Protein AF-A0A660VTA1-F1 (afdb_monomer_lite)

Structure (mmCIF, N/CA/C/O backbone):
data_AF-A0A660VTA1-F1
#
_entry.id   AF-A0A660VTA1-F1
#
loop_
_atom_site.group_PDB
_atom_site.id
_atom_site.type_symbol
_atom_site.label_atom_id
_atom_site.label_alt_id
_atom_site.label_comp_id
_atom_site.label_asym_id
_atom_site.label_entity_id
_atom_site.label_seq_id
_atom_site.pdbx_PDB_ins_code
_atom_site.Cartn_x
_atom_site.Cartn_y
_atom_site.Cartn_z
_atom_site.occupancy
_atom_site.B_iso_or_equiv
_atom_site.auth_seq_id
_atom_site.auth_comp_id
_atom_site.auth_asym_id
_atom_site.auth_atom_id
_atom_site.pdbx_PDB_model_num
ATOM 1 N N . MET A 1 1 ? 19.186 20.414 -50.794 1.00 43.31 1 MET A N 1
ATOM 2 C CA . MET A 1 1 ? 18.402 19.509 -49.924 1.00 43.31 1 MET A CA 1
ATOM 3 C C . MET A 1 1 ? 18.921 19.643 -48.500 1.00 43.31 1 MET A C 1
ATOM 5 O O . MET A 1 1 ? 20.139 19.659 -48.353 1.00 43.31 1 MET A O 1
ATOM 9 N N . PRO A 1 2 ? 18.073 19.805 -47.468 1.00 46.09 2 PRO A N 1
ATOM 10 C CA . PRO A 1 2 ? 18.548 19.813 -46.085 1.00 46.09 2 PRO A CA 1
ATOM 11 C C . PRO A 1 2 ? 19.253 18.483 -45.799 1.00 46.09 2 PRO A C 1
ATOM 13 O O . PRO A 1 2 ? 18.758 17.436 -46.216 1.00 46.09 2 PRO A O 1
ATOM 16 N N . SER A 1 3 ? 20.408 18.503 -45.129 1.00 54.94 3 SER A N 1
ATOM 17 C CA . SER A 1 3 ? 21.054 17.265 -44.684 1.00 54.94 3 SER A CA 1
ATOM 18 C C . SER A 1 3 ? 20.060 16.474 -43.831 1.00 54.94 3 SER A C 1
ATOM 20 O O . SER A 1 3 ? 19.330 17.073 -43.042 1.00 54.94 3 SER A O 1
ATOM 22 N N . ALA A 1 4 ? 20.027 15.145 -43.964 1.00 56.97 4 ALA A N 1
ATOM 23 C CA . ALA A 1 4 ? 19.080 14.279 -43.247 1.00 56.97 4 ALA A CA 1
ATOM 24 C C . ALA A 1 4 ? 19.028 14.545 -41.725 1.00 56.97 4 ALA A C 1
ATOM 26 O O . ALA A 1 4 ? 17.994 14.336 -41.096 1.00 56.97 4 ALA A O 1
ATOM 27 N N . THR A 1 5 ? 20.118 15.079 -41.159 1.00 57.84 5 THR A N 1
ATOM 28 C CA . THR A 1 5 ? 20.238 15.572 -39.781 1.00 57.84 5 THR A CA 1
ATOM 29 C C . THR A 1 5 ? 19.351 16.782 -39.468 1.00 57.84 5 THR A C 1
ATOM 31 O O . THR A 1 5 ? 18.735 16.828 -38.412 1.00 57.84 5 THR A O 1
ATOM 34 N N . ARG A 1 6 ? 19.239 17.773 -40.359 1.00 55.47 6 ARG A N 1
ATOM 35 C CA . ARG A 1 6 ? 18.469 19.006 -40.111 1.00 55.47 6 ARG A CA 1
ATOM 36 C C . ARG A 1 6 ? 16.965 18.729 -40.067 1.00 55.47 6 ARG A C 1
ATOM 38 O O . ARG A 1 6 ? 16.260 19.304 -39.247 1.00 55.47 6 ARG A O 1
ATOM 45 N N . THR A 1 7 ? 16.494 17.804 -40.899 1.00 57.19 7 THR A N 1
ATOM 46 C CA . THR A 1 7 ? 15.090 17.376 -40.940 1.00 57.19 7 THR A CA 1
ATOM 47 C C . THR A 1 7 ? 14.711 16.567 -39.694 1.00 57.19 7 THR A C 1
ATOM 49 O O . THR A 1 7 ? 13.625 16.758 -39.160 1.00 57.19 7 THR A O 1
ATOM 52 N N . THR A 1 8 ? 15.613 15.729 -39.166 1.00 60.28 8 THR A N 1
ATOM 53 C CA . THR A 1 8 ? 15.378 14.956 -37.927 1.00 60.28 8 THR A CA 1
ATOM 54 C C . THR A 1 8 ? 15.251 15.843 -36.686 1.00 60.28 8 THR A C 1
ATOM 56 O O . THR A 1 8 ? 14.413 15.567 -35.830 1.00 60.28 8 THR A O 1
ATOM 59 N N . TRP A 1 9 ? 16.014 16.939 -36.597 1.00 57.47 9 TRP A N 1
ATOM 60 C CA . TRP A 1 9 ? 15.894 17.904 -35.493 1.00 57.47 9 TRP A CA 1
ATOM 61 C C . TRP A 1 9 ? 14.584 18.705 -35.533 1.00 57.47 9 TRP A C 1
ATOM 63 O O . TRP A 1 9 ? 13.979 18.929 -34.487 1.00 57.47 9 TRP A O 1
ATOM 73 N N . ILE A 1 10 ? 14.113 19.089 -36.725 1.00 59.72 10 ILE A N 1
ATOM 74 C CA . ILE A 1 10 ? 12.861 19.849 -36.898 1.00 59.72 10 ILE A CA 1
ATOM 75 C C . ILE A 1 10 ? 11.638 18.995 -36.521 1.00 59.72 10 ILE A C 1
ATOM 77 O O . ILE A 1 10 ? 10.763 19.471 -35.802 1.00 59.72 10 ILE A O 1
ATOM 81 N N . TRP A 1 11 ? 11.604 17.716 -36.916 1.00 58.81 11 TRP A N 1
ATOM 82 C CA . TRP A 1 11 ? 10.543 16.794 -36.488 1.00 58.81 11 TRP A CA 1
ATOM 83 C C . TRP A 1 11 ? 10.634 16.434 -34.998 1.00 58.81 11 TRP A C 1
ATOM 85 O O . TRP A 1 11 ? 9.601 16.290 -34.352 1.00 58.81 11 TRP A O 1
ATOM 95 N N . GLY A 1 12 ? 11.843 16.357 -34.427 1.00 59.16 12 GLY A N 1
ATOM 96 C CA . GLY A 1 12 ? 12.039 16.163 -32.985 1.00 59.16 12 GLY A CA 1
ATOM 97 C C . GLY A 1 12 ? 11.486 17.311 -32.134 1.00 59.16 12 GLY A C 1
ATOM 98 O O . GLY A 1 12 ? 10.832 17.063 -31.128 1.00 59.16 12 GLY A O 1
ATOM 99 N N . LEU A 1 13 ? 11.673 18.562 -32.568 1.00 59.22 13 LEU A N 1
ATOM 100 C CA . LEU A 1 13 ? 11.091 19.739 -31.907 1.00 59.22 13 LEU A CA 1
ATOM 101 C C . LEU A 1 13 ? 9.561 19.801 -32.053 1.00 59.22 13 LEU A C 1
ATOM 103 O O . LEU A 1 13 ? 8.879 20.171 -31.102 1.00 59.22 13 LEU A O 1
ATOM 107 N N . ALA A 1 14 ? 9.011 19.387 -33.199 1.00 58.91 14 ALA A N 1
ATOM 108 C CA . ALA A 1 14 ? 7.561 19.306 -33.402 1.00 58.91 14 ALA A CA 1
ATOM 109 C C . ALA A 1 14 ? 6.899 18.200 -32.548 1.00 58.91 14 ALA A C 1
ATOM 111 O O . ALA A 1 14 ? 5.806 18.399 -32.023 1.00 58.91 14 ALA A O 1
ATOM 112 N N . LEU A 1 15 ? 7.581 17.065 -32.346 1.00 58.88 15 LEU A N 1
ATOM 113 C CA . LEU A 1 15 ? 7.130 15.954 -31.492 1.00 58.88 15 LEU A CA 1
ATOM 114 C C . LEU A 1 15 ? 7.167 16.282 -29.987 1.00 58.88 15 LEU A C 1
ATOM 116 O O . LEU A 1 15 ? 6.412 15.689 -29.223 1.00 58.88 15 LEU A O 1
ATOM 120 N N . LEU A 1 16 ? 7.980 17.256 -29.558 1.00 58.50 16 LEU A N 1
ATOM 121 C CA . LEU A 1 16 ? 7.985 17.783 -28.183 1.00 58.50 16 LEU A CA 1
ATOM 122 C C . LEU A 1 16 ? 6.810 18.739 -27.894 1.00 58.50 16 LEU A C 1
ATOM 124 O O . LEU A 1 16 ? 6.477 18.967 -26.732 1.00 58.50 16 LEU A O 1
ATOM 128 N N . GLY A 1 17 ? 6.145 19.267 -28.928 1.00 60.41 17 GLY A N 1
ATOM 129 C CA . GLY A 1 17 ? 4.987 20.156 -28.771 1.00 60.41 17 GLY A CA 1
ATOM 130 C C . GLY A 1 17 ? 3.735 19.453 -28.235 1.00 60.41 17 GLY A C 1
ATOM 131 O O . GLY A 1 17 ? 2.939 20.068 -27.532 1.00 60.41 17 GLY A O 1
ATOM 132 N N . VAL A 1 18 ? 3.581 18.155 -28.510 1.00 62.12 18 VAL A N 1
ATOM 133 C CA . VAL A 1 18 ? 2.445 17.337 -28.050 1.00 62.12 18 VAL A CA 1
ATOM 134 C C . VAL A 1 18 ? 2.473 17.092 -26.532 1.00 62.12 18 VAL A C 1
ATOM 136 O O . VAL A 1 18 ? 1.461 17.372 -25.889 1.00 62.12 18 VAL A O 1
ATOM 139 N N . PRO A 1 19 ? 3.589 16.647 -25.914 1.00 57.12 19 PRO A N 1
ATOM 140 C CA . PRO A 1 19 ? 3.678 16.557 -24.459 1.00 57.12 19 PRO A CA 1
ATOM 141 C C . PRO A 1 19 ? 3.595 17.930 -23.783 1.00 57.12 19 PRO A C 1
ATOM 143 O O . PRO A 1 19 ? 2.942 18.038 -22.756 1.00 57.12 19 PRO A O 1
ATOM 146 N N . ALA A 1 20 ? 4.146 18.997 -24.374 1.00 60.81 20 ALA A N 1
ATOM 147 C CA . ALA A 1 20 ? 4.001 20.350 -23.826 1.00 60.81 20 ALA A CA 1
ATOM 148 C C . ALA A 1 20 ? 2.538 20.838 -23.819 1.00 60.81 20 ALA A C 1
ATOM 150 O O . ALA A 1 20 ? 2.093 21.435 -22.841 1.00 60.81 20 ALA A O 1
ATOM 151 N N . LEU A 1 21 ? 1.768 20.548 -24.876 1.00 62.28 21 LEU A N 1
ATOM 152 C CA . LEU A 1 21 ? 0.335 20.849 -24.946 1.00 62.28 21 LEU A CA 1
ATOM 153 C C . LEU A 1 21 ? -0.477 19.981 -23.975 1.00 62.28 21 LEU A C 1
ATOM 155 O O . LEU A 1 21 ? -1.407 20.476 -23.349 1.00 62.28 21 LEU A O 1
ATOM 159 N N . ALA A 1 22 ? -0.105 18.712 -23.809 1.00 58.56 22 ALA A N 1
ATOM 160 C CA . ALA A 1 22 ? -0.688 17.819 -22.814 1.00 58.56 22 ALA A CA 1
ATOM 161 C C . ALA A 1 22 ? -0.441 18.309 -21.378 1.00 58.56 22 ALA A C 1
ATOM 163 O O . ALA A 1 22 ? -1.390 18.416 -20.609 1.00 58.56 22 ALA A O 1
ATOM 164 N N . THR A 1 23 ? 0.794 18.687 -21.033 1.00 60.16 23 THR A N 1
ATOM 165 C CA . THR A 1 23 ? 1.134 19.288 -19.735 1.00 60.16 23 THR A CA 1
ATOM 166 C C . THR A 1 23 ? 0.384 20.603 -19.522 1.00 60.16 23 THR A C 1
ATOM 168 O O . THR A 1 23 ? -0.153 20.830 -18.442 1.00 60.16 23 THR A O 1
ATOM 171 N N . LEU A 1 24 ? 0.274 21.447 -20.553 1.00 61.69 24 LEU A N 1
ATOM 172 C CA . LEU A 1 24 ? -0.501 22.688 -20.493 1.00 61.69 24 LEU A CA 1
ATOM 173 C C . LEU A 1 24 ? -1.995 22.417 -20.247 1.00 61.69 24 LEU A C 1
ATOM 175 O O . LEU A 1 24 ? -2.610 23.097 -19.431 1.00 61.69 24 LEU A O 1
ATOM 179 N N . LEU A 1 25 ? -2.576 21.413 -20.909 1.00 56.97 25 LEU A N 1
ATOM 180 C CA . LEU A 1 25 ? -3.967 21.007 -20.699 1.00 56.97 25 LEU A CA 1
ATOM 181 C C . LEU A 1 25 ? -4.182 20.420 -19.298 1.00 56.97 25 LEU A C 1
ATOM 183 O O . LEU A 1 25 ? -5.181 20.761 -18.675 1.00 56.97 25 LEU A O 1
ATOM 187 N N . SER A 1 26 ? -3.242 19.635 -18.761 1.00 55.47 26 SER A N 1
ATOM 188 C CA . SER A 1 26 ? -3.281 19.141 -17.374 1.00 55.47 26 SER A CA 1
ATOM 189 C C . SER A 1 26 ? -3.196 20.273 -16.342 1.00 55.47 26 SER A C 1
ATOM 191 O O . SER A 1 26 ? -3.934 20.261 -15.361 1.00 55.47 26 SER A O 1
ATOM 193 N N . VAL A 1 27 ? -2.369 21.295 -16.588 1.00 57.22 27 VAL A N 1
ATOM 194 C CA . VAL A 1 27 ? -2.272 22.494 -15.733 1.00 57.22 27 VAL A CA 1
ATOM 195 C C . VAL A 1 27 ? -3.556 23.330 -15.788 1.00 57.22 27 VAL A C 1
ATOM 197 O O . VAL A 1 27 ? -4.031 23.805 -14.760 1.00 57.22 27 VAL A O 1
ATOM 200 N N . VAL A 1 28 ? -4.166 23.488 -16.967 1.00 57.06 28 VAL A N 1
ATOM 201 C CA . VAL A 1 28 ? -5.457 24.188 -17.120 1.00 57.06 28 VAL A CA 1
ATOM 202 C C . VAL A 1 28 ? -6.611 23.392 -16.494 1.00 57.06 28 VAL A C 1
ATOM 204 O O . VAL A 1 28 ? -7.579 23.982 -16.009 1.00 57.06 28 VAL A O 1
ATOM 207 N N . ALA A 1 29 ? -6.506 22.065 -16.480 1.00 51.41 29 ALA A N 1
ATOM 208 C CA . ALA A 1 29 ? -7.494 21.167 -15.904 1.00 51.41 29 ALA A CA 1
ATOM 209 C C . ALA A 1 29 ? -7.440 21.122 -14.362 1.00 51.41 29 ALA A C 1
ATOM 211 O O . ALA A 1 29 ? -8.474 20.873 -13.743 1.00 51.41 29 ALA A O 1
ATOM 212 N N . GLY A 1 30 ? -6.292 21.439 -13.748 1.00 53.66 30 GLY A N 1
ATOM 213 C CA . GLY A 1 30 ? -6.075 21.510 -12.294 1.00 53.66 30 GLY A CA 1
ATOM 214 C C . GLY A 1 30 ? -6.580 22.785 -11.603 1.00 53.66 30 GLY A C 1
ATOM 215 O O . GLY A 1 30 ? -6.136 23.093 -10.500 1.00 53.66 30 GLY A O 1
ATOM 216 N N . ARG A 1 31 ? -7.479 23.560 -12.228 1.00 63.56 31 ARG A N 1
ATOM 217 C CA . ARG A 1 31 ? -8.116 24.703 -11.552 1.00 63.56 31 ARG A CA 1
ATOM 218 C C . ARG A 1 31 ? -8.872 24.217 -10.317 1.00 63.56 31 ARG A C 1
ATOM 220 O O . ARG A 1 31 ? -9.673 23.285 -10.421 1.00 63.56 31 ARG A O 1
ATOM 227 N N . SER A 1 32 ? -8.636 24.879 -9.187 1.00 71.25 32 SER A N 1
ATOM 228 C CA . SER A 1 32 ? -9.357 24.600 -7.955 1.00 71.25 32 SER A CA 1
ATOM 229 C C . SER A 1 32 ? -10.856 24.826 -8.155 1.00 71.25 32 SER A C 1
ATOM 231 O O . SER A 1 32 ? -11.301 25.777 -8.804 1.00 71.25 32 SER A O 1
ATOM 233 N N . GLN A 1 33 ? -11.637 23.873 -7.668 1.00 83.50 33 GLN A N 1
ATOM 234 C CA . GLN A 1 33 ? -13.085 23.941 -7.587 1.00 83.50 33 GLN A CA 1
ATOM 235 C C . GLN A 1 33 ? -13.469 24.319 -6.171 1.00 83.50 33 GLN A C 1
ATOM 237 O O . GLN A 1 33 ? -12.791 23.938 -5.220 1.00 83.50 33 GLN A O 1
ATOM 242 N N . GLN A 1 34 ? -14.558 25.069 -6.056 1.00 89.56 34 GLN A N 1
ATOM 243 C CA . GLN A 1 34 ? -15.123 25.446 -4.774 1.00 89.56 34 GLN A CA 1
ATOM 244 C C . GLN A 1 34 ? -16.505 24.822 -4.616 1.00 89.56 34 GLN A C 1
ATOM 246 O O . GLN A 1 34 ? -17.339 24.925 -5.518 1.00 89.56 34 GLN A O 1
ATOM 251 N N . LEU A 1 35 ? -16.739 24.198 -3.467 1.00 91.00 35 LEU A N 1
ATOM 252 C CA . LEU A 1 35 ? -18.028 23.667 -3.050 1.00 91.00 35 LEU A CA 1
ATOM 253 C C . LEU A 1 35 ? -18.452 24.388 -1.765 1.00 91.00 35 LEU A C 1
ATOM 255 O O . LEU A 1 35 ? -17.839 24.157 -0.719 1.00 91.00 35 LEU A O 1
ATOM 259 N N . PRO A 1 36 ? -19.460 25.276 -1.810 1.00 93.31 36 PRO A N 1
ATOM 260 C CA . PRO A 1 36 ? -20.036 25.824 -0.589 1.00 93.31 36 PRO A CA 1
ATOM 261 C C . PRO A 1 36 ? -20.673 24.697 0.232 1.00 93.31 36 PRO A C 1
ATOM 263 O O . PRO A 1 36 ? -21.270 23.778 -0.327 1.00 93.31 36 PRO A O 1
ATOM 266 N N . LEU A 1 37 ? -20.515 24.765 1.552 1.00 94.38 37 LEU A N 1
ATOM 267 C CA . LEU A 1 37 ? -21.130 23.831 2.486 1.00 94.38 37 LEU A CA 1
ATOM 268 C C . LEU A 1 37 ? -22.375 24.472 3.092 1.00 94.38 37 LEU A C 1
ATOM 270 O O . LEU A 1 37 ? -22.298 25.571 3.646 1.00 94.38 37 LEU A O 1
ATOM 274 N N . ASP A 1 38 ? -23.496 23.764 3.011 1.00 88.88 38 ASP A N 1
ATOM 275 C CA . ASP A 1 38 ? -24.773 24.224 3.541 1.00 88.88 38 ASP A CA 1
ATOM 276 C C . ASP A 1 38 ? -25.075 23.570 4.896 1.00 88.88 38 ASP A C 1
ATOM 278 O O . ASP A 1 38 ? -24.826 22.383 5.113 1.00 88.88 38 ASP A O 1
ATOM 282 N N . ALA A 1 39 ? -25.645 24.360 5.806 1.00 83.62 39 ALA A N 1
ATOM 283 C CA . ALA A 1 39 ? -26.192 23.885 7.071 1.00 83.62 39 ALA A CA 1
ATOM 284 C C . ALA A 1 39 ? -27.420 22.963 6.835 1.00 83.62 39 ALA A C 1
ATOM 286 O O . ALA A 1 39 ? -28.127 23.132 5.837 1.00 83.62 39 ALA A O 1
ATOM 287 N N . PRO A 1 40 ? -27.748 22.037 7.762 1.00 90.06 40 PRO A N 1
ATOM 288 C CA . PRO A 1 40 ? -27.180 21.908 9.102 1.00 90.06 40 PRO A CA 1
ATOM 289 C C . PRO A 1 40 ? -25.912 21.047 9.184 1.00 90.06 40 PRO A C 1
ATOM 291 O O . PRO A 1 40 ? -25.840 19.947 8.638 1.00 90.06 40 PRO A O 1
ATOM 294 N N . PHE A 1 41 ? -24.950 21.522 9.971 1.00 93.31 41 PHE A N 1
ATOM 295 C CA . PHE A 1 41 ? -23.773 20.778 10.406 1.00 93.31 41 PHE A CA 1
ATOM 296 C C . PHE A 1 41 ? -24.105 19.979 11.668 1.00 93.31 41 PHE A C 1
ATOM 298 O O . PHE A 1 41 ? -24.615 20.532 12.646 1.00 93.31 41 PHE A O 1
ATOM 305 N N . SER A 1 42 ? -23.807 18.681 11.658 1.00 92.94 42 SER A N 1
ATOM 306 C CA . SER A 1 42 ? -24.132 17.783 12.769 1.00 92.94 42 SER A CA 1
ATOM 307 C C . SER A 1 42 ? -23.038 17.825 13.840 1.00 92.94 42 SER A C 1
ATOM 309 O O . SER A 1 42 ? -21.870 17.631 13.497 1.00 92.94 42 SER A O 1
ATOM 311 N N . PRO A 1 43 ? -23.361 18.048 15.125 1.00 87.19 43 PRO A N 1
ATOM 312 C CA . PRO A 1 43 ? -22.363 18.025 16.189 1.00 87.19 43 PRO A CA 1
ATOM 313 C C . PRO A 1 43 ? -21.762 16.621 16.331 1.00 87.19 43 PRO A C 1
ATOM 315 O O . PRO A 1 43 ? -22.482 15.624 16.342 1.00 87.19 43 PRO A O 1
ATOM 318 N N . ALA A 1 44 ? -20.437 16.553 16.442 1.00 76.38 44 ALA A N 1
ATOM 319 C CA . ALA A 1 44 ? -19.659 15.314 16.517 1.00 76.38 44 ALA A CA 1
ATOM 320 C C . ALA A 1 44 ? -18.655 15.322 17.684 1.00 76.38 44 ALA A C 1
ATOM 322 O O . ALA A 1 44 ? -17.637 14.636 17.657 1.00 76.38 44 ALA A O 1
ATOM 323 N N . GLY A 1 45 ? -18.927 16.130 18.708 1.00 74.50 45 GLY A N 1
ATOM 324 C CA . GLY A 1 45 ? -18.059 16.321 19.861 1.00 74.50 45 GLY A CA 1
ATOM 325 C C . GLY A 1 45 ? -18.344 17.648 20.556 1.00 74.50 45 GLY A C 1
ATOM 326 O O . GLY A 1 45 ? -19.381 18.265 20.315 1.00 74.50 45 GLY A O 1
ATOM 327 N N . SER A 1 46 ? -17.420 18.101 21.405 1.00 84.00 46 SER A N 1
ATOM 328 C CA . SER A 1 46 ? -17.538 19.392 22.097 1.00 84.00 46 SER A CA 1
ATOM 329 C C . SER A 1 46 ? -17.382 20.577 21.148 1.00 84.00 46 SER A C 1
ATOM 331 O O . SER A 1 46 ? -18.191 21.498 21.190 1.00 84.00 46 SER A O 1
ATOM 333 N N . LEU A 1 47 ? -16.353 20.548 20.295 1.00 89.06 47 LEU A N 1
ATOM 334 C CA . LEU A 1 47 ? -16.027 21.625 19.348 1.00 89.06 47 LEU A CA 1
ATOM 335 C C . LEU A 1 47 ? -16.070 21.170 17.881 1.00 89.06 47 LEU A C 1
ATOM 337 O O . LEU A 1 47 ? -15.761 21.951 16.981 1.00 89.06 47 LEU A O 1
ATOM 341 N N . SER A 1 48 ? -16.416 19.903 17.642 1.00 90.75 48 SER A N 1
ATOM 342 C CA . SER A 1 48 ? -16.401 19.292 16.315 1.00 90.75 48 SER A CA 1
ATOM 343 C C . SER A 1 48 ? -17.794 19.223 15.703 1.00 90.75 48 SER A C 1
ATOM 345 O O . SER A 1 48 ? -18.775 18.884 16.369 1.00 90.75 48 SER A O 1
ATOM 347 N N . TYR A 1 49 ? -17.840 19.478 14.402 1.00 94.31 49 TYR A N 1
ATOM 348 C CA . TYR A 1 49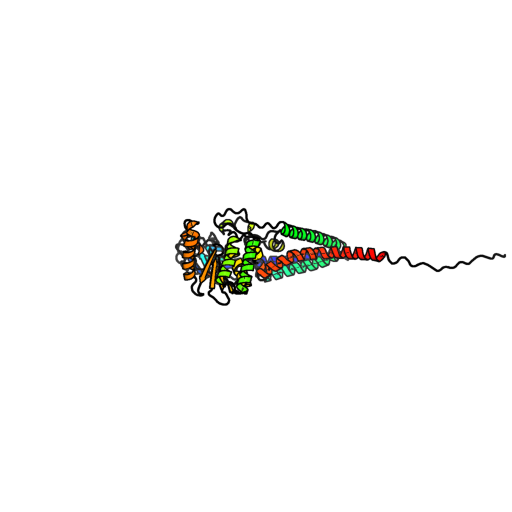 ? -19.008 19.382 13.550 1.00 94.31 49 TYR A CA 1
ATOM 349 C C . TYR A 1 49 ? -18.694 18.522 12.329 1.00 94.31 49 TYR A C 1
ATOM 351 O O . TYR A 1 49 ? -17.548 18.427 11.882 1.00 94.31 49 TYR A O 1
ATOM 359 N N . THR A 1 50 ? -19.736 17.908 11.782 1.00 92.44 50 THR A N 1
ATOM 360 C CA . THR A 1 50 ? -19.657 17.029 10.621 1.00 92.44 50 THR A CA 1
ATOM 361 C C . THR A 1 50 ? -20.636 17.429 9.538 1.00 92.44 50 THR A C 1
ATOM 363 O O . THR A 1 50 ? -21.737 17.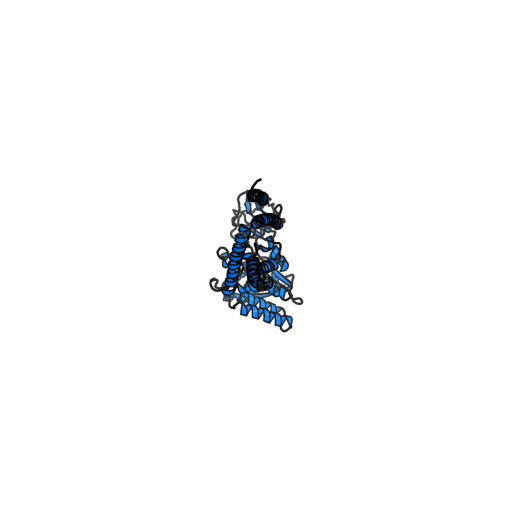919 9.806 1.00 92.44 50 THR A O 1
ATOM 366 N N . VAL A 1 51 ? -20.231 17.177 8.298 1.00 93.25 51 VAL A N 1
ATOM 367 C CA . VAL A 1 51 ? -21.097 17.271 7.126 1.00 93.25 51 VAL A CA 1
ATOM 368 C C . VAL A 1 51 ? -20.758 16.153 6.150 1.00 93.25 51 VAL A C 1
ATOM 370 O O . VAL A 1 51 ? -19.589 15.902 5.850 1.00 93.25 51 VAL A O 1
ATOM 373 N N . ALA A 1 52 ? -21.792 15.458 5.678 1.00 88.38 52 ALA A N 1
ATOM 374 C CA . ALA A 1 52 ? -21.650 14.480 4.612 1.00 88.38 52 ALA A CA 1
ATOM 375 C C . ALA A 1 52 ? -21.371 15.217 3.301 1.00 88.38 52 ALA A C 1
ATOM 377 O O . ALA A 1 52 ? -22.092 16.143 2.926 1.00 88.38 52 ALA A O 1
ATOM 378 N N . LEU A 1 53 ? -20.320 14.805 2.612 1.00 87.38 53 LEU A N 1
ATOM 379 C CA . LEU A 1 53 ? -19.925 15.365 1.337 1.00 87.38 53 LEU A CA 1
ATOM 380 C C . LEU A 1 53 ? -20.542 14.540 0.204 1.00 87.38 53 LEU A C 1
ATOM 382 O O . LEU A 1 53 ? -20.580 13.307 0.281 1.00 87.38 53 LEU A O 1
ATOM 386 N N . PRO A 1 54 ? -21.006 15.185 -0.880 1.00 83.06 54 PRO A N 1
ATOM 387 C CA . PRO A 1 54 ? -21.260 14.458 -2.113 1.00 83.06 54 PRO A CA 1
ATOM 388 C C . PRO A 1 54 ? -19.943 13.846 -2.622 1.00 83.06 54 PRO A C 1
ATOM 390 O O . PRO A 1 54 ? -18.868 14.316 -2.238 1.00 83.06 54 PRO A O 1
ATOM 393 N N . PRO A 1 55 ? -19.992 12.840 -3.515 1.00 77.31 55 PRO A N 1
ATOM 394 C CA . PRO A 1 55 ? -18.802 12.374 -4.215 1.00 77.31 55 PRO A CA 1
ATOM 395 C C . PRO A 1 55 ? -18.042 13.566 -4.804 1.00 77.31 55 PRO A C 1
ATOM 397 O O . PRO A 1 55 ? -18.548 14.279 -5.673 1.00 77.31 55 PRO A O 1
ATOM 400 N N . LEU A 1 56 ? -16.848 13.823 -4.271 1.00 77.00 56 LEU A N 1
ATOM 401 C CA . LEU A 1 56 ? -16.034 14.954 -4.688 1.00 77.00 56 LEU A CA 1
ATOM 402 C C . LEU A 1 56 ? -15.303 14.588 -5.976 1.00 77.00 56 LEU A C 1
ATOM 404 O O . LEU A 1 56 ? -14.180 14.079 -5.974 1.00 77.00 56 LEU A O 1
ATOM 408 N N . GLU A 1 57 ? -15.983 14.845 -7.084 1.00 69.31 57 GLU A N 1
ATOM 409 C CA . GLU A 1 57 ? -15.436 14.737 -8.426 1.00 69.31 57 GLU A CA 1
ATOM 410 C C . GLU A 1 57 ? -14.973 16.120 -8.872 1.00 69.31 57 GLU A C 1
ATOM 412 O O . GLU A 1 57 ? -15.762 17.035 -9.104 1.00 69.31 57 GLU A O 1
ATOM 417 N N . ALA A 1 58 ? -13.666 16.288 -9.024 1.00 62.94 58 ALA A N 1
ATOM 418 C CA . ALA A 1 58 ? -13.180 17.295 -9.938 1.00 62.94 58 ALA A CA 1
ATOM 419 C C . ALA A 1 58 ? -13.408 16.810 -11.375 1.00 62.94 58 ALA A C 1
ATOM 421 O O . ALA A 1 58 ? -13.467 15.609 -11.606 1.00 62.94 58 ALA A O 1
ATOM 422 N N . ARG A 1 59 ? -13.507 17.741 -12.337 1.00 56.94 59 ARG A N 1
ATOM 423 C CA . ARG A 1 59 ? -13.921 17.571 -13.754 1.00 56.94 59 ARG A CA 1
ATOM 424 C C . ARG A 1 59 ? -13.430 16.315 -14.529 1.00 56.94 59 ARG A C 1
ATOM 426 O O . ARG A 1 59 ? -13.862 16.135 -15.663 1.00 56.94 59 ARG A O 1
ATOM 433 N N . TRP A 1 60 ? -12.483 15.544 -14.002 1.00 52.50 60 TRP A N 1
ATOM 434 C CA . TRP A 1 60 ? -11.819 14.365 -14.569 1.00 52.50 60 TRP A CA 1
ATOM 435 C C . TRP A 1 60 ? -11.017 13.623 -13.471 1.00 52.50 60 TRP A C 1
ATOM 437 O O . TRP A 1 60 ? -9.925 13.147 -13.761 1.00 52.50 60 TRP A O 1
ATOM 447 N N . ALA A 1 61 ? -11.442 13.650 -12.197 1.00 57.88 61 ALA A N 1
ATOM 448 C CA . ALA A 1 61 ? -10.615 13.251 -11.050 1.00 57.88 61 ALA A CA 1
ATOM 449 C C . ALA A 1 61 ? -11.398 13.111 -9.727 1.00 57.88 61 ALA A C 1
ATOM 451 O O . ALA A 1 61 ? -12.113 14.034 -9.350 1.00 57.88 61 ALA A O 1
ATOM 452 N N . GLN A 1 62 ? -11.200 12.036 -8.955 1.00 66.69 62 GLN A N 1
ATOM 453 C CA . GLN A 1 62 ? -11.726 11.949 -7.580 1.00 66.69 62 GLN A CA 1
ATOM 454 C C . GLN A 1 62 ? -10.780 12.608 -6.570 1.00 66.69 62 GLN A C 1
ATOM 456 O O . GLN A 1 62 ? -9.559 12.464 -6.666 1.00 66.69 62 GLN A O 1
ATOM 461 N N . VAL A 1 63 ? -11.343 13.292 -5.574 1.00 72.75 63 VAL A N 1
ATOM 462 C CA . VAL A 1 63 ? -10.582 13.800 -4.426 1.00 72.75 63 VAL A CA 1
ATOM 463 C C . VAL A 1 63 ? -10.383 12.677 -3.410 1.00 72.75 63 VAL A C 1
ATOM 465 O O . VAL A 1 63 ? -11.331 12.027 -2.976 1.00 72.75 63 VAL A O 1
ATOM 468 N N . ALA A 1 64 ? -9.130 12.451 -3.030 1.00 73.25 64 ALA A N 1
ATOM 469 C CA . ALA A 1 64 ? -8.757 11.519 -1.980 1.00 73.25 64 ALA A CA 1
ATOM 470 C C . ALA A 1 64 ? -9.319 11.924 -0.614 1.00 73.25 64 ALA A C 1
ATOM 472 O O . ALA A 1 64 ? -9.315 13.106 -0.278 1.00 73.25 64 ALA A O 1
ATOM 473 N N . ALA A 1 65 ? -9.717 10.946 0.195 1.00 75.06 65 ALA A N 1
ATOM 474 C CA . ALA A 1 65 ? -9.953 11.140 1.621 1.00 75.06 65 ALA A CA 1
ATOM 475 C C . ALA A 1 65 ? -8.774 10.600 2.431 1.00 75.06 65 ALA A C 1
ATOM 477 O O . ALA A 1 65 ? -8.097 9.666 1.994 1.00 75.06 65 ALA A O 1
ATOM 478 N N . ASP A 1 66 ? -8.554 11.183 3.604 1.00 71.94 66 ASP A N 1
ATOM 479 C CA . ASP A 1 66 ? -7.628 10.670 4.602 1.00 71.94 66 ASP A CA 1
ATOM 480 C C . ASP A 1 66 ? -8.080 9.280 5.076 1.00 71.94 66 ASP A C 1
ATOM 482 O O . ASP A 1 66 ? -9.262 8.923 5.034 1.00 71.94 66 ASP A O 1
ATOM 486 N N . GLY A 1 67 ? -7.103 8.474 5.484 1.00 67.62 67 GLY A N 1
ATOM 487 C CA . GLY A 1 67 ? -7.300 7.091 5.904 1.00 67.62 67 GLY A CA 1
ATOM 488 C C . GLY A 1 67 ? -6.204 6.636 6.864 1.00 67.62 67 GLY A C 1
ATOM 489 O O . GLY A 1 67 ? -5.155 7.271 6.963 1.00 67.62 67 GLY A O 1
ATOM 490 N N . ALA A 1 68 ? -6.402 5.502 7.538 1.00 58.97 68 ALA A N 1
ATOM 491 C CA . ALA A 1 68 ? -5.469 5.020 8.562 1.00 58.97 68 ALA A CA 1
ATOM 492 C C . ALA A 1 68 ? -4.060 4.748 8.001 1.00 58.97 68 ALA A C 1
ATOM 494 O O . ALA A 1 68 ? -3.062 5.032 8.656 1.00 58.97 68 ALA A O 1
ATOM 495 N N . GLY A 1 69 ? -3.971 4.234 6.768 1.00 55.66 69 GLY A N 1
ATOM 496 C CA . GLY A 1 69 ? -2.699 4.053 6.048 1.00 55.66 69 GLY A CA 1
ATOM 497 C C . GLY A 1 69 ? -2.278 5.224 5.171 1.00 55.66 69 GLY A C 1
ATOM 498 O O . GLY A 1 69 ? -1.208 5.192 4.574 1.00 55.66 69 GLY A O 1
ATOM 499 N N . SER A 1 70 ? -3.119 6.249 5.059 1.00 59.97 70 SER A N 1
ATOM 500 C CA . SER A 1 70 ? -2.894 7.404 4.193 1.00 59.97 70 SER A CA 1
ATOM 501 C C . SER A 1 70 ? -3.442 8.672 4.861 1.00 59.97 70 SER A C 1
ATOM 503 O O . SER A 1 70 ? -4.397 9.276 4.368 1.00 59.97 70 SER A O 1
ATOM 505 N N . PRO A 1 71 ? -2.874 9.078 6.012 1.00 65.31 71 PRO A N 1
ATOM 506 C CA . PRO A 1 71 ? -3.469 10.093 6.885 1.00 65.31 71 PRO A CA 1
ATOM 507 C C . PRO A 1 71 ? -3.390 11.521 6.331 1.00 65.31 71 PRO A C 1
ATOM 509 O O . PRO A 1 71 ? -3.857 12.442 6.982 1.00 65.31 71 PRO A O 1
ATOM 512 N N . GLN A 1 72 ? -2.743 11.725 5.181 1.00 70.12 72 GLN A N 1
ATOM 513 C CA . GLN A 1 72 ? -2.560 13.030 4.529 1.00 70.12 72 GLN A CA 1
ATOM 514 C C . GLN A 1 72 ? -2.912 12.949 3.038 1.00 70.12 72 GLN A C 1
ATOM 516 O O . GLN A 1 72 ? -2.279 13.588 2.198 1.00 70.12 72 GLN A O 1
ATOM 521 N N . ALA A 1 73 ? -3.850 12.070 2.688 1.00 70.31 73 ALA A N 1
ATOM 522 C CA . ALA A 1 73 ? -4.201 11.833 1.296 1.00 70.31 73 ALA A CA 1
ATOM 523 C C . ALA A 1 73 ? -5.050 12.973 0.725 1.00 70.31 73 ALA A C 1
ATOM 525 O O . ALA A 1 73 ? -4.939 13.278 -0.462 1.00 70.31 73 ALA A O 1
ATOM 526 N N . SER A 1 74 ? -5.888 13.603 1.550 1.00 80.62 74 SER A N 1
ATOM 527 C CA . SER A 1 74 ? -6.805 14.644 1.101 1.00 80.62 74 SER A CA 1
ATOM 528 C C . SER A 1 74 ? -6.081 15.893 0.590 1.00 80.62 74 SER A C 1
ATOM 530 O O . SER A 1 74 ? -5.106 16.363 1.164 1.00 80.62 74 SER A O 1
ATOM 532 N N . SER A 1 75 ? -6.578 16.473 -0.502 1.00 81.00 75 SER A N 1
ATOM 533 C CA . SER A 1 75 ? -6.131 17.781 -1.003 1.00 81.00 75 SER A CA 1
ATOM 534 C C . SER A 1 75 ? -7.088 18.917 -0.629 1.00 81.00 75 SER A C 1
ATOM 536 O O . SER A 1 75 ? -6.910 20.040 -1.103 1.00 81.00 75 SER A O 1
ATOM 538 N N . LEU A 1 76 ? -8.121 18.634 0.177 1.00 88.88 76 LEU A N 1
ATOM 539 C CA . LEU A 1 76 ? -9.135 19.623 0.535 1.00 88.88 76 LEU A CA 1
ATOM 540 C C . LEU A 1 76 ? -8.540 20.762 1.364 1.00 88.88 76 LEU A C 1
ATOM 542 O O . LEU A 1 76 ? -7.795 20.541 2.316 1.00 88.88 76 LEU A O 1
ATOM 546 N N . VA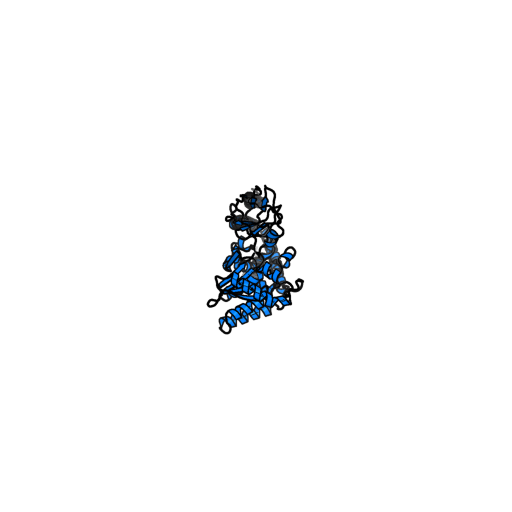L A 1 77 ? -8.978 21.977 1.052 1.00 91.75 77 VAL A N 1
ATOM 547 C CA . VAL A 1 77 ? -8.799 23.167 1.879 1.00 91.75 77 VAL A CA 1
ATOM 548 C C . VAL A 1 77 ? -10.178 23.618 2.342 1.00 91.75 77 VAL A C 1
ATOM 550 O O . VAL A 1 77 ? -11.046 23.911 1.523 1.00 91.75 77 VAL A O 1
ATOM 553 N N . LEU A 1 78 ? -10.394 23.671 3.654 1.00 95.44 78 LEU A N 1
ATOM 554 C CA . LEU A 1 78 ? -11.610 24.244 4.220 1.00 95.44 78 LEU A CA 1
ATOM 555 C C . LEU A 1 78 ? -11.420 25.747 4.424 1.00 95.44 78 LEU A C 1
ATOM 557 O O . LEU A 1 78 ? -10.457 26.174 5.054 1.00 95.44 78 LEU A O 1
ATOM 561 N N . LEU A 1 79 ? -12.351 26.541 3.909 1.00 96.75 79 LEU A N 1
ATOM 562 C CA . LEU A 1 79 ? -12.390 27.989 4.055 1.00 96.75 79 LEU A CA 1
ATOM 563 C C . LEU A 1 79 ? -13.551 28.387 4.971 1.00 96.75 79 LEU A C 1
ATOM 565 O O . LEU A 1 79 ? -14.669 27.904 4.799 1.00 96.75 79 LEU A O 1
ATOM 569 N N . GLU A 1 80 ? -13.294 29.319 5.881 1.00 97.00 80 GLU A N 1
ATOM 570 C CA . GLU A 1 80 ? -14.283 30.043 6.677 1.00 97.00 80 GLU A CA 1
ATOM 571 C C . GLU A 1 80 ? -14.235 31.520 6.266 1.00 97.00 80 GLU A C 1
ATOM 573 O O . GLU A 1 80 ? -13.197 32.171 6.377 1.00 97.00 80 GLU A O 1
ATOM 578 N N . ASP A 1 81 ? -15.329 32.030 5.694 1.00 95.19 81 ASP A N 1
ATOM 579 C CA . ASP A 1 81 ? -15.417 33.375 5.101 1.00 95.19 81 ASP A CA 1
ATOM 580 C C . ASP A 1 81 ? -14.271 33.686 4.116 1.00 95.19 81 ASP A C 1
ATOM 582 O O . ASP A 1 81 ? -13.772 34.807 4.010 1.00 95.19 81 ASP A O 1
ATOM 586 N N . GLY A 1 82 ? -13.837 32.661 3.377 1.00 91.81 82 GLY A N 1
ATOM 587 C CA . GLY A 1 82 ? -12.735 32.745 2.415 1.00 91.81 82 GLY A CA 1
ATOM 588 C C . GLY A 1 82 ? -11.333 32.658 3.029 1.00 91.81 82 GLY A C 1
ATOM 589 O O . GLY A 1 82 ? -10.359 32.647 2.279 1.00 91.81 82 GLY A O 1
ATOM 590 N N . SER A 1 83 ? -11.208 32.562 4.355 1.00 94.62 83 SER A N 1
ATOM 591 C CA . SER A 1 83 ? -9.931 32.334 5.040 1.00 94.62 83 SER A CA 1
ATOM 592 C C . SER A 1 83 ? -9.712 30.842 5.297 1.00 94.62 83 SER A C 1
ATOM 594 O O . SER A 1 83 ? -10.624 30.182 5.791 1.00 94.62 83 SER A O 1
ATOM 596 N N . PRO A 1 84 ? -8.531 30.280 4.991 1.00 94.81 84 PRO A N 1
ATOM 597 C CA . PRO A 1 84 ? -8.270 28.866 5.221 1.00 94.81 84 PRO A CA 1
ATOM 598 C C . PRO A 1 84 ? -8.258 28.530 6.711 1.00 94.81 84 PRO A C 1
ATOM 600 O O . PRO A 1 84 ? -7.574 29.176 7.506 1.00 94.81 84 PRO A O 1
ATOM 603 N N . LEU A 1 85 ? -8.998 27.484 7.059 1.00 94.31 85 LEU A N 1
ATOM 604 C CA . LEU A 1 85 ? -8.969 26.840 8.359 1.00 94.31 85 LEU A CA 1
ATOM 605 C C . LEU A 1 85 ? -7.840 25.803 8.414 1.00 94.31 85 LEU A C 1
ATOM 607 O O . LEU A 1 85 ? -7.419 25.239 7.402 1.00 94.31 85 LEU A O 1
ATOM 611 N N . GLY A 1 86 ? -7.334 25.554 9.616 1.00 90.25 86 GLY A N 1
ATOM 612 C CA . GLY A 1 86 ? -6.358 24.508 9.871 1.00 90.25 86 GLY A CA 1
ATOM 613 C C . GLY A 1 86 ? -6.098 24.321 11.366 1.00 90.25 86 GLY A C 1
ATOM 614 O O . GLY A 1 86 ? -6.565 25.118 12.175 1.00 90.25 86 GLY A O 1
ATOM 615 N N . PRO A 1 87 ? -5.325 23.292 11.748 1.00 89.75 87 PRO A N 1
ATOM 616 C CA . PRO A 1 87 ? -4.577 22.383 10.875 1.00 89.75 87 PRO A CA 1
ATOM 617 C C . PRO A 1 87 ? -5.458 21.378 10.103 1.00 89.75 87 PRO A C 1
ATOM 619 O O . PRO A 1 87 ? -6.435 20.861 10.638 1.00 89.75 87 PRO A O 1
ATOM 622 N N . ALA A 1 88 ? -5.083 21.087 8.853 1.00 86.62 88 ALA A N 1
ATOM 623 C CA . ALA A 1 88 ? -5.657 20.000 8.051 1.00 86.62 88 ALA A CA 1
ATOM 624 C C . ALA A 1 88 ? -5.164 18.623 8.533 1.00 86.62 88 ALA A C 1
ATOM 626 O O . ALA A 1 88 ? -4.123 18.540 9.197 1.00 86.62 88 ALA A O 1
ATOM 627 N N . HIS A 1 89 ? -5.866 17.552 8.146 1.00 82.25 89 HIS A N 1
ATOM 628 C CA . HIS A 1 89 ? -5.546 16.160 8.510 1.00 82.25 89 HIS A CA 1
ATOM 629 C C . HIS A 1 89 ? -5.493 15.929 10.025 1.00 82.25 89 HIS A C 1
ATOM 631 O O . HIS A 1 89 ? -4.676 15.159 10.540 1.00 82.25 89 HIS A O 1
ATOM 637 N N . ALA A 1 90 ? -6.305 16.677 10.769 1.00 81.06 90 ALA A N 1
ATOM 638 C CA . ALA A 1 90 ? -6.323 16.593 12.215 1.00 81.06 90 ALA A CA 1
ATOM 639 C C . ALA A 1 90 ? -7.036 15.312 12.669 1.00 81.06 90 ALA A C 1
ATOM 641 O O . ALA A 1 90 ? -8.082 14.947 12.141 1.00 81.06 90 ALA A O 1
ATOM 642 N N . LEU A 1 91 ? -6.512 14.654 13.705 1.00 78.25 91 LEU A N 1
ATOM 643 C CA . LEU A 1 91 ? -7.245 13.575 14.371 1.00 78.25 91 LEU A CA 1
ATOM 644 C C . LEU A 1 91 ? -8.587 14.120 14.874 1.00 78.25 91 LEU A C 1
ATOM 646 O O . LEU A 1 91 ? -8.617 15.199 15.468 1.00 78.25 91 LEU A O 1
ATOM 650 N N . HIS A 1 92 ? -9.687 13.386 14.693 1.00 80.81 92 HIS A N 1
ATOM 651 C CA . HIS A 1 92 ? -11.015 13.909 15.036 1.00 80.81 92 HIS A CA 1
ATOM 652 C C . HIS A 1 92 ? -11.155 14.217 16.533 1.00 80.81 92 HIS A C 1
ATOM 654 O O . HIS A 1 92 ? -11.783 15.210 16.899 1.00 80.81 92 HIS A O 1
ATOM 660 N N . ALA A 1 93 ? -10.466 13.461 17.397 1.00 71.62 93 ALA A N 1
ATOM 661 C CA . ALA A 1 93 ? -10.332 13.790 18.817 1.00 71.62 93 ALA A CA 1
ATOM 662 C C . ALA A 1 93 ? -9.737 15.195 19.033 1.00 71.62 93 ALA A C 1
ATOM 664 O O . ALA A 1 93 ? -10.291 15.996 19.780 1.00 71.62 93 ALA A O 1
ATOM 665 N N . SER A 1 94 ? -8.668 15.551 18.312 1.00 77.06 94 SER A N 1
ATOM 666 C CA . SER A 1 94 ? -8.069 16.890 18.385 1.00 77.06 94 SER A CA 1
ATOM 667 C C . SER A 1 94 ? -9.000 17.979 17.846 1.00 77.06 94 SER A C 1
ATOM 669 O O . SER A 1 94 ? -9.029 19.073 18.407 1.00 77.06 94 SER A O 1
ATOM 671 N N . ILE A 1 95 ? -9.796 17.683 16.812 1.00 84.50 95 ILE A N 1
ATOM 672 C CA . ILE A 1 95 ? -10.832 18.601 16.308 1.00 84.50 95 ILE A CA 1
ATOM 673 C C . ILE A 1 95 ? -11.884 18.861 17.395 1.00 84.50 95 ILE A C 1
ATOM 675 O O . ILE A 1 95 ? -12.271 20.004 17.619 1.00 84.50 95 ILE A O 1
ATOM 679 N N . SER A 1 96 ? -12.326 17.815 18.096 1.00 82.69 96 SER A N 1
ATOM 680 C CA . SER A 1 96 ? -13.334 17.929 19.153 1.00 82.69 96 SER A CA 1
ATOM 681 C C . SER A 1 96 ? -12.814 18.630 20.410 1.00 82.69 96 SER A C 1
ATOM 683 O O . SER A 1 96 ? -13.543 19.429 20.998 1.00 82.69 96 SER A O 1
ATOM 685 N N . GLU A 1 97 ? -11.589 18.329 20.844 1.00 81.25 97 GLU A N 1
ATOM 686 C CA . GLU A 1 97 ? -11.030 18.810 22.114 1.00 81.25 97 GLU A CA 1
ATOM 687 C C . GLU A 1 97 ? -10.372 20.185 21.999 1.00 81.25 97 GLU A C 1
ATOM 689 O O . GLU A 1 97 ? -10.567 21.041 22.857 1.00 81.25 97 GLU A O 1
ATOM 694 N N . SER A 1 98 ? -9.561 20.389 20.958 1.00 83.88 98 SER A N 1
ATOM 695 C CA . SER A 1 98 ? -8.769 21.613 20.785 1.00 83.88 98 SER A CA 1
ATOM 696 C C . SER A 1 98 ? -9.434 22.611 19.838 1.00 83.88 98 SER A C 1
ATOM 698 O O . SER A 1 98 ? -9.252 23.815 20.006 1.00 83.88 98 SER A O 1
ATOM 700 N N . GLY A 1 99 ? -10.210 22.128 18.862 1.00 89.62 99 GLY A N 1
ATOM 701 C CA . GLY A 1 99 ? -10.901 22.967 17.886 1.00 89.62 99 GLY A CA 1
ATOM 702 C C . GLY A 1 99 ? -9.952 23.871 17.089 1.00 89.62 99 GLY A C 1
ATOM 703 O O . GLY A 1 99 ? -8.910 23.425 16.602 1.00 89.62 99 GLY A O 1
ATOM 704 N N . GLY A 1 100 ? -10.316 25.152 16.967 1.00 90.75 100 GLY A N 1
ATOM 705 C CA . GLY A 1 100 ? -9.438 26.201 16.440 1.00 90.75 100 GLY A CA 1
ATOM 706 C C . GLY A 1 100 ? -9.267 26.198 14.921 1.00 90.75 100 GLY A C 1
ATOM 707 O O . GLY A 1 100 ? -8.247 26.671 14.429 1.00 90.75 100 GLY A O 1
ATOM 708 N N . GLY A 1 101 ? -10.235 25.660 14.175 1.00 92.44 101 GLY A N 1
ATOM 709 C CA . GLY A 1 101 ? -10.155 25.534 12.718 1.00 92.44 101 GLY A CA 1
ATOM 710 C C . GLY A 1 101 ? -9.575 24.203 12.234 1.00 92.44 101 GLY A C 1
ATOM 711 O O . GLY A 1 101 ? -9.405 24.006 11.033 1.00 92.44 101 GLY A O 1
ATOM 712 N N . ALA A 1 102 ? -9.265 23.267 13.132 1.00 92.19 102 ALA A N 1
ATOM 713 C CA . ALA A 1 102 ? -8.797 21.944 12.741 1.00 92.19 102 ALA A CA 1
ATOM 714 C C . ALA A 1 102 ? -9.857 21.200 11.906 1.00 92.19 102 ALA A C 1
ATOM 716 O O . ALA A 1 102 ? -11.048 21.266 12.234 1.00 92.19 102 ALA A O 1
ATOM 717 N N . PHE A 1 103 ? -9.434 20.476 10.863 1.00 92.44 103 PHE A N 1
ATOM 718 C CA . PHE A 1 103 ? -10.336 19.675 10.025 1.00 92.44 103 PHE A CA 1
ATOM 719 C C . PHE A 1 103 ? -9.695 18.387 9.480 1.00 92.44 103 PHE A C 1
ATOM 721 O O . PHE A 1 103 ? -8.471 18.255 9.422 1.00 92.44 103 PHE A O 1
ATOM 728 N N . SER A 1 104 ? -10.544 17.446 9.064 1.00 88.25 104 SER A N 1
ATOM 729 C CA . SER A 1 104 ? -10.194 16.155 8.464 1.00 88.25 104 SER A CA 1
ATOM 730 C C . SER A 1 104 ? -11.241 15.734 7.437 1.00 88.25 104 SER A C 1
ATOM 732 O O . SER A 1 104 ? -12.444 15.906 7.648 1.00 88.25 104 SER A O 1
ATOM 734 N N . HIS A 1 105 ? -10.778 15.178 6.320 1.00 88.25 105 HIS A N 1
ATOM 735 C CA . HIS A 1 105 ? -11.631 14.605 5.286 1.00 88.25 105 HIS A CA 1
ATOM 736 C C . HIS A 1 105 ? -11.547 13.093 5.368 1.00 88.25 105 HIS A C 1
ATOM 738 O O . HIS A 1 105 ? -10.559 12.518 4.927 1.00 88.25 105 HIS A O 1
ATOM 744 N N . TRP A 1 106 ? -12.576 12.448 5.904 1.00 79.62 106 TRP A N 1
ATOM 745 C CA . TRP A 1 106 ? -12.547 11.016 6.162 1.00 79.62 106 TRP A CA 1
ATOM 746 C C . TRP A 1 106 ? -13.693 10.307 5.446 1.00 79.62 106 TRP A C 1
ATOM 748 O O . TRP A 1 106 ? -14.872 10.547 5.718 1.00 79.62 106 TRP A O 1
ATOM 758 N N . GLY A 1 107 ? -13.354 9.418 4.511 1.00 74.50 107 GLY A N 1
ATOM 759 C CA . GLY A 1 107 ? -14.339 8.765 3.650 1.00 74.50 107 GLY A CA 1
ATOM 760 C C . GLY A 1 107 ? -15.153 9.777 2.836 1.00 74.50 107 GLY A C 1
ATOM 761 O O . GLY A 1 107 ? -14.604 10.482 2.001 1.00 74.50 107 GLY A O 1
ATOM 762 N N . GLY A 1 108 ? -16.468 9.818 3.057 1.00 79.25 108 GLY A N 1
ATOM 763 C CA . GLY A 1 108 ? -17.383 10.783 2.432 1.00 79.25 108 GLY A CA 1
ATOM 764 C C . GLY A 1 108 ? -17.815 11.910 3.369 1.00 79.25 108 GLY A C 1
ATOM 765 O O . GLY A 1 108 ? -18.851 12.517 3.129 1.00 79.25 108 GLY A O 1
ATOM 766 N N . THR A 1 109 ? -17.089 12.158 4.460 1.00 86.31 109 THR A N 1
ATOM 767 C CA . THR A 1 109 ? -17.502 13.092 5.515 1.00 86.31 109 THR A CA 1
ATOM 768 C C . THR A 1 109 ? -16.377 14.068 5.836 1.00 86.31 109 THR A C 1
ATOM 770 O O . THR A 1 109 ? -15.209 13.689 5.941 1.00 86.31 109 THR A O 1
ATOM 773 N N . LEU A 1 110 ? -16.733 15.337 6.023 1.00 91.88 110 LEU A N 1
ATOM 774 C CA . LEU A 1 110 ? -15.840 16.344 6.581 1.00 91.88 110 LEU A CA 1
ATOM 775 C C . LEU A 1 110 ? -16.085 16.463 8.081 1.00 91.88 110 LEU A C 1
ATOM 777 O O . LEU A 1 110 ? -17.219 16.691 8.501 1.00 91.88 110 LEU A O 1
ATOM 781 N N . TYR A 1 111 ? -15.013 16.384 8.857 1.00 91.81 111 TYR A N 1
ATOM 782 C CA . TYR A 1 111 ? -14.978 16.699 10.279 1.00 91.81 111 TYR A CA 1
ATOM 783 C C . TYR A 1 111 ? -14.226 18.010 10.435 1.00 91.81 111 TYR A C 1
ATOM 785 O O . TYR A 1 111 ? -13.122 18.147 9.911 1.00 91.81 111 TYR A O 1
ATOM 793 N N . PHE A 1 112 ? -14.794 18.987 11.130 1.00 95.38 112 PHE A N 1
ATOM 794 C CA . PHE A 1 112 ? -14.136 20.278 11.312 1.00 95.38 112 PHE A CA 1
ATOM 795 C C . PHE A 1 112 ? -14.556 20.967 12.605 1.00 95.38 112 PHE A C 1
ATOM 797 O O . PHE A 1 112 ? -15.520 20.578 13.260 1.00 95.38 112 PHE A O 1
ATOM 804 N N . SER A 1 113 ? -13.806 21.995 12.969 1.00 96.31 113 SER A N 1
ATOM 805 C CA . SER A 1 113 ? -14.140 22.950 14.021 1.00 96.31 113 SER A CA 1
ATOM 806 C C . SER A 1 113 ? -14.063 24.358 13.444 1.00 96.31 113 SER A C 1
ATOM 808 O O . SER A 1 113 ? -13.339 24.601 12.477 1.00 96.31 113 SER A O 1
ATOM 810 N N . THR A 1 114 ? -14.814 25.290 14.017 1.00 95.94 114 THR A N 1
ATOM 811 C CA . THR A 1 114 ? -14.744 26.707 13.637 1.00 95.94 114 THR A CA 1
ATOM 812 C C . THR A 1 114 ? -13.497 27.353 14.242 1.00 95.94 114 THR A C 1
ATOM 814 O O . THR A 1 114 ? -12.938 26.850 15.225 1.00 95.94 114 THR A O 1
ATOM 817 N N . SER A 1 115 ? -13.028 28.461 13.659 1.00 95.19 115 SER A N 1
ATOM 818 C CA . SER A 1 115 ? -11.780 29.114 14.099 1.00 95.19 115 SER A CA 1
ATOM 819 C C . SER A 1 115 ? -11.822 29.615 15.549 1.00 95.19 115 SER A C 1
ATOM 821 O O . SER A 1 115 ? -10.789 29.679 16.214 1.00 95.19 115 SER A O 1
ATOM 823 N N . ASP A 1 116 ? -13.015 29.934 16.052 1.00 93.44 116 ASP A N 1
ATOM 824 C CA . ASP A 1 116 ? -13.264 30.518 17.372 1.00 93.44 116 ASP A CA 1
ATOM 825 C C . ASP A 1 116 ? -14.227 29.689 18.237 1.00 93.44 116 ASP A C 1
ATOM 827 O O . ASP A 1 116 ? -14.775 30.205 19.211 1.00 93.44 116 ASP A O 1
ATOM 831 N N . ALA A 1 117 ? -14.430 28.412 17.890 1.00 91.94 117 ALA A N 1
ATOM 832 C CA . ALA A 1 117 ? -15.281 27.469 18.622 1.00 91.94 117 ALA A CA 1
ATOM 833 C C . ALA A 1 117 ? -16.783 27.836 18.687 1.00 91.94 117 ALA A C 1
ATOM 835 O O . ALA A 1 117 ? -17.533 27.250 19.469 1.00 91.94 117 ALA A O 1
ATOM 836 N N . THR A 1 118 ? -17.250 28.770 17.854 1.00 94.50 118 THR A N 1
ATOM 837 C CA . THR A 1 118 ? -18.682 29.077 17.710 1.00 94.50 118 THR A CA 1
ATOM 838 C C . THR A 1 118 ? -19.421 28.014 16.889 1.00 94.50 118 THR A C 1
ATOM 840 O O . THR A 1 118 ? -18.812 27.302 16.091 1.00 94.50 118 THR A O 1
ATOM 843 N N . ASP A 1 119 ? -20.739 27.894 17.071 1.00 94.06 119 ASP A N 1
ATOM 844 C CA . ASP A 1 119 ? -21.568 26.947 16.312 1.00 94.06 119 ASP A CA 1
ATOM 845 C C . ASP A 1 119 ? -21.722 27.398 14.841 1.00 94.06 119 ASP A C 1
ATOM 847 O O . ASP A 1 119 ? -22.288 28.470 14.591 1.00 94.06 119 ASP A O 1
ATOM 851 N N . PRO A 1 120 ? -21.263 26.599 13.854 1.00 95.81 120 PRO A N 1
ATOM 852 C CA . PRO A 1 120 ? -21.314 26.942 12.434 1.00 95.81 120 PRO A CA 1
ATOM 853 C C . PRO A 1 120 ? -22.742 27.047 11.886 1.00 95.81 120 PRO A C 1
ATOM 855 O O . PRO A 1 120 ? -22.945 27.619 10.819 1.00 95.81 120 PRO A O 1
ATOM 858 N N . ASN A 1 121 ? -23.749 26.527 12.598 1.00 95.19 121 ASN A N 1
ATOM 859 C CA . ASN A 1 121 ? -25.154 26.671 12.210 1.00 95.19 121 ASN A CA 1
ATOM 860 C C . ASN A 1 121 ? -25.735 28.046 12.560 1.00 95.19 121 ASN A C 1
ATOM 862 O O . ASN A 1 121 ? -26.764 28.436 12.008 1.00 95.19 121 ASN A O 1
ATOM 866 N N . THR A 1 122 ? -25.116 28.769 13.498 1.00 95.00 122 THR A N 1
ATOM 867 C CA . THR A 1 122 ? -25.668 30.013 14.060 1.00 95.00 122 THR A CA 1
ATOM 868 C C . THR A 1 122 ? -24.716 31.203 13.983 1.00 95.00 122 THR A C 1
ATOM 870 O O . THR A 1 122 ? -25.166 32.341 14.105 1.00 95.00 122 THR A O 1
ATOM 873 N N . ASN A 1 123 ? -23.425 30.982 13.722 1.00 94.25 123 ASN A N 1
ATOM 874 C CA . ASN A 1 123 ? -22.420 32.046 13.674 1.00 94.25 123 ASN A CA 1
ATOM 875 C C . ASN A 1 123 ? -22.470 32.924 12.405 1.00 94.25 123 ASN A C 1
ATOM 877 O O . ASN A 1 123 ? -21.779 33.939 12.340 1.00 94.25 123 ASN A O 1
ATOM 881 N N . GLY A 1 124 ? -23.293 32.564 11.414 1.00 92.94 124 GLY A N 1
ATOM 882 C CA . GLY A 1 124 ? -23.513 33.347 10.194 1.00 92.94 124 GLY A CA 1
ATOM 883 C C . GLY A 1 124 ? -22.350 33.341 9.197 1.00 92.94 124 GLY A C 1
ATOM 884 O O . GLY A 1 124 ? -22.386 34.119 8.241 1.00 92.94 124 GLY A O 1
ATOM 885 N N . ARG A 1 125 ? -21.338 32.490 9.402 1.00 95.19 125 ARG A N 1
ATOM 886 C CA . ARG A 1 125 ? -20.172 32.368 8.519 1.00 95.19 125 ARG A CA 1
ATOM 887 C C . ARG A 1 125 ? -20.453 31.464 7.330 1.00 95.19 125 ARG A C 1
ATOM 889 O O . ARG A 1 125 ? -21.318 30.590 7.370 1.00 95.19 125 ARG A O 1
ATOM 896 N N . ARG A 1 126 ? -19.694 31.661 6.255 1.00 95.44 126 ARG A N 1
ATOM 897 C CA . ARG A 1 126 ? -19.740 30.812 5.065 1.00 95.44 126 ARG A CA 1
ATOM 898 C C . ARG A 1 126 ? -18.590 29.819 5.074 1.00 95.44 126 ARG A C 1
ATOM 900 O O . ARG A 1 126 ? -17.427 30.215 5.041 1.00 95.44 126 ARG A O 1
ATOM 907 N N . TYR A 1 127 ? -18.931 28.538 5.007 1.00 96.69 127 TYR A N 1
ATOM 908 C CA . TYR A 1 127 ? -17.963 27.458 4.866 1.00 96.69 127 TYR A CA 1
ATOM 909 C C . TYR A 1 127 ? -17.879 27.015 3.408 1.00 96.69 127 TYR A C 1
ATOM 911 O O . TYR A 1 127 ? -18.889 26.891 2.714 1.00 96.69 127 TYR A O 1
ATOM 919 N N . THR A 1 128 ? -16.670 26.841 2.889 1.00 95.81 128 THR A N 1
ATOM 920 C CA . THR A 1 128 ? -16.451 26.441 1.493 1.00 95.81 128 THR A CA 1
ATOM 921 C C . THR A 1 128 ? -15.262 25.504 1.413 1.00 95.81 128 THR A C 1
ATOM 923 O O . THR A 1 128 ? -14.212 25.785 1.977 1.00 95.81 128 THR A O 1
ATOM 926 N N . LEU A 1 129 ? -15.423 24.389 0.711 1.00 93.75 129 LEU A N 1
ATOM 927 C CA . LEU A 1 129 ? -14.320 23.507 0.365 1.00 93.75 129 LEU A CA 1
ATOM 928 C C . LEU A 1 129 ? -13.686 23.973 -0.930 1.00 93.75 129 LEU A C 1
ATOM 930 O O . LEU A 1 129 ? -14.386 24.174 -1.917 1.00 93.75 129 LEU A O 1
ATOM 934 N N . GLU A 1 130 ? -12.368 24.081 -0.941 1.00 91.06 130 GLU A N 1
ATOM 935 C CA . GLU A 1 130 ? -11.573 24.229 -2.146 1.00 91.06 130 GLU A CA 1
ATOM 936 C C . GLU A 1 130 ? -10.803 22.933 -2.408 1.00 91.06 130 GLU A C 1
ATOM 938 O O . GLU A 1 130 ? -10.156 22.385 -1.516 1.00 91.06 130 GLU A O 1
ATOM 943 N N . PHE A 1 131 ? -10.896 22.414 -3.632 1.00 85.44 131 PHE A N 1
ATOM 944 C CA . PHE A 1 131 ? -10.202 21.196 -4.032 1.00 85.44 131 PHE A CA 1
ATOM 945 C C . PHE A 1 131 ? -9.772 21.212 -5.484 1.00 85.44 131 PHE A C 1
ATOM 947 O O . PHE A 1 131 ? -10.476 21.678 -6.378 1.00 85.44 131 PHE A O 1
ATOM 954 N N . SER A 1 132 ? -8.623 20.605 -5.731 1.00 74.50 132 SER A N 1
ATOM 955 C CA . SER A 1 132 ? -8.228 20.133 -7.048 1.00 74.50 132 SER A CA 1
ATOM 956 C C . SER A 1 132 ? -8.199 18.615 -7.004 1.00 74.50 132 SER A C 1
ATOM 958 O O . SER A 1 132 ? -7.564 18.026 -6.125 1.00 74.50 132 SER A O 1
ATOM 960 N N . GLY A 1 133 ? -8.892 17.979 -7.941 1.00 62.31 133 GLY A N 1
ATOM 961 C CA . GLY A 1 133 ? -8.713 16.549 -8.135 1.00 62.31 133 GLY A CA 1
ATOM 962 C C . GLY A 1 133 ? -7.408 16.275 -8.862 1.00 62.31 133 GLY A C 1
ATOM 963 O O . GLY A 1 133 ? -6.961 17.068 -9.693 1.00 62.31 133 GLY A O 1
ATOM 964 N N . GLU A 1 134 ? -6.819 15.134 -8.539 1.00 58.50 134 GLU A N 1
ATOM 965 C CA . GLU A 1 134 ? -5.677 14.599 -9.263 1.00 58.50 134 GLU A CA 1
ATOM 966 C C . GLU A 1 134 ? -6.150 13.935 -10.548 1.00 58.50 134 GLU A C 1
ATOM 968 O O . GLU A 1 134 ? -7.091 13.145 -10.473 1.00 58.50 134 GLU A O 1
ATOM 973 N N . PRO A 1 135 ? -5.503 14.184 -11.698 1.00 53.88 135 PRO A N 1
ATOM 974 C CA . PRO A 1 135 ? -5.848 13.543 -12.949 1.00 53.88 135 PRO A CA 1
ATOM 975 C C . PRO A 1 135 ? -6.359 12.119 -12.842 1.00 53.88 135 PRO A C 1
ATOM 977 O O . PRO A 1 135 ? -5.660 11.258 -12.307 1.00 53.88 135 PRO A O 1
ATOM 980 N N . GLU A 1 136 ? -7.522 11.833 -13.436 1.00 52.78 136 GLU A N 1
ATOM 981 C CA . GLU A 1 136 ? -7.903 10.453 -13.694 1.00 52.78 136 GLU A CA 1
ATOM 982 C C . GLU A 1 136 ? -6.726 9.773 -14.382 1.00 52.78 136 GLU A C 1
ATOM 984 O O . GLU A 1 136 ? -6.137 10.300 -15.337 1.00 52.78 136 GLU A O 1
ATOM 989 N N . ALA A 1 137 ? -6.380 8.586 -13.887 1.00 54.44 137 ALA A N 1
ATOM 990 C CA . ALA A 1 137 ? -5.179 7.890 -14.311 1.00 54.44 137 ALA A CA 1
ATOM 991 C C . ALA A 1 137 ? -5.104 7.748 -15.839 1.00 54.44 137 ALA A C 1
ATOM 993 O O . ALA A 1 137 ? -4.012 7.776 -16.396 1.00 54.44 137 ALA A O 1
ATOM 994 N N . TRP A 1 138 ? -6.237 7.669 -16.556 1.00 55.81 138 TRP A N 1
ATOM 995 C CA . TRP A 1 138 ? -6.235 7.596 -18.019 1.00 55.81 138 TRP A CA 1
ATOM 996 C C . TRP A 1 138 ? -5.728 8.864 -18.714 1.00 55.81 138 TRP A C 1
ATOM 998 O O . TRP A 1 138 ? -5.107 8.735 -19.767 1.00 55.81 138 TRP A O 1
ATOM 1008 N N . VAL A 1 139 ? -5.931 10.060 -18.150 1.00 59.34 139 VAL A N 1
ATOM 1009 C CA . VAL A 1 139 ? -5.390 11.315 -18.700 1.00 59.34 139 VAL A CA 1
ATOM 1010 C C . VAL A 1 139 ? -3.871 11.295 -18.570 1.00 59.34 139 VAL A C 1
ATOM 1012 O O . VAL A 1 139 ? -3.155 11.532 -19.546 1.00 59.34 139 VAL A O 1
ATOM 1015 N N . GLY A 1 140 ? -3.367 10.898 -17.399 1.00 58.47 140 GLY A N 1
ATOM 1016 C CA . GLY A 1 140 ? -1.946 10.618 -17.194 1.00 58.47 140 GLY A CA 1
ATOM 1017 C C . GLY A 1 140 ? -1.414 9.557 -18.167 1.00 58.47 140 GLY A C 1
ATOM 1018 O O . GLY A 1 140 ? -0.395 9.774 -18.823 1.00 58.47 140 GLY A O 1
ATOM 1019 N N . ARG A 1 141 ? -2.129 8.437 -18.349 1.00 61.28 141 ARG A N 1
ATOM 1020 C CA . ARG A 1 141 ? -1.750 7.349 -19.272 1.00 61.28 141 ARG A CA 1
ATOM 1021 C C . ARG A 1 141 ? -1.721 7.797 -20.727 1.00 61.28 141 ARG A C 1
ATOM 1023 O O . ARG A 1 141 ? -0.790 7.445 -21.443 1.00 61.28 141 ARG A O 1
ATOM 1030 N N . ALA A 1 142 ? -2.712 8.561 -21.176 1.00 62.91 142 ALA A N 1
ATOM 1031 C CA . ALA A 1 142 ? -2.790 9.040 -22.549 1.00 62.91 142 ALA A CA 1
ATOM 1032 C C . ALA A 1 142 ? -1.642 10.011 -22.837 1.00 62.91 142 ALA A C 1
ATOM 1034 O O . ALA A 1 142 ? -0.900 9.831 -23.798 1.00 62.91 142 ALA A O 1
ATOM 1035 N N . THR A 1 143 ? -1.435 10.995 -21.964 1.00 63.12 143 THR A N 1
ATOM 1036 C CA . THR A 1 143 ? -0.361 11.986 -22.113 1.00 63.12 143 THR A CA 1
ATOM 1037 C C . THR A 1 143 ? 1.029 11.346 -22.049 1.00 63.12 143 THR A C 1
ATOM 1039 O O . THR A 1 143 ? 1.854 11.583 -22.934 1.00 63.12 143 THR A O 1
ATOM 1042 N N . THR A 1 144 ? 1.258 10.445 -21.091 1.00 61.31 144 THR A N 1
ATOM 1043 C CA . THR A 1 144 ? 2.494 9.652 -20.986 1.00 61.31 144 THR A CA 1
ATOM 1044 C C . THR A 1 144 ? 2.680 8.743 -22.196 1.00 61.31 144 THR A C 1
ATOM 1046 O O . THR A 1 144 ? 3.766 8.685 -22.760 1.00 61.31 144 THR A O 1
ATOM 1049 N N . GLY A 1 145 ? 1.624 8.070 -22.657 1.00 67.06 145 GLY A N 1
ATOM 1050 C CA . GLY A 1 145 ? 1.658 7.202 -23.831 1.00 67.06 145 GLY A CA 1
ATOM 1051 C C . GLY A 1 145 ? 2.005 7.959 -25.112 1.00 67.06 145 GLY A C 1
ATOM 1052 O O . GLY A 1 145 ? 2.864 7.511 -25.869 1.00 67.06 145 GLY A O 1
ATOM 1053 N N . LEU A 1 146 ? 1.416 9.140 -25.333 1.00 68.56 146 LEU A N 1
ATOM 1054 C CA . LEU A 1 146 ? 1.773 10.014 -26.455 1.00 68.56 146 LEU A CA 1
ATOM 1055 C C . LEU A 1 146 ? 3.213 10.533 -26.345 1.00 68.56 146 LEU A C 1
ATOM 1057 O O . LEU A 1 146 ? 3.912 10.593 -27.360 1.00 68.56 146 LEU A O 1
ATOM 1061 N N . ALA A 1 147 ? 3.680 10.874 -25.142 1.00 67.44 147 ALA A N 1
ATOM 1062 C CA . ALA A 1 147 ? 5.063 11.285 -24.912 1.00 67.44 147 ALA A CA 1
ATOM 1063 C C . ALA A 1 147 ? 6.045 10.138 -25.201 1.00 67.44 147 ALA A C 1
ATOM 1065 O O . ALA A 1 147 ? 7.027 10.336 -25.914 1.00 67.44 147 ALA A O 1
ATOM 1066 N N . LEU A 1 148 ? 5.750 8.926 -24.722 1.00 70.69 148 LEU A N 1
ATOM 1067 C CA . LEU A 1 148 ? 6.541 7.721 -24.970 1.00 70.69 148 LEU A CA 1
ATOM 1068 C C . LEU A 1 148 ? 6.540 7.334 -26.450 1.00 70.69 148 LEU A C 1
ATOM 1070 O O . LEU A 1 148 ? 7.594 7.001 -26.982 1.00 70.69 148 LEU A O 1
ATOM 1074 N N . LEU A 1 149 ? 5.399 7.422 -27.138 1.00 72.12 149 LEU A N 1
ATOM 1075 C CA . LEU A 1 149 ? 5.306 7.179 -28.579 1.00 72.12 149 LEU A CA 1
ATOM 1076 C C . LEU A 1 149 ? 6.134 8.204 -29.363 1.00 72.12 149 LEU A C 1
ATOM 1078 O O . LEU A 1 149 ? 6.880 7.837 -30.268 1.00 72.12 149 LEU A O 1
ATOM 1082 N N . SER A 1 150 ? 6.053 9.478 -28.982 1.00 67.50 150 SER A N 1
ATOM 1083 C CA . SER A 1 150 ? 6.828 10.558 -29.600 1.00 67.50 150 SER A CA 1
ATOM 1084 C C . SER A 1 150 ? 8.330 10.372 -29.370 1.00 67.50 150 SER A C 1
ATOM 1086 O O . SER A 1 150 ? 9.123 10.477 -30.308 1.00 67.50 150 SER A O 1
ATOM 1088 N N . ALA A 1 151 ? 8.720 10.007 -28.147 1.00 68.00 151 ALA A N 1
ATOM 1089 C CA . ALA A 1 151 ? 10.089 9.659 -27.792 1.00 68.00 151 ALA A CA 1
ATOM 1090 C C . ALA A 1 151 ? 10.573 8.406 -28.535 1.00 68.00 151 ALA A C 1
ATOM 1092 O O . ALA A 1 151 ? 11.716 8.378 -28.980 1.00 68.00 151 ALA A O 1
ATOM 1093 N N . LEU A 1 152 ? 9.718 7.398 -28.729 1.00 72.56 152 LEU A N 1
ATOM 1094 C CA . LEU A 1 152 ? 10.029 6.182 -29.480 1.00 72.56 152 LEU A CA 1
ATOM 1095 C C . LEU A 1 152 ? 10.251 6.484 -30.965 1.00 72.56 152 LEU A C 1
ATOM 1097 O O . LEU A 1 152 ? 11.240 6.027 -31.531 1.00 72.56 152 LEU A O 1
ATOM 1101 N N . VAL A 1 153 ? 9.382 7.279 -31.594 1.00 71.00 153 VAL A N 1
ATOM 1102 C CA . VAL A 1 153 ? 9.544 7.715 -32.992 1.00 71.00 153 VAL A CA 1
ATOM 1103 C C . VAL A 1 153 ? 10.841 8.506 -33.155 1.00 71.00 153 VAL A C 1
ATOM 1105 O O . VAL A 1 153 ? 11.618 8.247 -34.079 1.00 71.00 153 VAL A O 1
ATOM 1108 N N . TRP A 1 154 ? 11.121 9.423 -32.225 1.00 69.00 154 TRP A N 1
ATOM 1109 C CA . TRP A 1 154 ? 12.369 10.180 -32.219 1.00 69.00 154 TRP A CA 1
ATOM 1110 C C . TRP A 1 154 ? 13.588 9.277 -32.001 1.00 69.00 154 TRP A C 1
ATOM 1112 O O . TRP A 1 154 ? 14.576 9.400 -3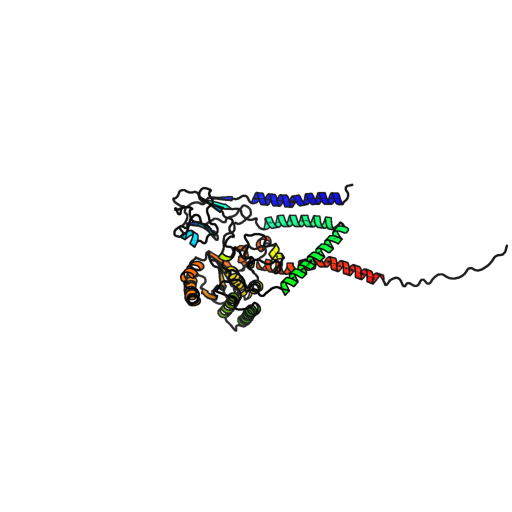2.722 1.00 69.00 154 TRP A O 1
ATOM 1122 N N . LEU A 1 155 ? 13.508 8.313 -31.084 1.00 68.19 155 LEU A N 1
ATOM 1123 C CA . LEU A 1 155 ? 14.557 7.333 -30.823 1.00 68.19 155 LEU A CA 1
ATOM 1124 C C . LEU A 1 155 ? 14.810 6.446 -32.046 1.00 68.19 155 LEU A C 1
ATOM 1126 O O . LEU A 1 155 ? 15.964 6.238 -32.395 1.00 68.19 155 LEU A O 1
ATOM 1130 N N . ILE A 1 156 ? 13.776 5.961 -32.740 1.00 70.88 156 ILE A N 1
ATOM 1131 C CA . ILE A 1 156 ? 13.916 5.185 -33.984 1.00 70.88 156 ILE A CA 1
ATOM 1132 C C . ILE A 1 156 ? 14.626 6.026 -35.051 1.00 70.88 156 ILE A C 1
ATOM 1134 O O . ILE A 1 156 ? 15.580 5.557 -35.678 1.00 70.88 156 ILE A O 1
ATOM 1138 N N . ALA A 1 157 ? 14.215 7.284 -35.222 1.00 67.19 157 ALA A N 1
ATOM 1139 C CA . ALA A 1 157 ? 14.852 8.207 -36.152 1.00 67.19 157 ALA A CA 1
ATOM 1140 C C . ALA A 1 157 ? 16.316 8.489 -35.767 1.00 67.19 157 ALA A C 1
ATOM 1142 O O . ALA A 1 157 ? 17.192 8.507 -36.631 1.00 67.19 157 ALA A O 1
ATOM 1143 N N . LEU A 1 158 ? 16.620 8.623 -34.478 1.00 66.62 158 LEU A N 1
ATOM 1144 C CA . LEU A 1 158 ? 17.970 8.848 -33.969 1.00 66.62 158 LEU A CA 1
ATOM 1145 C C . LEU A 1 158 ? 18.858 7.592 -34.095 1.00 66.62 158 LEU A C 1
ATOM 1147 O O . LEU A 1 158 ? 20.017 7.682 -34.496 1.00 66.62 158 LEU A O 1
ATOM 1151 N N . LEU A 1 159 ? 18.311 6.403 -33.826 1.00 66.06 159 LEU A N 1
ATOM 1152 C CA . LEU A 1 159 ? 18.971 5.101 -33.983 1.00 66.06 159 LEU A CA 1
ATOM 1153 C C . LEU A 1 159 ? 19.145 4.691 -35.453 1.00 66.06 159 LEU A C 1
ATOM 1155 O O . LEU A 1 159 ? 19.958 3.811 -35.745 1.00 66.06 159 LEU A O 1
ATOM 1159 N N . SER A 1 160 ? 18.439 5.328 -36.391 1.00 68.88 160 SER A N 1
ATOM 1160 C CA . SER A 1 160 ? 18.722 5.185 -37.825 1.00 68.88 160 SER A CA 1
ATOM 1161 C C . SER A 1 160 ? 20.097 5.763 -38.205 1.00 68.88 160 SER A C 1
ATOM 1163 O O . SER A 1 160 ? 20.694 5.364 -39.207 1.00 68.88 160 SER A O 1
ATOM 1165 N N . ILE A 1 161 ? 20.667 6.629 -37.355 1.00 71.38 161 ILE A N 1
ATOM 1166 C CA . ILE A 1 161 ? 22.024 7.156 -37.495 1.00 71.38 161 ILE A CA 1
ATOM 1167 C C . ILE A 1 161 ? 23.017 6.125 -36.937 1.00 71.38 161 ILE A C 1
ATOM 1169 O O . ILE A 1 161 ? 23.127 5.924 -35.728 1.00 71.38 161 ILE A O 1
ATOM 1173 N N . THR A 1 162 ? 23.802 5.489 -37.811 1.00 69.75 162 THR A N 1
ATOM 1174 C CA . THR A 1 162 ? 24.704 4.363 -37.473 1.00 69.75 162 THR A CA 1
ATOM 1175 C C . THR A 1 162 ? 25.668 4.633 -36.314 1.00 69.75 162 THR A C 1
ATOM 1177 O O . THR A 1 162 ? 25.864 3.760 -35.466 1.00 69.75 162 THR A O 1
ATOM 1180 N N . ARG A 1 163 ? 26.257 5.834 -36.237 1.00 68.38 163 ARG A N 1
ATOM 1181 C CA . ARG A 1 163 ? 27.145 6.219 -35.122 1.00 68.38 163 ARG A CA 1
ATOM 1182 C C . ARG A 1 163 ? 26.384 6.352 -33.802 1.00 68.38 163 ARG A C 1
ATOM 1184 O O . ARG A 1 163 ? 26.851 5.845 -32.787 1.00 68.38 163 ARG A O 1
ATOM 1191 N N . VAL A 1 164 ? 25.202 6.970 -33.826 1.00 66.50 164 VAL A N 1
ATOM 1192 C CA . VAL A 1 164 ? 24.364 7.138 -32.629 1.00 66.50 164 VAL A CA 1
ATOM 1193 C C . VAL A 1 164 ? 23.838 5.789 -32.150 1.00 66.50 164 VAL A C 1
ATOM 1195 O O . VAL A 1 164 ? 23.890 5.510 -30.958 1.00 66.50 164 VAL A O 1
ATOM 1198 N N . ARG A 1 165 ? 23.470 4.892 -33.071 1.00 74.69 165 ARG A N 1
ATOM 1199 C CA . ARG A 1 165 ? 23.078 3.510 -32.764 1.00 74.69 165 ARG A CA 1
ATOM 1200 C C . ARG A 1 165 ? 24.152 2.749 -31.993 1.00 74.69 165 ARG A C 1
ATOM 1202 O O . ARG A 1 165 ? 23.845 2.075 -31.016 1.00 74.69 165 ARG A O 1
ATOM 1209 N N . ALA A 1 166 ? 25.413 2.845 -32.415 1.00 74.81 166 ALA A N 1
ATOM 1210 C CA . ALA A 1 166 ? 26.510 2.149 -31.747 1.00 74.81 166 ALA A CA 1
ATOM 1211 C C . ALA A 1 166 ? 26.776 2.701 -30.337 1.00 74.81 166 ALA A C 1
ATOM 1213 O O . ALA A 1 166 ? 26.999 1.919 -29.410 1.00 74.81 166 ALA A O 1
ATOM 1214 N N . THR A 1 167 ? 26.735 4.025 -30.169 1.00 80.94 167 THR A N 1
ATOM 1215 C CA . THR A 1 167 ? 26.901 4.680 -28.864 1.00 80.94 167 THR A CA 1
ATOM 1216 C C . THR A 1 167 ? 25.730 4.375 -27.933 1.00 80.94 167 THR A C 1
ATOM 1218 O O . THR A 1 167 ? 25.961 3.985 -26.793 1.00 80.94 167 THR A O 1
ATOM 1221 N N . ALA A 1 168 ? 24.491 4.446 -28.426 1.00 77.81 168 ALA A N 1
ATOM 1222 C CA . ALA A 1 168 ? 23.285 4.145 -27.659 1.00 77.81 168 ALA A CA 1
ATOM 1223 C C . ALA A 1 168 ? 23.253 2.687 -27.177 1.00 77.81 168 ALA A C 1
ATOM 1225 O O . ALA A 1 168 ? 22.999 2.442 -26.005 1.00 77.81 168 ALA A O 1
ATOM 1226 N N . VAL A 1 169 ? 23.600 1.717 -28.034 1.00 82.69 169 VAL A N 1
ATOM 1227 C CA . VAL A 1 169 ? 23.687 0.298 -27.632 1.00 82.69 169 VAL A CA 1
ATOM 1228 C C . VAL A 1 169 ? 24.738 0.084 -26.539 1.00 82.69 169 VAL A C 1
ATOM 1230 O O . VAL A 1 169 ? 24.526 -0.721 -25.638 1.00 82.69 169 VAL A O 1
ATOM 1233 N N . ARG A 1 170 ? 25.874 0.793 -26.590 1.00 86.12 170 ARG A N 1
ATOM 1234 C CA . ARG A 1 170 ? 26.890 0.717 -25.527 1.00 86.12 170 ARG A CA 1
ATOM 1235 C C . ARG A 1 170 ? 26.410 1.373 -24.238 1.00 86.12 170 ARG A C 1
ATOM 1237 O O . ARG A 1 170 ? 26.616 0.790 -23.185 1.00 86.12 170 ARG A O 1
ATOM 1244 N N . ALA A 1 171 ? 25.783 2.544 -24.325 1.00 85.50 171 ALA A N 1
ATOM 1245 C CA . ALA A 1 171 ? 25.237 3.243 -23.168 1.00 85.50 171 ALA A CA 1
ATOM 1246 C C . ALA A 1 171 ? 24.171 2.391 -22.468 1.00 85.50 171 ALA A C 1
ATOM 1248 O O . ALA A 1 171 ? 24.310 2.126 -21.282 1.00 85.50 171 ALA A O 1
ATOM 1249 N N . LEU A 1 172 ? 23.198 1.854 -23.214 1.00 85.12 172 LEU A N 1
ATOM 1250 C CA . LEU A 1 172 ? 22.185 0.934 -22.687 1.00 85.12 172 LEU A CA 1
ATOM 1251 C C . LEU A 1 172 ? 22.811 -0.305 -22.048 1.00 85.12 172 LEU A C 1
ATOM 1253 O O . LEU A 1 172 ? 22.396 -0.697 -20.966 1.00 85.12 172 LEU A O 1
ATOM 1257 N N . ALA A 1 173 ? 23.842 -0.892 -22.662 1.00 88.88 173 ALA A N 1
ATOM 1258 C CA . ALA A 1 173 ? 24.533 -2.032 -22.069 1.00 88.88 173 ALA A CA 1
ATOM 1259 C C . ALA A 1 173 ? 25.262 -1.665 -20.765 1.00 88.88 173 ALA A C 1
ATOM 1261 O O . ALA A 1 173 ? 25.230 -2.439 -19.815 1.00 88.88 173 ALA A O 1
ATOM 1262 N N . VAL A 1 174 ? 25.901 -0.494 -20.689 1.00 93.31 174 VAL A N 1
ATOM 1263 C CA . VAL A 1 174 ? 26.545 -0.022 -19.452 1.00 93.31 174 VAL A CA 1
ATOM 1264 C C . VAL A 1 174 ? 25.498 0.240 -18.375 1.00 93.31 174 VAL A C 1
ATOM 1266 O O . VAL A 1 174 ? 25.637 -0.272 -17.271 1.00 93.31 174 VAL A O 1
ATOM 1269 N N . THR A 1 175 ? 24.425 0.965 -18.690 1.00 89.75 175 THR A N 1
ATOM 1270 C CA . THR A 1 175 ? 23.340 1.234 -17.739 1.00 89.75 175 THR A CA 1
ATOM 1271 C C . THR A 1 175 ? 22.655 -0.056 -17.294 1.00 89.75 175 THR A C 1
ATOM 1273 O O . THR A 1 175 ? 22.454 -0.254 -16.103 1.00 89.75 175 THR A O 1
ATOM 1276 N N . GLY A 1 176 ? 22.368 -0.975 -18.220 1.00 89.62 176 GLY A N 1
ATOM 1277 C CA . GLY A 1 176 ? 21.831 -2.298 -17.910 1.00 89.62 176 GLY A CA 1
ATOM 1278 C C . GLY A 1 176 ? 22.769 -3.101 -17.008 1.00 89.62 176 GLY A C 1
ATOM 1279 O O . GLY A 1 176 ? 22.315 -3.695 -16.039 1.00 89.62 176 GLY A O 1
ATOM 1280 N N . MET A 1 177 ? 24.085 -3.058 -17.239 1.00 94.88 177 MET A N 1
ATOM 1281 C CA . MET A 1 177 ? 25.056 -3.684 -16.334 1.00 94.88 177 MET A CA 1
ATOM 1282 C C . MET A 1 177 ? 25.017 -3.056 -14.937 1.00 94.88 177 MET A C 1
ATOM 1284 O O . MET A 1 177 ? 24.997 -3.781 -13.951 1.00 94.88 177 MET A O 1
ATOM 1288 N N . LEU A 1 178 ? 24.984 -1.724 -14.841 1.00 93.25 178 LEU A N 1
ATOM 1289 C CA . LEU A 1 178 ? 24.930 -1.019 -13.558 1.00 93.25 178 LEU A CA 1
ATOM 1290 C C . LEU A 1 178 ? 23.649 -1.343 -12.781 1.00 93.25 178 LEU A C 1
ATOM 1292 O O . LEU A 1 178 ? 23.729 -1.609 -11.588 1.00 93.25 178 LEU A O 1
ATOM 1296 N N . LEU A 1 179 ? 22.493 -1.385 -13.447 1.00 90.62 179 LEU A N 1
ATOM 1297 C CA . LEU A 1 179 ? 21.225 -1.774 -12.824 1.00 90.62 179 LEU A CA 1
ATOM 1298 C C . LEU A 1 179 ? 21.210 -3.255 -12.417 1.00 90.62 179 LEU A C 1
ATOM 1300 O O . LEU A 1 179 ? 20.673 -3.600 -11.370 1.00 90.62 179 LEU A O 1
ATOM 1304 N N . LEU A 1 180 ? 21.831 -4.140 -13.202 1.00 92.62 180 LEU A N 1
ATOM 1305 C CA . LEU A 1 180 ? 21.968 -5.547 -12.823 1.00 92.62 180 LEU A CA 1
ATOM 1306 C C . LEU A 1 180 ? 22.872 -5.704 -11.594 1.00 92.62 180 LEU A C 1
ATOM 1308 O O . LEU A 1 180 ? 22.533 -6.447 -10.678 1.00 92.62 180 LEU A O 1
ATOM 1312 N N . LEU A 1 181 ? 23.994 -4.981 -11.552 1.00 93.19 181 LEU A N 1
ATOM 1313 C CA . LEU A 1 181 ? 24.877 -4.935 -10.387 1.00 93.19 181 LEU A CA 1
ATOM 1314 C C . LEU A 1 181 ? 24.169 -4.336 -9.172 1.00 93.19 181 LEU A C 1
ATOM 1316 O O . LEU A 1 181 ? 24.362 -4.836 -8.072 1.00 93.19 181 LEU A O 1
ATOM 1320 N N . LEU A 1 182 ? 23.322 -3.323 -9.364 1.00 90.69 182 LEU A N 1
ATOM 1321 C CA . LEU A 1 182 ? 22.478 -2.758 -8.314 1.00 90.69 182 LEU A CA 1
ATOM 1322 C C . LEU A 1 182 ? 21.500 -3.804 -7.762 1.00 90.69 182 LEU A C 1
ATOM 1324 O O . LEU A 1 182 ? 21.402 -3.940 -6.549 1.00 90.69 182 LEU A O 1
ATOM 1328 N N . ASN A 1 183 ? 20.832 -4.582 -8.620 1.00 90.31 183 ASN A N 1
ATOM 1329 C CA . ASN A 1 183 ? 19.936 -5.655 -8.175 1.00 90.31 183 ASN A CA 1
ATOM 1330 C C . ASN A 1 183 ? 20.685 -6.766 -7.428 1.00 90.31 183 ASN A C 1
ATOM 1332 O O . ASN A 1 183 ? 20.185 -7.282 -6.433 1.00 90.31 183 ASN A O 1
ATOM 1336 N N . LEU A 1 184 ? 21.870 -7.150 -7.916 1.00 90.75 184 LEU A N 1
ATOM 1337 C CA . LEU A 1 184 ? 22.720 -8.144 -7.258 1.00 90.75 184 LEU A CA 1
ATOM 1338 C C . LEU A 1 184 ? 23.227 -7.624 -5.911 1.00 90.75 184 LEU A C 1
ATOM 1340 O O . LEU A 1 184 ? 23.211 -8.359 -4.932 1.00 90.75 184 LEU A O 1
ATOM 1344 N N . ALA A 1 185 ? 23.633 -6.355 -5.849 1.00 88.00 185 ALA A N 1
ATOM 1345 C CA . ALA A 1 185 ? 24.007 -5.697 -4.607 1.00 88.00 185 ALA A CA 1
ATOM 1346 C C . ALA A 1 185 ? 22.822 -5.655 -3.641 1.00 88.00 185 ALA A C 1
ATOM 1348 O O . ALA A 1 185 ? 23.005 -6.004 -2.488 1.00 88.00 185 ALA A O 1
ATOM 1349 N N . GLY A 1 186 ? 21.615 -5.318 -4.106 1.00 83.19 186 GLY A N 1
ATOM 1350 C CA . GLY A 1 186 ? 20.386 -5.405 -3.316 1.00 83.19 186 GLY A CA 1
ATOM 1351 C C . GLY A 1 186 ? 20.173 -6.806 -2.747 1.00 83.19 186 GLY A C 1
ATOM 1352 O O . GLY A 1 186 ? 20.090 -6.953 -1.540 1.00 83.19 186 GLY A O 1
ATOM 1353 N N . ALA A 1 187 ? 20.220 -7.850 -3.576 1.00 82.19 187 ALA A N 1
ATOM 1354 C CA . ALA A 1 187 ? 20.034 -9.232 -3.125 1.00 82.19 187 ALA A CA 1
ATOM 1355 C C . ALA A 1 187 ? 21.112 -9.728 -2.136 1.00 82.19 187 ALA A C 1
ATOM 1357 O O . ALA A 1 187 ? 20.837 -10.600 -1.320 1.00 82.19 187 ALA A O 1
ATOM 1358 N N . LEU A 1 188 ? 22.342 -9.206 -2.221 1.00 82.38 188 LEU A N 1
ATOM 1359 C CA . LEU A 1 188 ? 23.456 -9.584 -1.340 1.00 82.38 188 LEU A CA 1
ATOM 1360 C C . LEU A 1 188 ? 23.541 -8.732 -0.068 1.00 82.38 188 LEU A C 1
ATOM 1362 O O . LEU A 1 188 ? 24.061 -9.193 0.944 1.00 82.38 188 LEU A O 1
ATOM 1366 N N . LEU A 1 189 ? 23.112 -7.473 -0.150 1.00 74.19 189 LEU A N 1
ATOM 1367 C CA . LEU A 1 189 ? 23.211 -6.482 0.918 1.00 74.19 189 LEU A CA 1
ATOM 1368 C C . LEU A 1 189 ? 21.886 -6.247 1.625 1.00 74.19 189 LEU A C 1
ATOM 1370 O O . LEU A 1 189 ? 21.918 -5.500 2.595 1.00 74.19 189 LEU A O 1
ATOM 1374 N N . GLU A 1 190 ? 20.765 -6.804 1.142 1.00 64.75 190 GLU A N 1
ATOM 1375 C CA . GLU A 1 190 ? 19.451 -6.770 1.791 1.00 64.75 190 GLU A CA 1
ATOM 1376 C C . GLU A 1 190 ? 19.639 -7.279 3.221 1.00 64.75 190 GLU A C 1
ATOM 1378 O O . GLU A 1 190 ? 19.736 -8.487 3.443 1.00 64.75 190 GLU A O 1
ATOM 1383 N N . PRO A 1 191 ? 19.763 -6.377 4.210 1.00 55.88 191 PRO A N 1
ATOM 1384 C CA . PRO A 1 191 ? 19.866 -6.819 5.574 1.00 55.88 191 PRO A CA 1
ATOM 1385 C C . PRO A 1 191 ? 18.461 -7.269 5.953 1.00 55.88 191 PRO A C 1
ATOM 1387 O O . PRO A 1 191 ? 17.477 -6.620 5.581 1.00 55.88 191 PRO A O 1
ATOM 1390 N N . ASP A 1 192 ? 18.373 -8.341 6.726 1.00 55.81 192 ASP A N 1
ATOM 1391 C CA . ASP A 1 192 ? 17.185 -8.639 7.512 1.00 55.81 192 ASP A CA 1
ATOM 1392 C C . ASP A 1 192 ? 17.055 -7.496 8.536 1.00 55.81 192 ASP A C 1
ATOM 1394 O O . ASP A 1 192 ? 17.618 -7.541 9.627 1.00 55.81 192 ASP A O 1
ATOM 1398 N N . LEU A 1 193 ? 16.493 -6.354 8.125 1.00 54.75 193 LEU A N 1
ATOM 1399 C CA . LEU A 1 193 ? 16.378 -5.193 9.003 1.00 54.75 193 LEU A CA 1
ATOM 1400 C C . LEU A 1 193 ? 15.257 -5.498 9.987 1.00 54.75 193 LEU A C 1
ATOM 1402 O O . LEU A 1 193 ? 14.121 -5.773 9.587 1.00 54.75 193 LEU A O 1
ATOM 1406 N N . PRO A 1 194 ? 15.624 -5.568 11.273 1.00 51.28 194 PRO A N 1
ATOM 1407 C CA . PRO A 1 194 ? 15.327 -4.452 12.171 1.00 51.28 194 PRO A CA 1
ATOM 1408 C C . PRO A 1 194 ? 16.335 -4.312 13.338 1.00 51.28 194 PRO A C 1
ATOM 1410 O O . PRO A 1 194 ? 16.402 -5.153 14.225 1.00 51.28 194 PRO A O 1
ATOM 1413 N N . ALA A 1 195 ? 17.090 -3.209 13.394 1.00 44.38 195 ALA A N 1
ATOM 1414 C CA . ALA A 1 195 ? 17.672 -2.707 14.650 1.00 44.38 195 ALA A CA 1
ATOM 1415 C C . ALA A 1 195 ? 18.165 -1.268 14.468 1.00 44.38 195 ALA A C 1
ATOM 1417 O O . ALA A 1 195 ? 19.350 -1.051 14.206 1.00 44.38 195 ALA A O 1
ATOM 1418 N N . ARG A 1 196 ? 17.255 -0.284 14.564 1.00 44.53 196 ARG A N 1
ATOM 1419 C CA . ARG A 1 196 ? 17.580 1.127 14.884 1.00 44.53 196 ARG A CA 1
ATOM 1420 C C . ARG A 1 196 ? 16.362 2.040 15.096 1.00 44.53 196 ARG A C 1
ATOM 1422 O O . ARG A 1 196 ? 16.504 3.251 14.975 1.00 44.53 196 ARG A O 1
ATOM 1429 N N . PHE A 1 197 ? 15.200 1.504 15.470 1.00 45.16 197 PHE A N 1
ATOM 1430 C CA . PHE A 1 197 ? 14.074 2.335 15.902 1.00 45.16 197 PHE A CA 1
ATOM 1431 C C . PHE A 1 197 ? 13.828 2.124 17.394 1.00 45.16 197 PHE A C 1
ATOM 1433 O O . PHE A 1 197 ? 13.460 1.026 17.796 1.00 45.16 197 PHE A O 1
ATOM 1440 N N . PRO A 1 198 ? 14.072 3.133 18.245 1.00 39.44 198 PRO A N 1
ATOM 1441 C CA . PRO A 1 198 ? 13.702 3.055 19.643 1.00 39.44 198 PRO A CA 1
ATOM 1442 C C . PRO A 1 198 ? 12.201 3.343 19.766 1.00 39.44 198 PRO A C 1
ATOM 1444 O O . PRO A 1 198 ? 11.803 4.478 20.017 1.00 39.44 198 PRO A O 1
ATOM 1447 N N . SER A 1 199 ? 11.356 2.325 19.618 1.00 42.28 199 SER A N 1
ATOM 1448 C CA . SER A 1 199 ? 10.006 2.353 20.190 1.00 42.28 199 SER A CA 1
ATOM 1449 C C . SER A 1 199 ? 9.840 1.139 21.091 1.00 42.28 199 SER A C 1
ATOM 1451 O O . SER A 1 199 ? 9.639 0.022 20.635 1.00 42.28 199 SER A O 1
ATOM 1453 N N . ARG A 1 200 ? 9.976 1.400 22.392 1.00 42.78 200 ARG A N 1
ATOM 1454 C CA . ARG A 1 200 ? 10.116 0.461 23.512 1.00 42.78 200 ARG A CA 1
ATOM 1455 C C . ARG A 1 200 ? 8.964 -0.538 23.754 1.00 42.78 200 ARG A C 1
ATOM 1457 O O . ARG A 1 200 ? 9.016 -1.195 24.784 1.00 42.78 200 ARG A O 1
ATOM 1464 N N . GLU A 1 201 ? 7.954 -0.671 22.893 1.00 47.88 201 GLU A N 1
ATOM 1465 C CA . GLU A 1 201 ? 6.743 -1.443 23.252 1.00 47.88 201 GLU A CA 1
ATOM 1466 C C . GLU A 1 201 ? 6.479 -2.726 22.447 1.00 47.88 201 GLU A C 1
ATOM 1468 O O . GLU A 1 201 ? 5.900 -3.638 23.022 1.00 47.88 201 GLU A O 1
ATOM 1473 N N . PHE A 1 202 ? 6.981 -2.894 21.214 1.00 50.69 202 PHE A N 1
ATOM 1474 C CA . PHE A 1 202 ? 6.871 -4.165 20.466 1.00 50.69 202 PHE A CA 1
ATOM 1475 C C . PHE A 1 202 ? 8.080 -4.360 19.534 1.00 50.69 202 PHE A C 1
ATOM 1477 O O . PHE A 1 202 ? 8.028 -4.070 18.338 1.00 50.69 202 PHE A O 1
ATOM 1484 N N . ASP A 1 203 ? 9.209 -4.796 20.098 1.00 55.34 203 ASP A N 1
ATOM 1485 C CA . ASP A 1 203 ? 10.403 -5.127 19.312 1.00 55.34 203 ASP A CA 1
ATOM 1486 C C . ASP A 1 203 ? 10.156 -6.379 18.457 1.00 55.34 203 ASP A C 1
ATOM 1488 O O . ASP A 1 203 ? 9.549 -7.356 18.898 1.00 55.34 203 ASP A O 1
ATOM 1492 N N . THR A 1 204 ? 10.690 -6.381 17.236 1.00 60.88 204 THR A N 1
ATOM 1493 C CA . THR A 1 204 ? 10.846 -7.592 16.422 1.00 60.88 204 THR A CA 1
ATOM 1494 C C . THR A 1 204 ? 11.553 -8.678 17.224 1.00 60.88 204 THR A C 1
ATOM 1496 O O . THR A 1 204 ? 12.704 -8.506 17.631 1.00 60.88 204 THR A O 1
ATOM 1499 N N . THR A 1 205 ? 10.888 -9.811 17.430 1.00 70.88 205 THR A N 1
ATOM 1500 C CA . THR A 1 205 ? 11.443 -10.921 18.227 1.00 70.88 205 THR A CA 1
ATOM 1501 C C . THR A 1 205 ? 11.891 -12.107 17.382 1.00 70.88 205 THR A C 1
ATOM 1503 O O . THR A 1 205 ? 12.575 -12.989 17.897 1.00 70.88 205 THR A O 1
ATOM 1506 N N . ILE A 1 206 ? 11.532 -12.129 16.095 1.00 82.06 206 ILE A N 1
ATOM 1507 C CA . ILE A 1 206 ? 11.912 -13.182 15.148 1.00 82.06 206 ILE A CA 1
ATOM 1508 C C . ILE A 1 206 ? 12.371 -12.587 13.814 1.00 82.06 206 ILE A C 1
ATOM 1510 O O . ILE A 1 206 ? 11.985 -11.478 13.444 1.00 82.06 206 ILE A O 1
ATOM 1514 N N . ASN A 1 207 ? 13.196 -13.348 13.099 1.00 85.38 207 ASN A N 1
ATOM 1515 C CA . ASN A 1 207 ? 13.706 -13.005 11.775 1.00 85.38 207 ASN A CA 1
ATOM 1516 C C . ASN A 1 207 ? 12.740 -13.462 10.659 1.00 85.38 207 ASN A C 1
ATOM 1518 O O . ASN A 1 207 ? 11.733 -14.120 10.944 1.00 85.38 207 ASN A O 1
ATOM 1522 N N . PHE A 1 208 ? 13.011 -13.094 9.399 1.00 87.19 208 PHE A N 1
ATOM 1523 C CA . PHE A 1 208 ? 12.116 -13.435 8.281 1.00 87.19 208 PHE A CA 1
ATOM 1524 C C . PHE A 1 208 ? 11.905 -14.948 8.144 1.00 87.19 208 PHE A C 1
ATOM 1526 O O . PHE A 1 208 ? 10.760 -15.391 8.078 1.00 87.19 208 PHE A O 1
ATOM 1533 N N . ASP A 1 209 ? 12.986 -15.730 8.162 1.00 89.50 209 ASP A N 1
ATOM 1534 C CA . ASP A 1 209 ? 12.924 -17.178 7.944 1.00 89.50 209 ASP A CA 1
ATOM 1535 C C . ASP A 1 209 ? 12.058 -17.880 8.998 1.00 89.50 209 ASP A C 1
ATOM 1537 O O . ASP A 1 209 ? 11.205 -18.691 8.646 1.00 89.50 209 ASP A O 1
ATOM 1541 N N . ALA A 1 210 ? 12.201 -17.521 10.279 1.00 90.62 210 ALA A N 1
ATOM 1542 C CA . ALA A 1 210 ? 11.404 -18.103 11.358 1.00 90.62 210 ALA A CA 1
ATOM 1543 C C . ALA A 1 210 ? 9.917 -17.724 11.260 1.00 90.62 210 ALA A C 1
ATOM 1545 O O . ALA A 1 210 ? 9.041 -18.553 11.524 1.00 90.62 210 ALA A O 1
ATOM 1546 N N . ALA A 1 211 ? 9.616 -16.479 10.877 1.00 92.31 211 ALA A N 1
ATOM 1547 C CA . ALA A 1 211 ? 8.240 -16.044 10.644 1.00 92.31 211 ALA A CA 1
ATOM 1548 C C . ALA A 1 211 ? 7.618 -16.804 9.464 1.00 92.31 211 ALA A C 1
ATOM 1550 O O . ALA A 1 211 ? 6.508 -17.328 9.572 1.00 92.31 211 ALA A O 1
ATOM 1551 N N . TRP A 1 212 ? 8.358 -16.903 8.358 1.00 94.75 212 TRP A N 1
ATOM 1552 C CA . TRP A 1 212 ? 7.914 -17.553 7.132 1.00 94.75 212 TRP A CA 1
ATOM 1553 C C . TRP A 1 212 ? 7.718 -19.061 7.315 1.00 94.75 212 TRP A C 1
ATOM 1555 O O . TRP A 1 212 ? 6.679 -19.598 6.937 1.00 94.75 212 TRP A O 1
ATOM 1565 N N . GLU A 1 213 ? 8.660 -19.743 7.971 1.00 95.69 213 GLU A N 1
ATOM 1566 C CA . GLU A 1 213 ? 8.553 -21.167 8.299 1.00 95.69 213 GLU A CA 1
ATOM 1567 C C . GLU A 1 213 ? 7.317 -21.454 9.159 1.00 95.69 213 GLU A C 1
ATOM 1569 O O . GLU A 1 213 ? 6.587 -22.418 8.907 1.00 95.69 213 GLU A O 1
ATOM 1574 N N . ARG A 1 214 ? 7.023 -20.602 10.150 1.00 95.50 214 ARG A N 1
ATOM 1575 C CA . ARG A 1 214 ? 5.817 -20.753 10.973 1.00 95.50 214 ARG A CA 1
ATOM 1576 C C . ARG A 1 214 ? 4.536 -20.602 10.151 1.00 95.50 214 ARG A C 1
ATOM 1578 O O . ARG A 1 214 ? 3.594 -21.366 10.358 1.00 95.50 214 ARG A O 1
ATOM 1585 N N . ILE A 1 215 ? 4.491 -19.642 9.230 1.00 97.12 215 ILE A N 1
ATOM 1586 C CA . ILE A 1 215 ? 3.336 -19.432 8.348 1.00 97.12 215 ILE A CA 1
ATOM 1587 C C . ILE A 1 215 ? 3.142 -20.647 7.434 1.00 97.12 215 ILE A C 1
ATOM 1589 O O . ILE A 1 215 ? 2.053 -21.215 7.405 1.00 97.12 215 ILE A O 1
ATOM 1593 N N . GLU A 1 216 ? 4.194 -21.097 6.747 1.00 97.50 216 GLU A N 1
ATOM 1594 C CA . GLU A 1 216 ? 4.117 -22.230 5.814 1.00 97.50 216 GLU A CA 1
ATOM 1595 C C . GLU A 1 216 ? 3.801 -23.557 6.521 1.00 97.50 216 GLU A C 1
ATOM 1597 O O . GLU A 1 216 ? 2.982 -24.344 6.042 1.00 97.50 216 GLU A O 1
ATOM 1602 N N . SER A 1 217 ? 4.390 -23.805 7.694 1.00 97.25 217 SER A N 1
ATOM 1603 C CA . SER A 1 217 ? 4.069 -24.995 8.496 1.00 97.25 217 SER A CA 1
ATOM 1604 C C . SER A 1 217 ? 2.621 -24.970 8.992 1.00 97.25 217 SER A C 1
ATOM 1606 O O . SER A 1 217 ? 1.913 -25.971 8.864 1.00 97.25 217 SER A O 1
ATOM 1608 N N . SER A 1 218 ? 2.142 -23.818 9.475 1.00 97.81 218 SER A N 1
ATOM 1609 C CA . SER A 1 218 ? 0.742 -23.616 9.860 1.00 97.81 218 SER A CA 1
ATOM 1610 C C . SER A 1 218 ? -0.206 -23.821 8.675 1.00 97.81 218 SER A C 1
ATOM 1612 O O . SER A 1 218 ? -1.245 -24.461 8.815 1.00 97.81 218 SER A O 1
ATOM 1614 N N . ARG A 1 219 ? 0.155 -23.326 7.489 1.00 97.44 219 ARG A N 1
ATOM 1615 C CA . ARG A 1 219 ? -0.599 -23.510 6.242 1.00 97.44 219 ARG A CA 1
ATOM 1616 C C . ARG A 1 219 ? -0.692 -24.977 5.843 1.00 97.44 219 ARG A C 1
ATOM 1618 O O . ARG A 1 219 ? -1.778 -25.456 5.521 1.00 97.44 219 ARG A O 1
ATOM 1625 N N . GLY A 1 220 ? 0.422 -25.707 5.887 1.00 97.06 220 GLY A N 1
ATOM 1626 C CA . GLY A 1 220 ? 0.444 -27.147 5.622 1.00 97.06 220 GLY A CA 1
ATOM 1627 C C . GLY A 1 220 ? -0.432 -27.932 6.604 1.00 97.06 220 GLY A C 1
ATOM 1628 O O . GLY A 1 220 ? -1.220 -28.788 6.190 1.00 97.06 220 GLY A O 1
ATOM 1629 N N . ALA A 1 221 ? -0.355 -27.597 7.894 1.00 97.25 221 ALA A N 1
ATOM 1630 C CA . ALA A 1 221 ? -1.174 -28.206 8.939 1.00 97.25 221 ALA A CA 1
ATOM 1631 C C . ALA A 1 221 ? -2.671 -27.889 8.768 1.00 97.25 221 ALA A C 1
ATOM 1633 O O . ALA A 1 221 ? -3.509 -28.779 8.896 1.00 97.25 221 ALA A O 1
ATOM 1634 N N . TYR A 1 222 ? -3.020 -26.650 8.415 1.00 96.38 222 TYR A N 1
ATOM 1635 C CA . TYR A 1 222 ? -4.404 -26.238 8.172 1.00 96.38 222 TYR A CA 1
ATOM 1636 C C . TYR A 1 222 ? -5.001 -26.959 6.959 1.00 96.38 222 TYR A C 1
ATOM 1638 O O . TYR A 1 222 ? -6.054 -27.587 7.055 1.00 96.38 222 TYR A O 1
ATOM 1646 N N . ARG A 1 223 ? -4.284 -26.969 5.827 1.00 95.06 223 ARG A N 1
ATOM 1647 C CA . ARG A 1 223 ? -4.735 -27.635 4.591 1.00 95.06 223 ARG A CA 1
ATOM 1648 C C . ARG A 1 223 ? -4.876 -29.150 4.739 1.00 95.06 223 ARG A C 1
ATOM 1650 O O . ARG A 1 223 ? -5.660 -29.758 4.017 1.00 95.06 223 ARG A O 1
ATOM 1657 N N . SER A 1 224 ? -4.127 -29.759 5.657 1.00 96.00 224 SER A N 1
ATOM 1658 C CA . SER A 1 224 ? -4.234 -31.188 5.980 1.00 96.00 224 SER A CA 1
ATOM 1659 C C . SER A 1 224 ? -5.244 -31.500 7.093 1.00 96.00 224 SER A C 1
ATOM 1661 O O . SER A 1 224 ? -5.441 -32.671 7.412 1.00 96.00 224 SER A O 1
ATOM 1663 N N . GLY A 1 225 ? -5.899 -30.486 7.671 1.00 93.81 225 GLY A N 1
ATOM 1664 C CA . GLY A 1 225 ? -6.879 -30.644 8.750 1.00 93.81 225 GLY A CA 1
ATOM 1665 C C . GLY A 1 225 ? -6.273 -30.988 10.115 1.00 93.81 225 GLY A C 1
ATOM 1666 O O . GLY A 1 225 ? -6.990 -31.449 10.998 1.00 93.81 225 GLY A O 1
ATOM 1667 N N . GLN A 1 226 ? -4.962 -30.797 10.300 1.00 96.38 226 GLN A N 1
ATOM 1668 C CA . GLN A 1 226 ? -4.274 -31.029 11.577 1.00 96.38 226 GLN A CA 1
ATOM 1669 C C . GLN A 1 226 ? -4.550 -29.928 12.605 1.00 96.38 226 GLN A C 1
ATOM 1671 O O . GLN A 1 226 ? -4.508 -30.190 13.806 1.00 96.38 226 GLN A O 1
ATOM 1676 N N . ILE A 1 227 ? -4.806 -28.706 12.136 1.00 96.31 227 ILE A N 1
ATOM 1677 C CA . ILE A 1 227 ? -5.208 -27.563 12.957 1.00 96.31 227 ILE A CA 1
ATOM 1678 C C . ILE A 1 227 ? -6.464 -26.926 12.367 1.00 96.31 227 ILE A C 1
ATOM 1680 O O . ILE A 1 227 ? -6.699 -27.009 11.159 1.00 96.31 227 ILE A O 1
ATOM 1684 N N . ASP A 1 228 ? -7.263 -26.286 13.215 1.00 94.12 228 ASP A N 1
ATOM 1685 C CA . ASP A 1 228 ? -8.442 -25.544 12.778 1.00 94.12 228 ASP A CA 1
ATOM 1686 C C . ASP A 1 228 ? -8.090 -24.138 12.252 1.00 94.12 228 ASP A C 1
ATOM 1688 O O . ASP A 1 228 ? -6.935 -23.695 12.257 1.00 94.12 228 ASP A O 1
ATOM 1692 N N . ALA A 1 229 ? -9.110 -23.433 11.756 1.00 93.25 229 ALA A N 1
ATOM 1693 C CA . ALA A 1 229 ? -8.955 -22.093 11.202 1.00 93.25 229 ALA A CA 1
ATOM 1694 C C . ALA A 1 229 ? -8.493 -21.065 12.249 1.00 93.25 229 ALA A C 1
ATOM 1696 O O . ALA A 1 229 ? -7.661 -20.220 11.933 1.00 93.25 229 ALA A O 1
ATOM 1697 N N . ALA A 1 230 ? -8.991 -21.142 13.488 1.00 90.88 230 ALA A N 1
ATOM 1698 C CA . ALA A 1 230 ? -8.611 -20.222 14.561 1.00 90.88 230 ALA A CA 1
ATOM 1699 C C . ALA A 1 230 ? -7.133 -20.373 14.931 1.00 90.88 230 ALA A C 1
ATOM 1701 O O . ALA A 1 230 ? -6.408 -19.384 15.046 1.00 90.88 230 ALA A O 1
ATOM 1702 N N . GLN A 1 231 ? -6.648 -21.609 15.020 1.00 93.25 231 GLN A N 1
ATOM 1703 C CA . GLN A 1 231 ? -5.246 -21.893 15.279 1.00 93.25 231 GLN A CA 1
ATOM 1704 C C . GLN A 1 231 ? -4.349 -21.441 14.121 1.00 93.25 231 GLN A C 1
ATOM 1706 O O . GLN A 1 231 ? -3.251 -20.928 14.363 1.00 93.25 231 GLN A O 1
ATOM 1711 N N . HIS A 1 232 ? -4.804 -21.599 12.873 1.00 96.44 232 HIS A N 1
ATOM 1712 C CA . HIS A 1 232 ? -4.080 -21.108 11.704 1.00 96.44 232 HIS A CA 1
ATOM 1713 C C . HIS A 1 232 ? -3.966 -19.576 11.705 1.00 96.44 232 HIS A C 1
ATOM 1715 O O . HIS A 1 232 ? -2.858 -19.050 11.580 1.00 96.44 232 HIS A O 1
ATOM 1721 N N . VAL A 1 233 ? -5.077 -18.871 11.938 1.00 95.25 233 VAL A N 1
ATOM 1722 C CA . VAL A 1 233 ? -5.116 -17.404 12.044 1.00 95.25 233 VAL A CA 1
ATOM 1723 C C . VAL A 1 233 ? -4.225 -16.905 13.178 1.00 95.25 233 VAL A C 1
ATOM 1725 O O . VAL A 1 233 ? -3.417 -16.004 12.961 1.00 95.25 233 VAL A O 1
ATOM 1728 N N . ALA A 1 234 ? -4.288 -17.527 14.359 1.00 91.69 234 ALA A N 1
ATOM 1729 C CA . ALA A 1 234 ? -3.429 -17.172 15.487 1.00 91.69 234 ALA A CA 1
ATOM 1730 C C . ALA A 1 234 ? -1.935 -17.328 15.154 1.00 91.69 234 ALA A C 1
ATOM 1732 O O . ALA A 1 234 ? -1.116 -16.504 15.560 1.00 91.69 234 ALA A O 1
ATOM 1733 N N . ASN A 1 235 ? -1.563 -18.354 14.381 1.00 95.19 235 ASN A N 1
ATOM 1734 C CA . ASN A 1 235 ? -0.182 -18.551 13.943 1.00 95.19 235 ASN A CA 1
ATOM 1735 C C . ASN A 1 235 ? 0.281 -17.489 12.939 1.00 95.19 235 ASN A C 1
ATOM 1737 O O . ASN A 1 235 ? 1.422 -17.037 13.047 1.00 95.19 235 ASN A O 1
ATOM 1741 N N . VAL A 1 236 ? -0.581 -17.104 11.991 1.00 96.50 236 VAL A N 1
ATOM 1742 C CA . VAL A 1 236 ? -0.298 -16.039 11.015 1.00 96.50 236 VAL A CA 1
ATOM 1743 C C . VAL A 1 236 ? -0.156 -14.695 11.724 1.00 96.50 236 VAL A C 1
ATOM 1745 O O . VAL A 1 236 ? 0.877 -14.046 11.575 1.00 96.50 236 VAL A O 1
ATOM 1748 N N . MET A 1 237 ? -1.136 -14.324 12.554 1.00 93.31 237 MET A N 1
ATOM 1749 C CA . MET A 1 237 ? -1.103 -13.114 13.381 1.00 93.31 237 MET A CA 1
ATOM 1750 C C . MET A 1 237 ? 0.186 -13.050 14.200 1.00 93.31 237 MET A C 1
ATOM 1752 O O . MET A 1 237 ? 0.896 -12.050 14.154 1.00 93.31 237 MET A O 1
ATOM 1756 N N . TRP A 1 238 ? 0.536 -14.136 14.900 1.00 91.50 238 TRP A N 1
ATOM 1757 C CA . TRP A 1 238 ? 1.727 -14.163 15.746 1.00 91.50 238 TRP A CA 1
ATOM 1758 C C . TRP A 1 238 ? 3.000 -13.944 14.928 1.00 91.50 238 TRP A C 1
ATOM 1760 O O . TRP A 1 238 ? 3.885 -13.203 15.350 1.00 91.50 238 TRP A O 1
ATOM 1770 N N . ALA A 1 239 ? 3.102 -14.567 13.750 1.00 93.00 239 ALA A N 1
ATOM 1771 C CA . ALA A 1 239 ? 4.270 -14.421 12.890 1.00 93.00 239 ALA A CA 1
ATOM 1772 C C . ALA A 1 239 ? 4.414 -12.982 12.375 1.00 93.00 239 ALA A C 1
ATOM 1774 O O . ALA A 1 239 ? 5.518 -12.442 12.405 1.00 93.00 239 ALA A O 1
ATOM 1775 N N . VAL A 1 240 ? 3.308 -12.350 11.966 1.00 92.25 240 VAL A N 1
ATOM 1776 C CA . VAL A 1 240 ? 3.287 -10.944 11.536 1.00 92.25 240 VAL A CA 1
ATOM 1777 C C . VAL A 1 240 ? 3.654 -10.024 12.702 1.00 92.25 240 VAL A C 1
ATOM 1779 O O . VAL A 1 240 ? 4.632 -9.288 12.591 1.00 92.25 240 VAL A O 1
ATOM 1782 N N . ASN A 1 241 ? 2.962 -10.145 13.840 1.00 87.25 241 ASN A N 1
ATOM 1783 C CA . ASN A 1 241 ? 3.192 -9.349 15.050 1.00 87.25 241 ASN A CA 1
ATOM 1784 C C . ASN A 1 241 ? 4.648 -9.416 15.532 1.00 87.25 241 ASN A C 1
ATOM 1786 O O . ASN A 1 241 ? 5.256 -8.406 15.874 1.00 87.25 241 ASN A O 1
ATOM 1790 N N . ARG A 1 242 ? 5.243 -10.616 15.554 1.00 85.81 242 ARG A N 1
ATOM 1791 C CA . ARG A 1 242 ? 6.620 -10.798 16.033 1.00 85.81 242 ARG A CA 1
ATOM 1792 C C . ARG A 1 242 ? 7.680 -10.402 15.014 1.00 85.81 242 ARG A C 1
ATOM 1794 O O . ARG A 1 242 ? 8.821 -10.170 15.430 1.00 85.81 242 ARG A O 1
ATOM 1801 N N . ARG A 1 243 ? 7.342 -10.356 13.721 1.00 87.38 243 ARG A N 1
ATOM 1802 C CA . ARG A 1 243 ? 8.278 -10.007 12.644 1.00 87.38 243 ARG A CA 1
ATOM 1803 C C . ARG A 1 243 ? 8.233 -8.535 12.259 1.00 87.38 243 ARG A C 1
ATOM 1805 O O . ARG A 1 243 ? 9.264 -8.028 11.824 1.00 87.38 243 ARG A O 1
ATOM 1812 N N . MET A 1 244 ? 7.088 -7.867 12.351 1.00 84.94 244 MET A N 1
ATOM 1813 C CA . MET A 1 244 ? 6.919 -6.495 11.875 1.00 84.94 244 MET A CA 1
ATOM 1814 C C . MET A 1 244 ? 6.914 -5.506 13.042 1.00 84.94 244 MET A C 1
ATOM 1816 O O . MET A 1 244 ? 6.036 -5.536 13.894 1.00 84.94 244 MET A O 1
ATOM 1820 N N . THR A 1 245 ? 7.887 -4.595 13.073 1.00 78.38 245 THR A N 1
ATOM 1821 C CA . THR A 1 245 ? 7.879 -3.457 13.997 1.00 78.38 245 THR A CA 1
ATOM 1822 C C . THR A 1 245 ? 6.857 -2.426 13.536 1.00 78.38 245 THR A C 1
ATOM 1824 O O . THR A 1 245 ? 6.930 -1.930 12.405 1.00 78.38 245 THR A O 1
ATOM 1827 N N . ASN A 1 246 ? 5.957 -2.063 14.449 1.00 74.56 246 ASN A N 1
ATOM 1828 C CA . ASN A 1 246 ? 4.970 -1.017 14.228 1.00 74.56 246 ASN A CA 1
ATOM 1829 C C . ASN A 1 246 ? 5.615 0.379 14.297 1.00 74.56 246 ASN A C 1
ATOM 1831 O O . ASN A 1 246 ? 6.182 0.765 15.322 1.00 74.56 246 ASN A O 1
ATOM 1835 N N . ILE A 1 247 ? 5.499 1.162 13.224 1.00 70.44 247 ILE A N 1
ATOM 1836 C CA . ILE A 1 247 ? 5.919 2.566 13.180 1.00 70.44 247 ILE A CA 1
ATOM 1837 C C . ILE A 1 247 ? 4.687 3.451 13.366 1.00 70.44 247 ILE A C 1
ATOM 1839 O O . ILE A 1 247 ? 3.835 3.563 12.487 1.00 70.44 247 ILE A O 1
ATOM 1843 N N . HIS A 1 248 ? 4.614 4.140 14.506 1.00 62.69 248 HIS A N 1
ATOM 1844 C CA . HIS A 1 248 ? 3.483 5.017 14.805 1.00 62.69 248 HIS A CA 1
ATOM 1845 C C . HIS A 1 248 ? 3.456 6.245 13.879 1.00 62.69 248 HIS A C 1
ATOM 1847 O O . HIS A 1 248 ? 4.475 6.912 13.678 1.00 62.69 248 HIS A O 1
ATOM 1853 N N . SER A 1 249 ? 2.257 6.615 13.416 1.00 54.75 249 SER A N 1
ATOM 1854 C CA . SER A 1 249 ? 1.963 7.754 12.522 1.00 54.75 249 SER A CA 1
ATOM 1855 C C . SER A 1 249 ? 2.678 9.077 12.861 1.00 54.75 249 SER A C 1
ATOM 1857 O O . SER A 1 249 ? 3.071 9.825 11.966 1.00 54.75 249 SER A O 1
ATOM 1859 N N . ARG A 1 250 ? 2.930 9.362 14.147 1.00 50.12 250 ARG A N 1
ATOM 1860 C CA . ARG A 1 250 ? 3.639 10.572 14.609 1.00 50.12 250 ARG A CA 1
ATOM 1861 C C . ARG A 1 250 ? 5.123 10.634 14.215 1.00 50.12 250 ARG A C 1
ATOM 1863 O O . ARG A 1 250 ? 5.699 11.720 14.210 1.00 50.12 250 ARG A O 1
ATOM 1870 N N . TYR A 1 251 ? 5.737 9.499 13.882 1.00 51.75 251 TYR A N 1
ATOM 1871 C CA . TYR A 1 251 ? 7.141 9.409 13.462 1.00 51.75 251 TYR A CA 1
ATOM 1872 C C . TYR A 1 251 ? 7.310 9.388 11.931 1.00 51.75 251 TYR A C 1
ATOM 1874 O O . TYR A 1 251 ? 8.392 9.682 11.426 1.00 51.75 251 TYR A O 1
ATOM 1882 N N . VAL A 1 252 ? 6.218 9.193 11.180 1.00 53.03 252 VAL A N 1
ATOM 1883 C CA . VAL A 1 252 ? 6.207 9.084 9.706 1.00 53.03 252 VAL A CA 1
ATOM 1884 C C . VAL A 1 252 ? 6.762 10.335 9.008 1.00 53.03 252 VAL A C 1
ATOM 1886 O O . VAL A 1 252 ? 7.348 10.236 7.933 1.00 53.03 252 VAL A O 1
ATOM 1889 N N . ARG A 1 253 ? 6.677 11.526 9.626 1.00 49.00 253 ARG A N 1
ATOM 1890 C CA . ARG A 1 253 ? 7.201 12.777 9.036 1.00 49.00 253 ARG A CA 1
ATOM 1891 C C . ARG A 1 253 ? 8.728 12.804 8.844 1.00 49.00 253 ARG A C 1
ATOM 1893 O O . ARG A 1 253 ? 9.209 13.718 8.175 1.00 49.00 253 ARG A O 1
ATOM 1900 N N . ARG A 1 254 ? 9.495 11.867 9.417 1.00 48.38 254 ARG A N 1
ATOM 1901 C CA . ARG A 1 254 ? 10.970 11.868 9.347 1.00 48.38 254 ARG A CA 1
ATOM 1902 C C . ARG A 1 254 ? 11.609 10.618 8.746 1.00 48.38 254 ARG A C 1
ATOM 1904 O O . ARG A 1 254 ? 12.813 10.664 8.508 1.00 48.38 254 ARG A O 1
ATOM 1911 N N . ASP A 1 255 ? 10.856 9.554 8.480 1.00 54.62 255 ASP A N 1
ATOM 1912 C CA . ASP A 1 255 ? 11.467 8.249 8.221 1.00 54.62 255 ASP A CA 1
ATOM 1913 C C . ASP A 1 255 ? 11.372 7.802 6.759 1.00 54.62 255 ASP A C 1
ATOM 1915 O O . ASP A 1 255 ? 10.350 7.310 6.290 1.00 54.62 255 ASP A O 1
ATOM 1919 N N . ASP A 1 256 ? 12.510 7.861 6.063 1.00 60.88 256 ASP A N 1
ATOM 1920 C CA . ASP A 1 256 ? 12.727 7.240 4.746 1.00 60.88 256 ASP A CA 1
ATOM 1921 C C . ASP A 1 256 ? 12.656 5.696 4.784 1.00 60.88 256 ASP A C 1
ATOM 1923 O O . ASP A 1 256 ? 12.786 5.031 3.757 1.00 60.88 256 ASP A O 1
ATOM 1927 N N . ALA A 1 257 ? 12.462 5.096 5.963 1.00 64.00 257 ALA A N 1
ATOM 1928 C CA . ALA A 1 257 ? 12.477 3.649 6.163 1.00 64.00 257 ALA A CA 1
ATOM 1929 C C . ALA A 1 257 ? 11.241 2.923 5.610 1.00 64.00 257 ALA A C 1
ATOM 1931 O O . ALA A 1 257 ? 11.343 1.743 5.269 1.00 64.00 257 ALA A O 1
ATOM 1932 N N . LEU A 1 258 ? 10.105 3.620 5.497 1.00 69.31 258 LEU A N 1
ATOM 1933 C CA . LEU A 1 258 ? 8.864 3.086 4.924 1.00 69.31 258 LEU A CA 1
ATOM 1934 C C . LEU A 1 258 ? 8.796 3.223 3.394 1.00 69.31 258 LEU A C 1
ATOM 1936 O O . LEU A 1 258 ? 7.833 2.768 2.785 1.00 69.31 258 LEU A O 1
ATOM 1940 N N . ARG A 1 259 ? 9.803 3.833 2.758 1.00 74.25 259 ARG A N 1
ATOM 1941 C CA . ARG A 1 259 ? 9.854 3.995 1.301 1.00 74.25 259 ARG A CA 1
ATOM 1942 C C . ARG A 1 259 ? 10.546 2.807 0.623 1.00 74.25 259 ARG A C 1
ATOM 1944 O O . ARG A 1 259 ? 11.478 2.230 1.201 1.00 74.25 259 ARG A O 1
ATOM 1951 N N . PRO A 1 260 ? 10.186 2.468 -0.629 1.00 76.62 260 PRO A N 1
ATOM 1952 C CA . PRO A 1 260 ? 10.971 1.541 -1.434 1.00 76.62 260 PRO A CA 1
ATOM 1953 C C . PRO A 1 260 ? 12.370 2.123 -1.656 1.00 76.62 260 PRO A C 1
ATOM 1955 O O . PRO A 1 260 ? 12.519 3.198 -2.235 1.00 76.62 260 PRO A O 1
ATOM 1958 N N . ARG A 1 261 ? 13.432 1.439 -1.215 1.00 79.69 261 ARG A N 1
ATOM 1959 C CA . ARG A 1 261 ? 14.795 1.909 -1.495 1.00 79.69 261 ARG A CA 1
ATOM 1960 C C . ARG A 1 261 ? 15.164 1.562 -2.927 1.00 79.69 261 ARG A C 1
ATOM 1962 O O . ARG A 1 261 ? 14.763 0.527 -3.462 1.00 79.69 261 ARG A O 1
ATOM 1969 N N . LEU A 1 262 ? 16.074 2.354 -3.487 1.00 81.06 262 LEU A N 1
ATOM 1970 C CA . LEU A 1 262 ? 16.691 2.091 -4.787 1.00 81.06 262 LEU A CA 1
ATOM 1971 C C . LEU A 1 262 ? 17.248 0.654 -4.905 1.00 81.06 262 LEU A C 1
ATOM 1973 O O . LEU A 1 262 ? 17.146 0.040 -5.963 1.00 81.06 262 LEU A O 1
ATOM 1977 N N . LEU A 1 263 ? 17.813 0.117 -3.815 1.00 82.12 263 LEU A N 1
ATOM 1978 C CA . LEU A 1 263 ? 18.354 -1.247 -3.753 1.00 82.12 263 LEU A CA 1
ATOM 1979 C C . LEU A 1 263 ? 17.277 -2.339 -3.679 1.00 82.12 263 LEU A C 1
ATOM 1981 O O . LEU A 1 263 ? 17.523 -3.446 -4.148 1.00 82.12 263 LEU A O 1
ATOM 1985 N N . ASP A 1 264 ? 16.101 -2.039 -3.121 1.00 78.69 264 ASP A N 1
ATOM 1986 C CA . ASP A 1 264 ? 15.012 -3.017 -3.002 1.00 78.69 264 ASP A CA 1
ATOM 1987 C C . ASP A 1 264 ? 14.365 -3.234 -4.372 1.00 78.69 264 ASP A C 1
ATOM 1989 O O . ASP A 1 264 ? 14.227 -4.358 -4.874 1.00 78.69 264 ASP A O 1
ATOM 1993 N N . ASN A 1 265 ? 13.990 -2.121 -5.006 1.00 84.19 265 ASN A N 1
ATOM 1994 C CA . ASN A 1 265 ? 13.445 -2.098 -6.347 1.00 84.19 265 ASN A CA 1
ATOM 1995 C C . ASN A 1 265 ? 13.520 -0.678 -6.925 1.00 84.19 265 ASN A C 1
ATOM 1997 O O . ASN A 1 265 ? 12.733 0.195 -6.565 1.00 84.19 265 ASN A O 1
ATOM 2001 N N . TRP A 1 266 ? 14.438 -0.456 -7.867 1.00 84.06 266 TRP A N 1
ATOM 2002 C CA . TRP A 1 266 ? 14.613 0.847 -8.511 1.00 84.06 266 TRP A CA 1
ATOM 2003 C C . TRP A 1 266 ? 13.411 1.275 -9.370 1.00 84.06 266 TRP A C 1
ATOM 2005 O O . TRP A 1 266 ? 13.270 2.464 -9.642 1.00 84.06 266 TRP A O 1
ATOM 2015 N N . VAL A 1 267 ? 12.539 0.341 -9.778 1.00 81.19 267 VAL A N 1
ATOM 2016 C CA . VAL A 1 267 ? 11.282 0.654 -10.478 1.00 81.19 267 VAL A CA 1
ATOM 2017 C C . VAL A 1 267 ? 10.283 1.262 -9.497 1.00 81.19 267 VAL A C 1
ATOM 2019 O O . VAL A 1 267 ? 9.776 2.345 -9.760 1.00 81.19 267 VAL A O 1
ATOM 2022 N N . LEU A 1 268 ? 10.065 0.618 -8.342 1.00 77.19 268 LEU A N 1
ATOM 2023 C CA . LEU A 1 268 ? 9.193 1.155 -7.287 1.00 77.19 268 LEU A CA 1
ATOM 2024 C C . LEU A 1 268 ? 9.736 2.477 -6.736 1.00 77.19 268 LEU A C 1
ATOM 2026 O O . LEU A 1 268 ? 8.985 3.433 -6.598 1.00 77.19 268 LEU A O 1
ATOM 2030 N N . TRP A 1 269 ? 11.050 2.567 -6.511 1.00 79.62 269 TRP A N 1
ATOM 2031 C CA . TRP A 1 269 ? 11.704 3.808 -6.090 1.00 79.62 269 TRP A CA 1
ATOM 2032 C C . TRP A 1 269 ? 11.505 4.948 -7.099 1.00 79.62 269 TRP A C 1
ATOM 2034 O O . TRP A 1 269 ? 11.245 6.077 -6.707 1.00 79.62 269 TRP A O 1
ATOM 2044 N N . ALA A 1 270 ? 11.584 4.669 -8.405 1.00 75.12 270 ALA A N 1
ATOM 2045 C CA . ALA A 1 270 ? 11.332 5.682 -9.431 1.00 75.12 270 ALA A CA 1
ATOM 2046 C C . ALA A 1 270 ? 9.853 6.104 -9.503 1.00 75.12 270 ALA A C 1
ATOM 2048 O O . ALA A 1 270 ? 9.548 7.186 -10.003 1.00 75.12 270 ALA A O 1
ATOM 2049 N N . CYS A 1 271 ? 8.944 5.254 -9.021 1.00 69.38 271 CYS A N 1
ATOM 2050 C CA . CYS A 1 271 ? 7.523 5.548 -8.890 1.00 69.38 271 CYS A CA 1
ATOM 2051 C C . CYS A 1 271 ? 7.170 6.291 -7.585 1.00 69.38 271 CYS A C 1
ATOM 2053 O O . CYS A 1 271 ? 6.080 6.853 -7.510 1.00 69.38 271 CYS A O 1
ATOM 2055 N N . ASP A 1 272 ? 8.075 6.359 -6.602 1.00 65.00 272 ASP A N 1
ATOM 2056 C CA . ASP A 1 272 ? 7.923 7.108 -5.341 1.00 65.00 272 ASP A CA 1
ATOM 2057 C C . ASP A 1 272 ? 8.287 8.599 -5.523 1.00 65.00 272 ASP A C 1
ATOM 2059 O O . ASP A 1 272 ? 9.254 9.108 -4.954 1.00 65.00 272 ASP A O 1
ATOM 2063 N N . TRP A 1 273 ? 7.564 9.303 -6.404 1.00 53.47 273 TRP A N 1
ATOM 2064 C CA . TRP A 1 273 ? 7.906 10.675 -6.821 1.00 53.47 273 TRP A CA 1
ATOM 2065 C C . TRP A 1 273 ? 7.139 11.789 -6.087 1.00 53.47 273 TRP A C 1
ATOM 2067 O O . TRP A 1 273 ? 7.521 12.954 -6.208 1.00 53.47 273 TRP A O 1
ATOM 2077 N N . ASP A 1 274 ? 6.083 11.464 -5.335 1.00 54.72 274 ASP A N 1
ATOM 2078 C CA . ASP A 1 274 ? 5.208 12.444 -4.676 1.00 54.72 274 ASP A CA 1
ATOM 2079 C C . ASP A 1 274 ? 5.317 12.347 -3.144 1.00 54.72 274 ASP A C 1
ATOM 2081 O O . ASP A 1 274 ? 5.080 11.305 -2.536 1.00 54.72 274 ASP A O 1
ATOM 2085 N N . GLU A 1 275 ? 5.649 13.472 -2.504 1.00 48.69 275 GLU A N 1
ATOM 2086 C CA . GLU A 1 275 ? 5.803 13.598 -1.052 1.00 48.69 275 GLU A CA 1
ATOM 2087 C C . GLU A 1 275 ? 4.532 13.290 -0.240 1.00 48.69 275 GLU A C 1
ATOM 2089 O O . GLU A 1 275 ? 4.629 13.093 0.972 1.00 48.69 275 GLU A O 1
ATOM 2094 N N . ARG A 1 276 ? 3.362 13.209 -0.882 1.00 49.44 276 ARG A N 1
ATOM 2095 C CA . ARG A 1 276 ? 2.107 12.739 -0.270 1.00 49.44 276 ARG A CA 1
ATOM 2096 C C . ARG A 1 276 ? 2.058 11.216 -0.069 1.00 49.44 276 ARG A C 1
ATOM 2098 O O . ARG A 1 276 ? 1.213 10.737 0.677 1.00 49.44 276 ARG A O 1
ATOM 2105 N N . HIS A 1 277 ? 2.991 10.462 -0.662 1.00 52.75 277 HIS A N 1
ATOM 2106 C CA . HIS A 1 277 ? 3.021 8.989 -0.690 1.00 52.75 277 HIS A CA 1
ATOM 2107 C C . HIS A 1 277 ? 4.139 8.384 0.185 1.00 52.75 277 HIS A C 1
ATOM 2109 O O . HIS A 1 277 ? 4.586 7.263 -0.033 1.00 52.75 277 HIS A O 1
ATOM 2115 N N . ARG A 1 278 ? 4.597 9.120 1.209 1.00 54.38 278 ARG A N 1
ATOM 2116 C CA . ARG A 1 278 ? 5.791 8.806 2.029 1.00 54.38 278 ARG A CA 1
ATOM 2117 C C . ARG A 1 278 ? 5.759 7.483 2.819 1.00 54.38 278 ARG A C 1
ATOM 2119 O O . ARG A 1 278 ? 6.773 7.134 3.420 1.00 54.38 278 ARG A O 1
ATOM 2126 N N . SER A 1 279 ? 4.644 6.757 2.833 1.00 63.47 279 SER A N 1
ATOM 2127 C CA . SER A 1 279 ? 4.477 5.476 3.527 1.00 63.47 279 SER A CA 1
ATOM 2128 C C . SER A 1 279 ? 3.990 4.397 2.557 1.00 63.47 279 SER A C 1
ATOM 2130 O O . SER A 1 279 ? 2.788 4.244 2.353 1.00 63.47 279 SER A O 1
ATOM 2132 N N . TYR A 1 280 ? 4.923 3.653 1.956 1.00 71.56 280 TYR A N 1
ATOM 2133 C CA . TYR A 1 280 ? 4.589 2.555 1.050 1.00 71.56 280 TYR A CA 1
ATOM 2134 C C . TYR A 1 280 ? 4.235 1.301 1.856 1.00 71.56 280 TYR A C 1
ATOM 2136 O O . TYR A 1 280 ? 5.070 0.735 2.568 1.00 71.56 280 TYR A O 1
ATOM 2144 N N . GLU A 1 281 ? 2.984 0.861 1.746 1.00 77.06 281 GLU A N 1
ATOM 2145 C CA . GLU A 1 281 ? 2.496 -0.357 2.389 1.00 77.06 281 GLU A CA 1
ATOM 2146 C C . GLU A 1 281 ? 2.580 -1.529 1.411 1.00 77.06 281 GLU A C 1
ATOM 2148 O O . GLU A 1 281 ? 1.736 -1.685 0.525 1.00 77.06 281 GLU A O 1
ATOM 2153 N N . TRP A 1 282 ? 3.620 -2.346 1.586 1.00 79.44 282 TRP A N 1
ATOM 2154 C CA . TRP A 1 282 ? 3.896 -3.521 0.759 1.00 79.44 282 TRP A CA 1
ATOM 2155 C C . TRP A 1 282 ? 2.692 -4.451 0.684 1.00 79.44 282 TRP A C 1
ATOM 2157 O O . TRP A 1 282 ? 2.110 -4.828 1.701 1.00 79.44 282 TRP A O 1
ATOM 2167 N N . GLN A 1 283 ? 2.353 -4.840 -0.539 1.00 82.81 283 GLN A N 1
ATOM 2168 C CA . GLN A 1 283 ? 1.183 -5.669 -0.809 1.00 82.81 283 GLN A CA 1
ATOM 2169 C C . GLN A 1 283 ? 1.550 -7.150 -0.840 1.00 82.81 283 GLN A C 1
ATOM 2171 O O . GLN A 1 283 ? 0.719 -7.987 -0.491 1.00 82.81 283 GLN A O 1
ATOM 2176 N N . ALA A 1 284 ? 2.789 -7.489 -1.219 1.00 85.62 284 ALA A N 1
ATOM 2177 C CA . ALA A 1 284 ? 3.271 -8.862 -1.172 1.00 85.62 284 ALA A CA 1
ATOM 2178 C C . ALA A 1 284 ? 3.696 -9.234 0.264 1.00 85.62 284 ALA A C 1
ATOM 2180 O O . ALA A 1 284 ? 4.672 -8.670 0.780 1.00 85.62 284 ALA A O 1
ATOM 2181 N N . PRO A 1 285 ? 3.059 -10.232 0.913 1.00 90.00 285 PRO A N 1
ATOM 2182 C CA . PRO A 1 285 ? 3.324 -10.532 2.321 1.00 90.00 285 PRO A CA 1
ATOM 2183 C C . PRO A 1 285 ? 4.771 -10.907 2.629 1.00 90.00 285 PRO A C 1
ATOM 2185 O O . PRO A 1 285 ? 5.333 -10.466 3.627 1.00 90.00 285 PRO A O 1
ATOM 2188 N N . ALA A 1 286 ? 5.408 -11.681 1.746 1.00 89.06 286 ALA A N 1
ATOM 2189 C CA . ALA A 1 286 ? 6.809 -12.055 1.906 1.00 89.06 286 ALA A CA 1
ATOM 2190 C C . ALA A 1 286 ? 7.724 -10.821 1.948 1.00 89.06 286 ALA A C 1
ATOM 2192 O O . ALA A 1 286 ? 8.672 -10.786 2.724 1.00 89.06 286 ALA A O 1
ATOM 2193 N N . ARG A 1 287 ? 7.425 -9.783 1.154 1.00 83.12 287 ARG A N 1
ATOM 2194 C CA . ARG A 1 287 ? 8.207 -8.539 1.121 1.00 83.12 287 ARG A CA 1
ATOM 2195 C C . ARG A 1 287 ? 7.971 -7.699 2.362 1.00 83.12 287 ARG A C 1
ATOM 2197 O O . ARG A 1 287 ? 8.942 -7.239 2.959 1.00 83.12 287 ARG A O 1
ATOM 2204 N N . ALA A 1 288 ? 6.715 -7.557 2.775 1.00 84.50 288 ALA A N 1
ATOM 2205 C CA . ALA A 1 288 ? 6.362 -6.869 4.011 1.00 84.50 288 ALA A CA 1
ATOM 2206 C C . ALA A 1 288 ? 7.075 -7.496 5.225 1.00 84.50 288 ALA A C 1
ATOM 2208 O O . ALA A 1 288 ? 7.732 -6.793 5.996 1.00 84.50 288 ALA A O 1
ATOM 2209 N N . LEU A 1 289 ? 7.050 -8.831 5.328 1.00 87.94 289 LEU A N 1
ATOM 2210 C CA . LEU A 1 289 ? 7.749 -9.580 6.373 1.00 87.94 289 LEU A CA 1
ATOM 2211 C C . LEU A 1 289 ? 9.271 -9.463 6.257 1.00 87.94 289 LEU A C 1
ATOM 2213 O O . LEU A 1 289 ? 9.926 -9.270 7.272 1.00 87.94 289 LEU A O 1
ATOM 2217 N N . GLN A 1 290 ? 9.847 -9.540 5.054 1.00 83.50 290 GLN A N 1
ATOM 2218 C CA . GLN A 1 290 ? 11.295 -9.395 4.844 1.00 83.50 290 GLN A CA 1
ATOM 2219 C C . GLN A 1 290 ? 11.796 -8.006 5.271 1.00 83.50 290 GLN A C 1
ATOM 2221 O O . GLN A 1 290 ? 12.911 -7.865 5.770 1.00 83.50 290 GLN A O 1
ATOM 2226 N N . ARG A 1 291 ? 10.971 -6.966 5.094 1.00 79.31 291 ARG A N 1
ATOM 2227 C CA . ARG A 1 291 ? 11.281 -5.618 5.585 1.00 79.31 291 ARG A CA 1
ATOM 2228 C C . ARG A 1 291 ? 11.105 -5.477 7.082 1.00 79.31 291 ARG A C 1
ATOM 2230 O O . ARG A 1 291 ? 11.872 -4.745 7.698 1.00 79.31 291 ARG A O 1
ATOM 2237 N N . GLY A 1 292 ? 10.078 -6.111 7.642 1.00 81.38 292 GLY A N 1
ATOM 2238 C CA . GLY A 1 292 ? 9.843 -6.092 9.078 1.00 81.38 292 GLY A CA 1
ATOM 2239 C C . GLY A 1 292 ? 9.431 -4.753 9.663 1.00 81.38 292 GLY A C 1
ATOM 2240 O O . GLY A 1 292 ? 9.601 -4.554 10.860 1.00 81.38 292 GLY A O 1
ATOM 2241 N N . LEU A 1 293 ? 8.975 -3.812 8.842 1.00 78.00 293 LEU A N 1
ATOM 2242 C CA . LEU A 1 293 ? 8.638 -2.452 9.251 1.00 78.00 293 LEU A CA 1
ATOM 2243 C C . LEU A 1 293 ? 7.329 -2.070 8.569 1.00 78.00 293 LEU A C 1
ATOM 2245 O O . LEU A 1 293 ? 7.178 -2.287 7.365 1.00 78.00 293 LEU A O 1
ATOM 2249 N N . GLY A 1 294 ? 6.399 -1.490 9.318 1.00 75.50 294 GLY A N 1
ATOM 2250 C CA . GLY A 1 294 ? 5.117 -1.066 8.769 1.00 75.50 294 GLY A CA 1
ATOM 2251 C C . GLY A 1 294 ? 4.277 -0.286 9.770 1.00 75.50 294 GLY A C 1
ATOM 2252 O O . GLY A 1 294 ? 4.554 -0.300 10.963 1.00 75.50 294 GLY A O 1
ATOM 2253 N N . MET A 1 295 ? 3.259 0.413 9.274 1.00 77.00 295 MET A N 1
ATOM 2254 C CA . MET A 1 295 ? 2.170 0.937 10.108 1.00 77.00 295 MET A CA 1
ATOM 2255 C C . MET A 1 295 ? 1.130 -0.170 10.358 1.00 77.00 295 MET A C 1
ATOM 2257 O O . MET A 1 295 ? 1.197 -1.232 9.729 1.00 77.00 295 MET A O 1
ATOM 2261 N N . CYS A 1 296 ? 0.119 0.107 11.185 1.00 79.38 296 CYS A N 1
ATOM 2262 C CA . CYS A 1 296 ? -1.003 -0.812 11.427 1.00 79.38 296 CYS A CA 1
ATOM 2263 C C . CYS A 1 296 ? -1.708 -1.292 10.156 1.00 79.38 296 CYS A C 1
ATOM 2265 O O . CYS A 1 296 ? -2.082 -2.458 10.016 1.00 79.38 296 CYS A O 1
ATOM 2267 N N . GLY A 1 297 ? -1.786 -0.415 9.157 1.00 79.75 297 GLY A N 1
ATOM 2268 C CA . GLY A 1 297 ? -2.230 -0.761 7.818 1.00 79.75 297 GLY A CA 1
ATOM 2269 C C . GLY A 1 297 ? -1.398 -1.854 7.151 1.00 79.75 297 GLY A C 1
ATOM 2270 O O . GLY A 1 297 ? -1.947 -2.875 6.752 1.00 79.75 297 GLY A O 1
ATOM 2271 N N . ALA A 1 298 ? -0.078 -1.682 7.072 1.00 81.56 298 ALA A N 1
ATOM 2272 C CA . ALA A 1 298 ? 0.829 -2.657 6.466 1.00 81.56 298 ALA A CA 1
ATOM 2273 C C . ALA A 1 298 ? 0.767 -4.036 7.149 1.00 81.56 298 ALA A C 1
ATOM 2275 O O . ALA A 1 298 ? 0.775 -5.061 6.462 1.00 81.56 298 ALA A O 1
ATOM 2276 N N . GLN A 1 299 ? 0.671 -4.082 8.482 1.00 87.25 299 GLN A N 1
ATOM 2277 C CA . GLN A 1 299 ? 0.534 -5.344 9.219 1.00 87.25 299 GLN A CA 1
ATOM 2278 C C . GLN A 1 299 ? -0.802 -6.030 8.924 1.00 87.25 299 GLN A C 1
ATOM 2280 O O . GLN A 1 299 ? -0.852 -7.234 8.652 1.00 87.25 299 GLN A O 1
ATOM 2285 N N . SER A 1 300 ? -1.884 -5.253 8.907 1.00 88.31 300 SER A N 1
ATOM 2286 C CA . SER A 1 300 ? -3.220 -5.756 8.597 1.00 88.31 300 SER A CA 1
ATOM 2287 C C . SER A 1 300 ? -3.333 -6.232 7.145 1.00 88.31 300 SER A C 1
ATOM 2289 O O . SER A 1 300 ? -3.865 -7.311 6.899 1.00 88.31 300 SER A O 1
ATOM 2291 N N . ILE A 1 301 ? -2.755 -5.501 6.182 1.00 87.69 301 ILE A N 1
ATOM 2292 C CA . ILE A 1 301 ? -2.678 -5.906 4.767 1.00 87.69 301 ILE A CA 1
ATOM 2293 C C . ILE A 1 301 ? -1.920 -7.227 4.639 1.00 87.69 301 ILE A C 1
ATOM 2295 O O . ILE A 1 301 ? -2.420 -8.163 4.019 1.00 87.69 301 ILE A O 1
ATOM 2299 N N . THR A 1 302 ? -0.744 -7.325 5.266 1.00 91.56 302 THR A N 1
ATOM 2300 C CA . THR A 1 302 ? 0.089 -8.539 5.250 1.00 91.56 302 THR A CA 1
ATOM 2301 C C . THR A 1 302 ? -0.690 -9.741 5.778 1.00 91.56 302 THR A C 1
ATOM 2303 O O . THR A 1 302 ? -0.712 -10.797 5.147 1.00 91.56 302 THR A O 1
ATOM 2306 N N . THR A 1 303 ? -1.379 -9.563 6.904 1.00 94.56 303 THR A N 1
ATOM 2307 C CA . THR A 1 303 ? -2.190 -10.604 7.547 1.00 94.56 303 THR A CA 1
ATOM 2308 C C . THR A 1 303 ? -3.355 -11.041 6.665 1.00 94.56 303 THR A C 1
ATOM 2310 O O . THR A 1 303 ? -3.519 -12.232 6.401 1.00 94.56 303 THR A O 1
ATOM 2313 N N . ALA A 1 304 ? -4.144 -10.084 6.172 1.00 92.62 304 ALA A N 1
ATOM 2314 C CA . ALA A 1 304 ? -5.305 -10.360 5.338 1.00 92.62 304 ALA A CA 1
ATOM 2315 C C . ALA A 1 304 ? -4.906 -11.052 4.023 1.00 92.62 304 ALA A C 1
ATOM 2317 O O . ALA A 1 304 ? -5.556 -12.012 3.624 1.00 92.62 304 ALA A O 1
ATOM 2318 N N . ARG A 1 305 ? -3.799 -10.637 3.388 1.00 92.31 305 ARG A N 1
ATOM 2319 C CA . ARG A 1 305 ? -3.281 -11.259 2.157 1.00 92.31 305 ARG A CA 1
ATOM 2320 C C . ARG A 1 305 ? -2.783 -12.687 2.383 1.00 92.31 305 ARG A C 1
ATOM 2322 O O . ARG A 1 305 ? -3.023 -13.544 1.540 1.00 92.31 305 ARG A O 1
ATOM 2329 N N . LEU A 1 306 ? -2.105 -12.965 3.501 1.00 95.62 306 LEU A N 1
ATOM 2330 C CA . LEU A 1 306 ? -1.684 -14.333 3.839 1.00 95.62 306 LEU A CA 1
ATOM 2331 C C . LEU A 1 306 ? -2.888 -15.264 3.996 1.00 95.62 306 LEU A C 1
ATOM 2333 O O . LEU A 1 306 ? -2.883 -16.361 3.448 1.00 95.62 306 LEU A O 1
ATOM 2337 N N . LEU A 1 307 ? -3.927 -14.808 4.696 1.00 96.06 307 LEU A N 1
ATOM 2338 C CA . LEU A 1 307 ? -5.138 -15.598 4.915 1.00 96.06 307 LEU A CA 1
ATOM 2339 C C . LEU A 1 307 ? -5.974 -15.739 3.636 1.00 96.06 307 LEU A C 1
ATOM 2341 O O . LEU A 1 307 ? -6.492 -16.821 3.369 1.00 96.06 307 LEU A O 1
ATOM 2345 N N . GLU A 1 308 ? -6.041 -14.701 2.798 1.00 94.25 308 GLU A N 1
ATOM 2346 C CA . GLU A 1 308 ? -6.642 -14.780 1.459 1.00 94.25 308 GLU A CA 1
ATOM 2347 C C . GLU A 1 308 ? -5.970 -15.876 0.614 1.00 94.25 308 GLU A C 1
ATOM 2349 O O . GLU A 1 308 ? -6.647 -16.737 0.050 1.00 94.25 308 GLU A O 1
ATOM 2354 N N . GLN A 1 309 ? -4.630 -15.908 0.584 1.00 92.94 309 GLN A N 1
ATOM 2355 C CA . GLN A 1 309 ? -3.854 -16.948 -0.111 1.00 92.94 309 GLN A CA 1
ATOM 2356 C C . GLN A 1 309 ? -4.112 -18.363 0.433 1.00 92.94 309 GLN A C 1
ATOM 2358 O O . GLN A 1 309 ? -3.864 -19.352 -0.265 1.00 92.94 309 GLN A O 1
ATOM 2363 N N . ASP A 1 310 ? -4.617 -18.459 1.662 1.00 95.50 310 ASP A N 1
ATOM 2364 C CA . ASP A 1 310 ? -4.972 -19.701 2.342 1.00 95.50 310 ASP A CA 1
ATOM 2365 C C . ASP A 1 310 ? -6.457 -20.063 2.254 1.00 95.50 310 ASP A C 1
ATOM 2367 O O . ASP A 1 310 ? -6.882 -21.071 2.820 1.00 95.50 310 ASP A O 1
ATOM 2371 N N . GLY A 1 311 ? -7.220 -19.321 1.445 1.00 94.00 311 GLY A N 1
ATOM 2372 C CA . GLY A 1 311 ? -8.607 -19.629 1.097 1.00 94.00 311 GLY A CA 1
ATOM 2373 C C . GLY A 1 311 ? -9.644 -18.986 2.015 1.00 94.00 311 GLY A C 1
ATOM 2374 O O . GLY A 1 311 ? -10.810 -19.379 1.974 1.00 94.00 311 GLY A O 1
ATOM 2375 N N . PHE A 1 312 ? -9.240 -18.019 2.839 1.00 94.38 312 PHE A N 1
ATOM 2376 C CA . PHE A 1 312 ? -10.155 -17.216 3.642 1.00 94.38 312 PHE A CA 1
ATOM 2377 C C . PHE A 1 312 ? -10.706 -16.058 2.806 1.00 94.38 312 PHE A C 1
ATOM 2379 O O . PHE A 1 312 ? -10.007 -15.482 1.975 1.00 94.38 312 PHE A O 1
ATOM 2386 N N . GLU A 1 313 ? -11.943 -15.655 3.074 1.00 92.50 313 GLU A N 1
ATOM 2387 C CA . GLU A 1 313 ? -12.400 -14.323 2.684 1.00 92.50 313 GLU A CA 1
ATOM 2388 C C . GLU A 1 313 ? -11.792 -13.321 3.669 1.00 92.50 313 GLU A C 1
ATOM 2390 O O . GLU A 1 313 ? -11.962 -13.481 4.876 1.00 92.50 313 GLU A O 1
ATOM 2395 N N . ALA A 1 314 ? -11.059 -12.320 3.191 1.00 91.31 314 ALA A N 1
ATOM 2396 C CA . ALA A 1 314 ? -10.319 -11.416 4.064 1.00 91.31 314 ALA A CA 1
ATOM 2397 C C . ALA A 1 314 ? -10.390 -9.959 3.601 1.00 91.31 314 ALA A C 1
ATOM 2399 O O . ALA A 1 314 ? -10.695 -9.646 2.446 1.00 91.31 314 ALA A O 1
ATOM 2400 N N . GLY A 1 315 ? -10.075 -9.054 4.519 1.00 86.38 315 GLY A N 1
ATOM 2401 C CA . GLY A 1 315 ? -10.036 -7.629 4.245 1.00 86.38 315 GLY A CA 1
ATOM 2402 C C . GLY A 1 315 ? -9.592 -6.818 5.451 1.00 86.38 315 GLY A C 1
ATOM 2403 O O . GLY A 1 315 ? -8.998 -7.339 6.395 1.00 86.38 315 GLY A O 1
ATOM 2404 N N . LEU A 1 316 ? -9.885 -5.524 5.399 1.00 82.81 316 LEU A N 1
ATOM 2405 C CA . LEU A 1 316 ? -9.546 -4.560 6.434 1.00 82.81 316 LEU A CA 1
ATOM 2406 C C . LEU A 1 316 ? -10.799 -3.927 7.023 1.00 82.81 316 LEU A C 1
ATOM 2408 O O . LEU A 1 316 ? -11.771 -3.645 6.316 1.00 82.81 316 LEU A O 1
ATOM 2412 N N . TRP A 1 317 ? -10.730 -3.653 8.316 1.00 78.88 317 TRP A N 1
ATOM 2413 C CA . TRP A 1 317 ? -11.562 -2.667 8.980 1.00 78.88 317 TRP A CA 1
ATOM 2414 C C . TRP A 1 317 ? -10.690 -1.475 9.340 1.00 78.88 317 TRP A C 1
ATOM 2416 O O . TRP A 1 317 ? -9.656 -1.619 9.990 1.00 78.88 317 TRP A O 1
ATOM 2426 N N . GLU A 1 318 ? -11.107 -0.294 8.898 1.00 71.94 318 GLU A N 1
ATOM 2427 C CA . GLU A 1 318 ? -10.352 0.945 9.063 1.00 71.94 318 GLU A CA 1
ATOM 2428 C C . GLU A 1 318 ? -11.140 1.935 9.932 1.00 71.94 318 GLU A C 1
ATOM 2430 O O . GLU A 1 318 ? -12.291 2.285 9.638 1.00 71.94 318 GLU A O 1
ATOM 2435 N N . SER A 1 319 ? -10.506 2.371 11.018 1.00 67.81 319 SER A N 1
ATOM 2436 C CA . SER A 1 319 ? -10.924 3.479 11.871 1.00 67.81 319 SER A CA 1
ATOM 2437 C C . SER A 1 319 ? -10.002 4.680 11.650 1.00 67.81 319 SER A C 1
ATOM 2439 O O . SER A 1 319 ? -9.006 4.605 10.934 1.00 67.81 319 SER A O 1
ATOM 2441 N N . GLU A 1 320 ? -10.336 5.809 12.265 1.00 61.06 320 GLU A N 1
ATOM 2442 C CA . GLU A 1 320 ? -9.604 7.076 12.123 1.00 61.06 320 GLU A CA 1
ATOM 2443 C C . GLU A 1 320 ? -8.153 7.004 12.603 1.00 61.06 320 GLU A C 1
ATOM 2445 O O . GLU A 1 320 ? -7.272 7.689 12.084 1.00 61.06 320 GLU A O 1
ATOM 2450 N N . ALA A 1 321 ? -7.907 6.165 13.606 1.00 62.59 321 ALA A N 1
ATOM 2451 C CA . ALA A 1 321 ? -6.614 6.042 14.262 1.00 62.59 321 ALA A CA 1
ATOM 2452 C C . ALA A 1 321 ? -5.957 4.676 14.039 1.00 62.59 321 ALA A C 1
ATOM 2454 O O . ALA A 1 321 ? -4.779 4.524 14.364 1.00 62.59 321 ALA A O 1
ATOM 2455 N N . HIS A 1 322 ? -6.693 3.685 13.523 1.00 75.38 322 HIS A N 1
ATOM 2456 C CA . HIS A 1 322 ? -6.228 2.304 13.495 1.00 75.38 322 HIS A CA 1
ATOM 2457 C C . HIS A 1 322 ? -6.809 1.487 12.341 1.00 75.38 322 HIS A C 1
ATOM 2459 O O . HIS A 1 322 ? -7.898 1.756 11.842 1.00 75.38 322 HIS A O 1
ATOM 2465 N N . ALA A 1 323 ? -6.087 0.455 11.919 1.00 77.88 323 ALA A N 1
ATOM 2466 C CA . ALA A 1 323 ? -6.569 -0.516 10.948 1.00 77.88 323 ALA A CA 1
ATOM 2467 C C . ALA A 1 323 ? -6.340 -1.917 11.500 1.00 77.88 323 ALA A C 1
ATOM 2469 O O . ALA A 1 323 ? -5.278 -2.186 12.051 1.00 77.88 323 ALA A O 1
ATOM 2470 N N . VAL A 1 324 ? -7.329 -2.791 11.330 1.00 83.12 324 VAL A N 1
ATOM 2471 C CA . VAL A 1 324 ? -7.243 -4.206 11.707 1.00 83.12 324 VAL A CA 1
ATOM 2472 C C . VAL A 1 324 ? -7.643 -5.076 10.525 1.00 83.12 324 VAL A C 1
ATOM 2474 O O . VAL A 1 324 ? -8.445 -4.670 9.679 1.00 83.12 324 VAL A O 1
ATOM 2477 N N . ALA A 1 325 ? -7.094 -6.282 10.456 1.00 88.62 325 ALA A N 1
ATOM 2478 C CA . ALA A 1 325 ? -7.518 -7.268 9.478 1.00 88.62 325 ALA A CA 1
ATOM 2479 C C . ALA A 1 325 ? -8.787 -7.979 9.957 1.00 88.62 325 ALA A C 1
ATOM 2481 O O . ALA A 1 325 ? -9.023 -8.142 11.153 1.00 88.62 325 ALA A O 1
ATOM 2482 N N . TRP A 1 326 ? -9.591 -8.456 9.016 1.00 88.81 326 TRP A N 1
ATOM 2483 C CA . TRP A 1 326 ? -10.605 -9.466 9.287 1.00 88.81 326 TRP A CA 1
ATOM 2484 C C . TRP A 1 326 ? -10.439 -10.627 8.313 1.00 88.81 326 TRP A C 1
ATOM 2486 O O . TRP A 1 326 ? -10.004 -10.438 7.175 1.00 88.81 326 TRP A O 1
ATOM 2496 N N . ALA A 1 327 ? -10.785 -11.829 8.761 1.00 91.69 327 ALA A N 1
ATOM 2497 C CA . ALA A 1 327 ? -10.774 -13.023 7.931 1.00 91.69 327 ALA A CA 1
ATOM 2498 C C . ALA A 1 327 ? -11.918 -13.965 8.304 1.00 91.69 327 ALA A C 1
ATOM 2500 O O . ALA A 1 327 ? -12.243 -14.145 9.476 1.00 91.69 327 ALA A O 1
ATOM 2501 N N . ARG A 1 328 ? -12.524 -14.595 7.302 1.00 91.19 328 ARG A N 1
ATOM 2502 C CA . ARG A 1 328 ? -13.585 -15.585 7.445 1.00 91.19 328 ARG A CA 1
ATOM 2503 C C . ARG A 1 328 ? -13.159 -16.875 6.742 1.00 91.19 328 ARG A C 1
ATOM 2505 O O . ARG A 1 328 ? -12.965 -16.858 5.524 1.00 91.19 328 ARG A O 1
ATOM 2512 N N . PRO A 1 329 ? -12.993 -17.988 7.475 1.00 91.69 329 PRO A N 1
ATOM 2513 C CA . PRO A 1 329 ? -12.742 -19.279 6.851 1.00 91.69 329 PRO A CA 1
ATOM 2514 C C . PRO A 1 329 ? -13.965 -19.732 6.036 1.00 91.69 329 PRO A C 1
ATOM 2516 O O . PRO A 1 329 ? -15.082 -19.297 6.321 1.00 91.69 329 PRO A O 1
ATOM 2519 N N . PRO A 1 330 ? -13.805 -20.677 5.090 1.00 88.12 330 PRO A N 1
ATOM 2520 C CA . PRO A 1 330 ? -14.927 -21.243 4.331 1.00 88.12 330 PRO A CA 1
ATOM 2521 C C . PRO A 1 330 ? -16.051 -21.812 5.211 1.00 88.12 330 PRO A C 1
ATOM 2523 O O . PRO A 1 330 ? -17.215 -21.823 4.816 1.00 88.12 330 PRO A O 1
ATOM 2526 N N . ALA A 1 331 ? -15.697 -22.285 6.408 1.00 84.06 331 ALA A N 1
ATOM 2527 C CA . ALA A 1 331 ? -16.625 -22.690 7.450 1.00 84.06 331 ALA A CA 1
ATOM 2528 C C . ALA A 1 331 ? -16.108 -22.198 8.809 1.00 84.06 331 ALA A C 1
ATOM 2530 O O . ALA A 1 331 ? -15.012 -22.575 9.225 1.00 84.06 331 ALA A O 1
ATOM 2531 N N . GLY A 1 332 ? -16.893 -21.364 9.493 1.00 83.00 332 GLY A N 1
ATOM 2532 C CA . GLY A 1 332 ? -16.564 -20.823 10.814 1.00 83.00 332 GLY A CA 1
ATOM 2533 C C . GLY A 1 332 ? -16.926 -19.342 10.967 1.00 83.00 332 GLY A C 1
ATOM 2534 O O . GLY A 1 332 ? -17.396 -18.717 10.011 1.00 83.00 332 GLY A O 1
ATOM 2535 N N . PRO A 1 333 ? -16.741 -18.780 12.173 1.00 84.75 333 PRO A N 1
ATOM 2536 C CA . PRO A 1 333 ? -17.020 -17.375 12.441 1.00 84.75 333 PRO A CA 1
ATOM 2537 C C . PRO A 1 333 ? -15.989 -16.456 11.776 1.00 84.75 333 PRO A C 1
ATOM 2539 O O . PRO A 1 333 ? -14.878 -16.870 11.439 1.00 84.75 333 PRO A O 1
ATOM 2542 N N . THR A 1 334 ? -16.354 -15.183 11.609 1.00 86.56 334 THR A N 1
ATOM 2543 C CA . THR A 1 334 ? -15.393 -14.158 11.179 1.00 86.56 334 THR A CA 1
ATOM 2544 C C . THR A 1 334 ? -14.453 -13.855 12.342 1.00 86.56 334 THR A C 1
ATOM 2546 O O . THR A 1 334 ? -14.872 -13.816 13.496 1.00 86.56 334 THR A O 1
ATOM 2549 N N . GLN A 1 335 ? -13.181 -13.636 12.046 1.00 87.06 335 GLN A N 1
ATOM 2550 C CA . GLN A 1 335 ? -12.158 -13.294 13.022 1.00 87.06 335 GLN A CA 1
ATOM 2551 C C . GLN A 1 335 ? -11.628 -11.899 12.726 1.00 87.06 335 GLN A C 1
ATOM 2553 O O . GLN A 1 335 ? -11.332 -11.569 11.579 1.00 87.06 335 GLN A O 1
ATOM 2558 N N . VAL A 1 336 ? -11.524 -11.093 13.773 1.00 85.00 336 VAL A N 1
ATOM 2559 C CA . VAL A 1 336 ? -10.912 -9.765 13.794 1.00 85.00 336 VAL A CA 1
ATOM 2560 C C . VAL A 1 336 ? -9.503 -9.940 14.308 1.00 85.00 336 VAL A C 1
ATOM 2562 O O . VAL A 1 336 ? -9.299 -10.564 15.347 1.00 85.00 336 VAL A O 1
ATOM 2565 N N . ILE A 1 337 ? -8.536 -9.432 13.564 1.00 87.75 337 ILE A N 1
ATOM 2566 C CA . ILE A 1 337 ? -7.131 -9.737 13.762 1.00 87.75 337 ILE A CA 1
ATOM 2567 C C . ILE A 1 337 ? -6.373 -8.421 13.812 1.00 87.75 337 ILE A C 1
ATOM 2569 O O . ILE A 1 337 ? -6.189 -7.750 12.795 1.00 87.75 337 ILE A O 1
ATOM 2573 N N . ASP A 1 338 ? -5.913 -8.070 15.004 1.00 84.56 338 ASP A N 1
ATOM 2574 C CA . ASP A 1 338 ? -4.970 -6.985 15.191 1.00 84.56 338 ASP A CA 1
ATOM 2575 C C . ASP A 1 338 ? -3.567 -7.566 15.388 1.00 84.56 338 ASP A C 1
ATOM 2577 O O . ASP A 1 338 ? -3.187 -8.019 16.472 1.00 84.56 338 ASP A O 1
ATOM 2581 N N . SER A 1 339 ? -2.784 -7.527 14.313 1.00 85.25 339 SER A N 1
ATOM 2582 C CA . SER A 1 339 ? -1.394 -7.975 14.345 1.00 85.25 339 SER A CA 1
ATOM 2583 C C . SER A 1 339 ? -0.442 -6.945 14.943 1.00 85.25 339 SER A C 1
ATOM 2585 O O . SER A 1 339 ? 0.670 -7.317 15.291 1.00 85.25 339 SER A O 1
ATOM 2587 N N . ASP A 1 340 ? -0.850 -5.693 15.149 1.00 76.00 340 ASP A N 1
ATOM 2588 C CA . ASP A 1 340 ? -0.031 -4.704 15.849 1.00 76.00 340 ASP A CA 1
ATOM 2589 C C . ASP A 1 340 ? 0.131 -5.054 17.328 1.00 76.00 340 ASP A C 1
ATOM 2591 O O . ASP A 1 340 ? 1.222 -4.918 17.880 1.00 76.00 340 ASP A O 1
ATOM 2595 N N . TYR A 1 341 ? -0.935 -5.555 17.953 1.00 72.88 341 TYR A N 1
ATOM 2596 C CA . TYR A 1 341 ? -0.961 -5.874 19.386 1.00 72.88 341 TYR A CA 1
ATOM 2597 C C . TYR A 1 341 ? -1.083 -7.371 19.684 1.00 72.88 341 TYR A C 1
ATOM 2599 O O . TYR A 1 341 ? -1.050 -7.779 20.844 1.00 72.88 341 TYR A O 1
ATOM 2607 N N . GLY A 1 342 ? -1.193 -8.199 18.648 1.00 75.38 342 GLY A N 1
ATOM 2608 C CA . GLY A 1 342 ? -1.204 -9.648 18.778 1.00 75.38 342 GLY A CA 1
ATOM 2609 C C . GLY A 1 342 ? -2.543 -10.213 19.257 1.00 75.38 342 GLY A C 1
ATOM 2610 O O . GLY A 1 342 ? -2.566 -11.175 20.027 1.00 75.38 342 GLY A O 1
ATOM 2611 N N . VAL A 1 343 ? -3.656 -9.611 18.831 1.00 77.44 343 VAL A N 1
ATOM 2612 C CA . VAL A 1 343 ? -5.005 -9.939 19.305 1.00 77.44 343 VAL A CA 1
ATOM 2613 C C . VAL A 1 343 ? -5.846 -10.544 18.186 1.00 77.44 343 VAL A C 1
ATOM 2615 O O . VAL A 1 343 ? -5.863 -10.052 17.060 1.00 77.44 343 VAL A O 1
ATOM 2618 N N . VAL A 1 344 ? -6.569 -11.620 18.507 1.00 81.69 344 VAL A N 1
ATOM 2619 C CA . VAL A 1 344 ? -7.551 -12.257 17.620 1.00 81.69 344 VAL A CA 1
ATOM 2620 C C . VAL A 1 344 ? -8.862 -12.403 18.372 1.00 81.69 344 VAL A C 1
ATOM 2622 O O . VAL A 1 344 ? -8.881 -12.921 19.488 1.00 81.69 344 VAL A O 1
ATOM 2625 N N . ILE A 1 345 ? -9.955 -11.944 17.768 1.00 78.44 345 ILE A N 1
ATOM 2626 C CA . ILE A 1 345 ? -11.289 -11.960 18.370 1.00 78.44 345 ILE A CA 1
ATOM 2627 C C . ILE A 1 345 ? -12.289 -12.515 17.373 1.00 78.44 345 ILE A C 1
ATOM 2629 O O . ILE A 1 345 ? -12.359 -12.077 16.229 1.00 78.44 345 ILE A O 1
ATOM 2633 N N . GLU A 1 346 ? -13.111 -13.456 17.819 1.00 78.38 346 GLU A N 1
ATOM 2634 C CA . GLU A 1 346 ? -14.239 -13.929 17.027 1.00 78.38 346 GLU A CA 1
ATOM 2635 C C . GLU A 1 346 ? -15.352 -12.873 17.020 1.00 78.38 346 GLU A C 1
ATOM 2637 O O . GLU A 1 346 ? -15.779 -12.359 18.065 1.00 78.38 346 GLU A O 1
ATOM 2642 N N . ALA A 1 347 ? -15.816 -12.527 15.824 1.00 67.06 347 ALA A N 1
ATOM 2643 C CA . ALA A 1 347 ? -16.891 -11.578 15.599 1.00 67.06 347 ALA A CA 1
ATOM 2644 C C . ALA A 1 347 ? -17.990 -12.194 14.728 1.00 67.06 347 ALA A C 1
ATOM 2646 O O . ALA A 1 347 ? -17.751 -12.768 13.663 1.00 67.06 347 ALA A O 1
ATOM 2647 N N . GLU A 1 348 ? -19.227 -12.017 15.180 1.00 57.91 348 GLU A N 1
ATOM 2648 C CA . GLU A 1 348 ? -20.418 -12.199 14.358 1.00 57.91 348 GLU A CA 1
ATOM 2649 C C . GLU A 1 348 ? -20.476 -11.073 13.303 1.00 57.91 348 GLU A C 1
ATOM 2651 O O . GLU A 1 348 ? -20.146 -9.925 13.627 1.00 57.91 348 GLU A O 1
ATOM 2656 N N . PRO A 1 349 ? -20.929 -11.338 12.061 1.00 50.56 349 PRO A N 1
ATOM 2657 C CA . PRO A 1 349 ? -20.922 -10.362 10.963 1.00 50.56 349 PRO A CA 1
ATOM 2658 C C . PRO A 1 349 ? -21.631 -9.024 11.248 1.00 50.56 349 PRO A C 1
ATOM 2660 O O . PRO A 1 349 ? -21.389 -8.050 10.543 1.00 50.56 349 PRO A O 1
ATOM 2663 N N . ALA A 1 350 ? -22.510 -8.964 12.256 1.00 47.81 350 ALA A N 1
ATOM 2664 C CA . ALA A 1 350 ? -23.346 -7.801 12.559 1.00 47.81 350 ALA A CA 1
ATOM 2665 C C . ALA A 1 350 ? -22.887 -6.961 13.773 1.00 47.81 350 ALA A C 1
ATOM 2667 O O . ALA A 1 350 ? -23.486 -5.923 14.049 1.00 47.81 350 ALA A O 1
ATOM 2668 N N . GLY A 1 351 ? -21.853 -7.376 14.512 1.00 53.78 351 GLY A N 1
ATOM 2669 C CA . GLY A 1 351 ? -21.586 -6.858 15.859 1.00 53.78 351 GLY A CA 1
ATOM 2670 C C . GLY A 1 351 ? -20.211 -6.234 16.053 1.00 53.78 351 GLY A C 1
ATOM 2671 O O . GLY A 1 351 ? -19.521 -6.608 16.995 1.00 53.78 351 GLY A O 1
ATOM 2672 N N . LEU A 1 352 ? -19.788 -5.291 15.205 1.00 52.81 352 LEU A N 1
ATOM 2673 C CA . LEU A 1 352 ? -18.480 -4.640 15.366 1.00 52.81 352 LEU A CA 1
ATOM 2674 C C . LEU A 1 352 ? -18.339 -3.949 16.729 1.00 52.81 352 LEU A C 1
ATOM 2676 O O . LEU A 1 352 ? -17.315 -4.083 17.381 1.00 52.81 352 LEU A O 1
ATOM 2680 N N . ARG A 1 353 ? -19.390 -3.273 17.203 1.00 52.91 353 ARG A N 1
ATOM 2681 C CA . ARG A 1 353 ? -19.398 -2.631 18.526 1.00 52.91 353 ARG A CA 1
ATOM 2682 C C . ARG A 1 353 ? -19.195 -3.635 19.665 1.00 52.91 353 ARG A C 1
ATOM 2684 O O . ARG A 1 353 ? -18.452 -3.360 20.595 1.00 52.91 353 ARG A O 1
ATOM 2691 N N . GLU A 1 354 ? -19.816 -4.804 19.564 1.00 58.53 354 GLU A N 1
ATOM 2692 C CA . GLU A 1 354 ? -19.714 -5.856 20.577 1.00 58.53 354 GLU A CA 1
ATOM 2693 C C . GLU A 1 354 ? -18.353 -6.566 20.516 1.00 58.53 354 GLU A C 1
ATOM 2695 O O . GLU A 1 354 ? -17.747 -6.855 21.546 1.00 58.53 354 GLU A O 1
ATOM 2700 N N . ALA A 1 355 ? -17.824 -6.785 19.307 1.00 59.47 355 ALA A N 1
ATOM 2701 C CA . ALA A 1 355 ? -16.456 -7.249 19.114 1.00 59.47 355 ALA A CA 1
ATOM 2702 C C . ALA A 1 355 ? -15.452 -6.245 19.696 1.00 59.47 355 ALA A C 1
ATOM 2704 O O . ALA A 1 355 ? -14.519 -6.667 20.363 1.00 59.47 355 ALA A O 1
ATOM 2705 N N . LEU A 1 356 ? -15.677 -4.937 19.530 1.00 54.62 356 LEU A N 1
ATOM 2706 C CA . LEU A 1 356 ? -14.831 -3.874 20.079 1.00 54.62 356 LEU A CA 1
ATOM 2707 C C . LEU A 1 356 ? -14.900 -3.762 21.598 1.00 54.62 356 LEU A C 1
ATOM 2709 O O . LEU A 1 356 ? -13.882 -3.541 22.241 1.00 54.62 356 LEU A O 1
ATOM 2713 N N . GLU A 1 357 ? -16.063 -3.973 22.206 1.00 60.00 357 GLU A N 1
ATOM 2714 C CA . GLU A 1 357 ? -16.151 -4.077 23.664 1.00 60.00 357 GLU A CA 1
ATOM 2715 C C . GLU A 1 357 ? -15.329 -5.274 24.176 1.00 60.00 357 GLU A C 1
ATOM 2717 O O . GLU A 1 357 ? -14.622 -5.148 25.179 1.00 60.00 357 GLU A O 1
ATOM 2722 N N . ARG A 1 358 ? -15.312 -6.396 23.438 1.00 62.41 358 ARG A N 1
ATOM 2723 C CA . ARG A 1 358 ? -14.419 -7.534 23.725 1.00 62.41 358 ARG A CA 1
ATOM 2724 C C . ARG A 1 358 ? -12.944 -7.228 23.448 1.00 62.41 358 ARG A C 1
ATOM 2726 O O . ARG A 1 358 ? -12.105 -7.658 24.234 1.00 62.41 358 ARG A O 1
ATOM 2733 N N . VAL A 1 359 ? -12.626 -6.461 22.398 1.00 61.12 359 VAL A N 1
ATOM 2734 C CA . VAL A 1 359 ? -11.274 -5.928 22.126 1.00 61.12 359 VAL A CA 1
ATOM 2735 C C . VAL A 1 359 ? -10.804 -5.134 23.337 1.00 61.12 359 VAL A C 1
ATOM 2737 O O . VAL A 1 359 ? -9.756 -5.430 23.894 1.00 61.12 359 VAL A O 1
ATOM 2740 N N . ASN A 1 360 ? -11.608 -4.189 23.817 1.00 58.91 360 ASN A N 1
ATOM 2741 C CA . ASN A 1 360 ? -11.239 -3.328 24.935 1.00 58.91 360 ASN A CA 1
ATOM 2742 C C . ASN A 1 360 ? -10.917 -4.132 26.206 1.00 58.91 360 ASN A C 1
ATOM 2744 O O . ASN A 1 360 ? -9.975 -3.789 26.921 1.00 58.91 360 ASN A O 1
ATOM 2748 N N . VAL A 1 361 ? -11.667 -5.207 26.476 1.00 60.50 361 VAL A N 1
ATOM 2749 C CA . VAL A 1 361 ? -11.400 -6.128 27.594 1.00 60.50 361 VAL A CA 1
ATOM 2750 C C . VAL A 1 361 ? -10.118 -6.931 27.360 1.00 60.50 361 VAL A C 1
ATOM 2752 O O . VAL A 1 361 ? -9.241 -6.922 28.220 1.00 60.50 361 VAL A O 1
ATOM 2755 N N . ALA A 1 362 ? -9.965 -7.553 26.188 1.00 61.19 362 ALA A N 1
ATOM 2756 C CA . ALA A 1 362 ? -8.782 -8.344 25.851 1.00 61.19 362 ALA A CA 1
ATOM 2757 C C . ALA A 1 362 ? -7.493 -7.508 25.921 1.00 61.19 362 ALA A C 1
ATOM 2759 O O . ALA A 1 362 ? -6.482 -7.966 26.444 1.00 61.19 362 ALA A O 1
ATOM 2760 N N . TYR A 1 363 ? -7.535 -6.258 25.457 1.00 62.88 363 TYR A N 1
ATOM 2761 C CA . TYR A 1 363 ? -6.394 -5.344 25.501 1.00 62.88 363 TYR A CA 1
ATOM 2762 C C . TYR A 1 363 ? -6.024 -4.994 26.933 1.00 62.88 363 TYR A C 1
ATOM 2764 O O . TYR A 1 363 ? -4.844 -5.051 27.263 1.00 62.88 363 TYR A O 1
ATOM 2772 N N . ARG A 1 364 ? -7.001 -4.683 27.798 1.00 60.84 364 ARG A N 1
ATOM 2773 C CA . ARG A 1 364 ? -6.722 -4.457 29.224 1.00 60.84 364 ARG A CA 1
ATOM 2774 C C . ARG A 1 364 ? -5.990 -5.652 29.824 1.00 60.84 364 ARG A C 1
ATOM 2776 O O . ARG A 1 364 ? -4.926 -5.464 30.389 1.00 60.84 364 ARG A O 1
ATOM 2783 N N . GLU A 1 365 ? -6.472 -6.870 29.602 1.00 60.41 365 GLU A N 1
ATOM 2784 C CA . GLU A 1 365 ? -5.842 -8.076 30.155 1.00 60.41 365 GLU A CA 1
ATOM 2785 C C . GLU A 1 365 ? -4.440 -8.366 29.580 1.00 60.41 365 GLU A C 1
ATOM 2787 O O . GLU A 1 365 ? -3.547 -8.788 30.315 1.00 60.41 365 GLU A O 1
ATOM 2792 N N . LEU A 1 366 ? -4.224 -8.135 28.279 1.00 56.50 366 LEU A N 1
ATOM 2793 C CA . LEU A 1 366 ? -2.966 -8.449 27.585 1.00 56.50 366 LEU A CA 1
ATOM 2794 C C . LEU A 1 366 ? -1.871 -7.385 27.754 1.00 56.50 366 LEU A C 1
ATOM 2796 O O . LEU A 1 366 ? -0.688 -7.721 27.709 1.00 56.50 366 LEU A O 1
ATOM 2800 N N . LEU A 1 367 ? -2.240 -6.114 27.922 1.00 53.88 367 LEU A N 1
ATOM 2801 C CA . LEU A 1 367 ? -1.319 -4.976 27.806 1.00 53.88 367 LEU A CA 1
ATOM 2802 C C . LEU A 1 367 ? -1.286 -4.063 29.053 1.00 53.88 367 LEU A C 1
ATOM 2804 O O . LEU A 1 367 ? -0.385 -3.219 29.133 1.00 53.88 367 LEU A O 1
ATOM 2808 N N . GLU A 1 368 ? -2.183 -4.232 30.045 1.00 49.78 368 GLU A N 1
ATOM 2809 C CA . GLU A 1 368 ? -2.098 -3.550 31.360 1.00 49.78 368 GLU A CA 1
ATOM 2810 C C . GLU A 1 368 ? -0.703 -3.624 32.003 1.00 49.78 368 GLU A C 1
ATOM 2812 O O . GLU A 1 368 ? -0.245 -2.603 32.524 1.00 49.78 368 GLU A O 1
ATOM 2817 N N . PRO A 1 369 ? 0.026 -4.760 31.953 1.00 49.34 369 PRO A N 1
ATOM 2818 C CA . PRO A 1 369 ? 1.345 -4.849 32.577 1.00 49.34 369 PRO A CA 1
ATOM 2819 C C . PRO A 1 369 ? 2.410 -3.948 31.931 1.00 49.34 369 PRO A C 1
ATOM 2821 O O . PRO A 1 369 ? 3.431 -3.672 32.560 1.00 49.34 369 PRO A O 1
ATOM 2824 N N . SER A 1 370 ? 2.204 -3.517 30.682 1.00 47.25 370 SER A N 1
ATOM 2825 C CA . SER A 1 370 ? 3.219 -2.848 29.855 1.00 47.25 370 SER A CA 1
ATOM 2826 C C . SER A 1 370 ? 2.959 -1.364 29.581 1.00 47.25 370 SER A C 1
ATOM 2828 O O . SER A 1 370 ? 3.929 -0.628 29.426 1.00 47.25 370 SER A O 1
ATOM 2830 N N . VAL A 1 371 ? 1.698 -0.909 29.539 1.00 46.25 371 VAL A N 1
ATOM 2831 C CA . VAL A 1 371 ? 1.348 0.400 28.931 1.00 46.25 371 VAL A CA 1
ATOM 2832 C C . VAL A 1 371 ? 0.853 1.456 29.943 1.00 46.25 371 VAL A C 1
ATOM 2834 O O . VAL A 1 371 ? 0.700 2.630 29.611 1.00 46.25 371 VAL A O 1
ATOM 2837 N N . GLY A 1 372 ? 0.678 1.114 31.222 1.00 56.03 372 GLY A N 1
ATOM 2838 C CA . GLY A 1 372 ? 0.297 2.077 32.267 1.00 56.03 372 GLY A CA 1
ATOM 2839 C C . GLY A 1 372 ? -1.169 2.522 32.181 1.00 56.03 372 GLY A C 1
ATOM 2840 O O . GLY A 1 372 ? -1.981 2.043 32.963 1.00 56.03 372 GLY A O 1
ATOM 2841 N N . ASP A 1 373 ? -1.519 3.413 31.244 1.00 54.62 373 ASP A N 1
ATOM 2842 C CA . ASP A 1 373 ? -2.912 3.811 30.970 1.00 54.62 373 ASP A CA 1
ATOM 2843 C C . ASP A 1 373 ? -3.378 3.277 29.615 1.00 54.62 373 ASP A C 1
ATOM 2845 O O . ASP A 1 373 ? -3.328 3.935 28.571 1.00 54.62 373 ASP A O 1
ATOM 2849 N N . ILE A 1 374 ? -3.842 2.036 29.649 1.00 57.09 374 ILE A N 1
ATOM 2850 C CA . ILE A 1 374 ? -4.391 1.366 28.482 1.00 57.09 374 ILE A CA 1
ATOM 2851 C C . ILE A 1 374 ? -5.751 1.916 28.052 1.00 57.09 374 ILE A C 1
ATOM 2853 O O . ILE A 1 374 ? -6.111 1.813 26.881 1.00 57.09 374 ILE A O 1
ATOM 2857 N N . THR A 1 375 ? -6.502 2.528 28.968 1.00 54.28 375 THR A N 1
ATOM 2858 C CA . THR A 1 375 ? -7.855 3.018 28.683 1.00 54.28 375 THR A CA 1
ATOM 2859 C C . THR A 1 375 ? -7.793 4.126 27.642 1.00 54.28 375 THR A C 1
ATOM 2861 O O . THR A 1 375 ? -8.512 4.062 26.651 1.00 54.28 375 THR A O 1
ATOM 2864 N N . ALA A 1 376 ? -6.839 5.051 27.775 1.00 56.88 376 ALA A N 1
ATOM 2865 C CA . ALA A 1 376 ? -6.615 6.104 26.789 1.00 56.88 376 ALA A CA 1
ATOM 2866 C C . ALA A 1 376 ? -6.134 5.576 25.421 1.00 56.88 376 ALA A C 1
ATOM 2868 O O . ALA A 1 376 ? -6.467 6.149 24.383 1.00 56.88 376 ALA A O 1
ATOM 2869 N N . VAL A 1 377 ? -5.344 4.494 25.385 1.00 56.72 377 VAL A N 1
ATOM 2870 C CA . VAL A 1 377 ? -4.883 3.873 24.126 1.00 56.72 377 VAL A CA 1
ATOM 2871 C C . VAL A 1 377 ? -6.044 3.191 23.417 1.00 56.72 377 VAL A C 1
ATOM 2873 O O . VAL A 1 377 ? -6.245 3.399 22.222 1.00 56.72 377 VAL A O 1
ATOM 2876 N N . VAL A 1 378 ? -6.822 2.419 24.165 1.00 59.34 378 VAL A N 1
ATOM 2877 C CA . VAL A 1 378 ? -7.988 1.699 23.673 1.00 59.34 378 VAL A CA 1
ATOM 2878 C C . VAL A 1 378 ? -9.068 2.677 23.201 1.00 59.34 378 VAL A C 1
ATOM 2880 O O . VAL A 1 378 ? -9.517 2.575 22.067 1.00 59.34 378 VAL A O 1
ATOM 2883 N N . GLU A 1 379 ? -9.419 3.696 23.985 1.00 59.50 379 GLU A N 1
ATOM 2884 C CA . GLU A 1 379 ? -10.381 4.727 23.565 1.00 59.50 379 GLU A CA 1
ATOM 2885 C C . GLU A 1 379 ? -9.909 5.490 22.319 1.00 59.50 379 GLU A C 1
ATOM 2887 O O . GLU A 1 379 ? -10.704 5.762 21.423 1.00 59.50 379 GLU A O 1
ATOM 2892 N N . ARG A 1 380 ? -8.606 5.769 22.197 1.00 59.59 380 ARG A N 1
ATOM 2893 C CA . ARG A 1 380 ? -8.049 6.459 21.025 1.00 59.59 380 ARG A CA 1
ATOM 2894 C C . ARG A 1 380 ? -8.091 5.618 19.744 1.00 59.59 380 ARG A C 1
ATOM 2896 O O . ARG A 1 380 ? -8.392 6.166 18.689 1.00 59.59 380 ARG A O 1
ATOM 2903 N N . HIS A 1 381 ? -7.749 4.330 19.809 1.00 60.25 381 HIS A N 1
ATOM 2904 C CA . HIS A 1 381 ? -7.626 3.472 18.617 1.00 60.25 381 HIS A CA 1
ATOM 2905 C C . HIS A 1 381 ? -8.939 2.759 18.263 1.00 60.25 381 HIS A C 1
ATOM 2907 O O . HIS A 1 381 ? -9.238 2.564 17.084 1.00 60.25 381 HIS A O 1
ATOM 2913 N N . TYR A 1 382 ? -9.737 2.434 19.283 1.00 57.72 382 TYR A N 1
ATOM 2914 C CA . TYR A 1 382 ? -10.923 1.578 19.205 1.00 57.72 382 TYR A CA 1
ATOM 2915 C C . TYR A 1 382 ? -12.214 2.227 19.705 1.00 57.72 382 TYR A C 1
ATOM 2917 O O . TYR A 1 382 ? -13.295 1.687 19.478 1.00 57.72 382 TYR A O 1
ATOM 2925 N N . GLY A 1 383 ? -12.136 3.393 20.354 1.00 52.50 383 GLY A N 1
ATOM 2926 C CA . GLY A 1 383 ? -13.314 4.191 20.704 1.00 52.50 383 GLY A CA 1
ATOM 2927 C C . GLY A 1 383 ? -13.935 4.925 19.510 1.00 52.50 383 GLY A C 1
ATOM 2928 O O . GLY A 1 383 ? -15.033 5.467 19.631 1.00 52.50 383 GLY A O 1
ATOM 2929 N N . THR A 1 384 ? -13.271 4.928 18.349 1.00 54.47 384 THR A N 1
ATOM 2930 C CA . THR A 1 384 ? -13.817 5.477 17.101 1.00 54.47 384 THR A CA 1
ATOM 2931 C C . THR A 1 384 ? -14.674 4.430 16.385 1.00 54.47 384 THR A C 1
ATOM 2933 O O . THR A 1 384 ? -14.355 3.241 16.349 1.00 54.47 384 THR A O 1
ATOM 2936 N N . THR A 1 385 ? -15.805 4.855 15.813 1.00 53.38 385 THR A N 1
ATOM 2937 C CA . THR A 1 385 ? -16.638 3.958 14.998 1.00 53.38 385 THR A CA 1
ATOM 2938 C C . THR A 1 385 ? -15.882 3.669 13.705 1.00 53.38 385 THR A C 1
ATOM 2940 O O . THR A 1 385 ? -15.564 4.603 12.973 1.00 53.38 385 THR A O 1
ATOM 2943 N N . TYR A 1 386 ? -15.579 2.403 13.407 1.00 59.44 386 TYR A N 1
ATOM 2944 C CA . TYR A 1 386 ? -14.974 2.055 12.120 1.00 59.44 386 TYR A CA 1
ATOM 2945 C C . TYR A 1 386 ? -15.896 2.511 10.999 1.00 59.44 386 TYR A C 1
ATOM 2947 O O . TYR A 1 386 ? -17.051 2.092 10.907 1.00 59.44 386 TYR A O 1
ATOM 2955 N N . ALA A 1 387 ? -15.369 3.381 10.152 1.00 54.97 387 ALA A N 1
ATOM 2956 C CA . ALA A 1 387 ? -16.145 4.002 9.094 1.00 54.97 387 ALA A CA 1
ATOM 2957 C C . ALA A 1 387 ? -16.118 3.172 7.805 1.00 54.97 387 ALA A C 1
ATOM 2959 O O . ALA A 1 387 ? -16.950 3.389 6.924 1.00 54.97 387 ALA A O 1
ATOM 2960 N N . ARG A 1 388 ? -15.158 2.241 7.666 1.00 63.94 388 ARG A N 1
ATOM 2961 C CA . ARG A 1 388 ? -14.943 1.521 6.412 1.00 63.94 388 ARG A CA 1
ATOM 2962 C C . ARG A 1 388 ? -14.559 0.059 6.614 1.00 63.94 388 ARG A C 1
ATOM 2964 O O . ARG A 1 388 ? -13.620 -0.266 7.338 1.00 63.94 388 ARG A O 1
ATOM 2971 N N . VAL A 1 389 ? -15.279 -0.805 5.904 1.00 65.81 389 VAL A N 1
ATOM 2972 C CA . VAL A 1 389 ? -14.939 -2.212 5.694 1.00 65.81 389 VAL A CA 1
ATOM 2973 C C . VAL A 1 389 ? -14.523 -2.365 4.240 1.00 65.81 389 VAL A C 1
ATOM 2975 O O . VAL A 1 389 ? -15.308 -2.061 3.343 1.00 65.81 389 VAL A O 1
ATOM 2978 N N . THR A 1 390 ? -13.294 -2.813 4.012 1.00 67.25 390 THR A N 1
ATOM 2979 C CA . THR A 1 390 ? -12.705 -2.916 2.674 1.00 67.25 390 THR A CA 1
ATOM 2980 C C . THR A 1 390 ? -12.326 -4.372 2.423 1.00 67.25 390 THR A C 1
ATOM 2982 O O . THR A 1 390 ? -11.557 -4.949 3.192 1.00 67.25 390 THR A O 1
ATOM 2985 N N . ALA A 1 391 ? -12.865 -4.988 1.368 1.00 70.31 391 ALA A N 1
ATOM 2986 C CA . ALA A 1 391 ? -12.403 -6.302 0.929 1.00 70.31 391 ALA A CA 1
ATOM 2987 C C . ALA A 1 391 ? -10.960 -6.198 0.421 1.00 70.31 391 ALA A C 1
ATOM 2989 O O . ALA A 1 391 ? -10.555 -5.166 -0.113 1.00 70.31 391 ALA A O 1
ATOM 2990 N N . ILE A 1 392 ? -10.179 -7.266 0.562 1.00 77.12 392 ILE A N 1
ATOM 2991 C CA . ILE A 1 392 ? -8.757 -7.259 0.198 1.00 77.12 392 ILE A CA 1
ATOM 2992 C C . ILE A 1 392 ? -8.502 -6.859 -1.273 1.00 77.12 392 ILE A C 1
ATOM 2994 O O . ILE A 1 392 ? -7.579 -6.093 -1.552 1.00 77.12 392 ILE A O 1
ATOM 2998 N N . ALA A 1 393 ? -9.377 -7.279 -2.194 1.00 65.25 393 ALA A N 1
ATOM 2999 C CA . ALA A 1 393 ? -9.325 -6.918 -3.612 1.00 65.25 393 ALA A CA 1
ATOM 3000 C C . ALA A 1 393 ? -9.524 -5.409 -3.862 1.00 65.25 393 ALA A C 1
ATOM 3002 O O . ALA A 1 393 ? -9.013 -4.863 -4.839 1.00 65.25 393 ALA A O 1
ATOM 3003 N N . ASP A 1 394 ? -10.219 -4.719 -2.955 1.00 61.66 394 ASP A N 1
ATOM 3004 C CA . ASP A 1 394 ? -10.567 -3.307 -3.092 1.00 61.66 394 ASP A CA 1
ATOM 3005 C C . ASP A 1 394 ? -9.551 -2.370 -2.428 1.00 61.66 394 ASP A C 1
ATOM 3007 O O . ASP A 1 394 ? -9.644 -1.157 -2.607 1.00 61.66 394 ASP A O 1
ATOM 3011 N N . ILE A 1 395 ? -8.545 -2.882 -1.707 1.00 63.72 395 ILE A N 1
ATOM 3012 C CA . ILE A 1 395 ? -7.568 -2.061 -0.962 1.00 63.72 395 ILE A CA 1
ATOM 3013 C C . ILE A 1 395 ? -6.843 -1.055 -1.870 1.00 63.72 395 ILE A C 1
ATOM 3015 O O . ILE A 1 395 ? -6.639 0.098 -1.483 1.00 63.72 395 ILE A O 1
ATOM 3019 N N . GLY A 1 396 ? -6.541 -1.434 -3.115 1.00 52.50 396 GLY A N 1
ATOM 3020 C CA . GLY A 1 396 ? -5.918 -0.545 -4.107 1.00 52.50 396 GLY A CA 1
ATOM 3021 C C . GLY A 1 396 ? -6.782 0.609 -4.595 1.00 52.50 396 GLY A C 1
ATOM 3022 O O . GLY A 1 396 ? -6.275 1.610 -5.102 1.00 52.50 396 GLY A O 1
ATOM 3023 N N . SER A 1 397 ? -8.099 0.496 -4.428 1.00 45.25 397 SER A N 1
ATOM 3024 C CA . SER A 1 397 ? -9.017 1.599 -4.693 1.00 45.25 397 SER A CA 1
ATOM 3025 C C . SER A 1 397 ? -8.996 2.641 -3.572 1.00 45.25 397 SER A C 1
ATOM 3027 O O . SER A 1 397 ? -9.478 3.750 -3.781 1.00 45.25 397 SER A O 1
ATOM 3029 N N . VAL A 1 398 ? -8.422 2.321 -2.408 1.00 45.06 398 VAL A N 1
ATOM 3030 C CA . VAL A 1 398 ? -8.516 3.129 -1.183 1.00 45.06 398 VAL A CA 1
ATOM 3031 C C . VAL A 1 398 ? -7.182 3.746 -0.788 1.00 45.06 398 VAL A C 1
ATOM 3033 O O . VAL A 1 398 ? -7.150 4.907 -0.389 1.00 45.06 398 VAL A O 1
ATOM 3036 N N . ARG A 1 399 ? -6.086 2.996 -0.923 1.00 53.72 399 ARG A N 1
ATOM 3037 C CA . ARG A 1 399 ? -4.754 3.421 -0.485 1.00 53.72 399 ARG A CA 1
ATOM 3038 C C . ARG A 1 399 ? -3.892 3.741 -1.704 1.00 53.72 399 ARG A C 1
ATOM 3040 O O . ARG A 1 399 ? -3.714 2.912 -2.593 1.00 53.72 399 ARG A O 1
ATOM 3047 N N . TYR A 1 400 ? -3.455 4.996 -1.783 1.00 49.28 400 TYR A N 1
ATOM 3048 C CA . TYR A 1 400 ? -2.736 5.550 -2.927 1.00 49.28 400 TYR A CA 1
ATOM 3049 C C . TYR A 1 400 ? -1.361 4.901 -3.077 1.00 49.28 400 TYR A C 1
ATOM 3051 O O . TYR A 1 400 ? -0.516 5.009 -2.196 1.00 49.28 400 TYR A O 1
ATOM 3059 N N . ASP A 1 401 ? -1.142 4.277 -4.229 1.00 51.31 401 ASP A N 1
ATOM 3060 C CA . ASP A 1 401 ? 0.144 3.762 -4.682 1.00 51.31 401 ASP A CA 1
ATOM 3061 C C . ASP A 1 401 ? 0.221 3.937 -6.214 1.00 51.31 401 ASP A C 1
ATOM 3063 O O . ASP A 1 401 ? -0.802 4.078 -6.898 1.00 51.31 401 ASP A O 1
ATOM 3067 N N . ALA A 1 402 ? 1.427 3.934 -6.777 1.00 44.44 402 ALA A N 1
ATOM 3068 C CA . ALA A 1 402 ? 1.717 4.035 -8.207 1.00 44.44 402 ALA A CA 1
ATOM 3069 C C . ALA A 1 402 ? 0.955 3.007 -9.077 1.00 44.44 402 ALA A C 1
ATOM 3071 O O . ALA A 1 402 ? 0.785 3.207 -10.285 1.00 44.44 402 ALA A O 1
ATOM 3072 N N . SER A 1 403 ? 0.410 1.958 -8.459 1.00 48.62 403 SER A N 1
ATOM 3073 C CA . SER A 1 403 ? -0.568 1.029 -9.031 1.00 48.62 403 SER A CA 1
ATOM 3074 C C . SER A 1 403 ? -1.780 1.724 -9.679 1.00 48.62 403 SER A C 1
ATOM 3076 O O . SER A 1 403 ? -2.188 1.327 -10.775 1.00 48.62 403 SER A O 1
ATOM 3078 N N . ARG A 1 404 ? -2.290 2.833 -9.111 1.00 52.38 404 ARG A N 1
ATOM 3079 C CA . ARG A 1 404 ? -3.381 3.630 -9.715 1.00 52.38 404 ARG A CA 1
ATOM 3080 C C . ARG A 1 404 ? -2.977 4.269 -11.041 1.00 52.38 404 ARG A C 1
ATOM 3082 O O . ARG A 1 404 ? -3.783 4.281 -11.972 1.00 52.38 404 ARG A O 1
ATOM 3089 N N . PHE A 1 405 ? -1.737 4.753 -11.163 1.00 47.47 405 PHE A N 1
ATOM 3090 C CA . PHE A 1 405 ? -1.238 5.357 -12.404 1.00 47.47 405 PHE A CA 1
ATOM 3091 C C . PHE A 1 405 ? -1.244 4.340 -13.554 1.00 47.47 405 PHE A C 1
ATOM 3093 O O . PHE A 1 405 ? -1.707 4.637 -14.660 1.00 47.47 405 PHE A O 1
ATOM 3100 N N . LEU A 1 406 ? -0.810 3.106 -13.281 1.00 50.81 406 LEU A N 1
ATOM 3101 C CA . LEU A 1 406 ? -0.828 2.022 -14.267 1.00 50.81 406 LEU A CA 1
ATOM 3102 C C . LEU A 1 406 ? -2.190 1.321 -14.388 1.00 50.81 406 LEU A C 1
ATOM 3104 O O . LEU A 1 406 ? -2.417 0.628 -15.376 1.00 50.81 406 LEU A O 1
ATOM 3108 N N . GLY A 1 407 ? -3.122 1.554 -13.458 1.00 54.12 407 GLY A N 1
ATOM 3109 C CA . GLY A 1 407 ? -4.434 0.902 -13.433 1.00 54.12 407 GLY A CA 1
ATOM 3110 C C . GLY A 1 407 ? -4.351 -0.598 -13.147 1.00 54.12 407 GLY A C 1
ATOM 3111 O O . GLY A 1 407 ? -5.194 -1.352 -13.624 1.00 54.12 407 GLY A O 1
ATOM 3112 N N . LEU A 1 408 ? -3.311 -1.022 -12.432 1.00 58.38 408 LEU A N 1
ATOM 3113 C CA . LEU A 1 408 ? -3.113 -2.404 -12.011 1.00 58.38 408 LEU A CA 1
ATOM 3114 C C . LEU A 1 408 ? -3.568 -2.553 -10.559 1.00 58.38 408 LEU A C 1
ATOM 3116 O O . LEU A 1 408 ? -3.442 -1.616 -9.772 1.00 58.38 408 LEU A O 1
ATOM 3120 N N . GLU A 1 409 ? -4.062 -3.736 -10.194 1.00 69.00 409 GLU A N 1
ATOM 3121 C CA . GLU A 1 409 ? -4.236 -4.089 -8.782 1.00 69.00 409 GLU A CA 1
ATOM 3122 C C . GLU A 1 409 ? -2.878 -3.938 -8.056 1.00 69.00 409 GLU A C 1
ATOM 3124 O O . GLU A 1 409 ? -1.858 -4.334 -8.633 1.00 69.00 409 GLU A O 1
ATOM 3129 N N . PRO A 1 410 ? -2.813 -3.391 -6.827 1.00 69.88 410 PRO A N 1
ATOM 3130 C CA . PRO A 1 410 ? -1.542 -3.128 -6.148 1.00 69.88 410 PRO A CA 1
ATOM 3131 C C . PRO A 1 410 ? -0.588 -4.320 -6.046 1.00 69.88 410 PRO A C 1
ATOM 3133 O O . PRO A 1 410 ? 0.602 -4.162 -6.306 1.00 69.88 410 PRO A O 1
ATOM 3136 N N . LEU A 1 411 ? -1.094 -5.520 -5.744 1.00 73.38 411 LEU A N 1
ATOM 3137 C CA . LEU A 1 411 ? -0.259 -6.723 -5.692 1.00 73.38 411 LEU A CA 1
ATOM 3138 C C . LEU A 1 411 ? 0.336 -7.045 -7.072 1.00 73.38 411 LEU A C 1
ATOM 3140 O O . LEU A 1 411 ? 1.541 -7.245 -7.209 1.00 73.38 411 LEU A O 1
ATOM 3144 N N . THR A 1 412 ? -0.498 -6.991 -8.114 1.00 77.25 412 THR A N 1
ATOM 3145 C CA . THR A 1 412 ? -0.066 -7.187 -9.505 1.00 77.25 412 THR A CA 1
ATOM 3146 C C . THR A 1 412 ? 0.959 -6.130 -9.934 1.00 77.25 412 THR A C 1
ATOM 3148 O O . THR A 1 412 ? 1.910 -6.438 -10.658 1.00 77.25 412 THR A O 1
ATOM 3151 N N . PHE A 1 413 ? 0.787 -4.879 -9.504 1.00 77.69 413 PHE A N 1
ATOM 3152 C CA . PHE A 1 413 ? 1.738 -3.800 -9.758 1.00 77.69 413 PHE A CA 1
ATOM 3153 C C . PHE A 1 413 ? 3.097 -4.084 -9.112 1.00 77.69 413 PHE A C 1
ATOM 3155 O O . PHE A 1 413 ? 4.120 -4.012 -9.797 1.00 77.69 413 PHE A O 1
ATOM 3162 N N . GLU A 1 414 ? 3.106 -4.445 -7.829 1.00 79.12 414 GLU A N 1
ATOM 3163 C CA . GLU A 1 414 ? 4.325 -4.753 -7.086 1.00 79.12 414 GLU A CA 1
ATOM 3164 C C . GLU A 1 414 ? 5.074 -5.933 -7.726 1.00 79.12 414 GLU A C 1
ATOM 3166 O O . GLU A 1 414 ? 6.256 -5.805 -8.067 1.00 79.12 414 GLU A O 1
ATOM 3171 N N . ASP A 1 415 ? 4.377 -7.035 -8.016 1.00 82.88 415 ASP A N 1
ATOM 3172 C CA . ASP A 1 415 ? 4.945 -8.203 -8.701 1.00 82.88 415 ASP A CA 1
ATOM 3173 C C . ASP A 1 415 ? 5.520 -7.841 -10.077 1.00 82.88 415 ASP A C 1
ATOM 3175 O O . ASP A 1 415 ? 6.634 -8.244 -10.438 1.00 82.88 415 ASP A O 1
ATOM 3179 N N . THR A 1 416 ? 4.801 -7.010 -10.836 1.00 80.88 416 THR A N 1
ATOM 3180 C CA . THR A 1 416 ? 5.266 -6.508 -12.134 1.00 80.88 416 THR A CA 1
ATOM 3181 C C . THR A 1 416 ? 6.539 -5.684 -11.974 1.00 80.88 416 THR A C 1
ATOM 3183 O O . THR A 1 416 ? 7.497 -5.880 -12.725 1.00 80.88 416 THR A O 1
ATOM 3186 N N . ALA A 1 417 ? 6.608 -4.796 -10.983 1.00 83.56 417 ALA A N 1
ATOM 3187 C CA . ALA A 1 417 ? 7.800 -4.001 -10.723 1.00 83.56 417 ALA A CA 1
ATOM 3188 C C . ALA A 1 417 ? 9.000 -4.890 -10.353 1.00 83.56 417 ALA A C 1
ATOM 3190 O O . ALA A 1 417 ? 10.122 -4.636 -10.802 1.00 83.56 417 ALA A O 1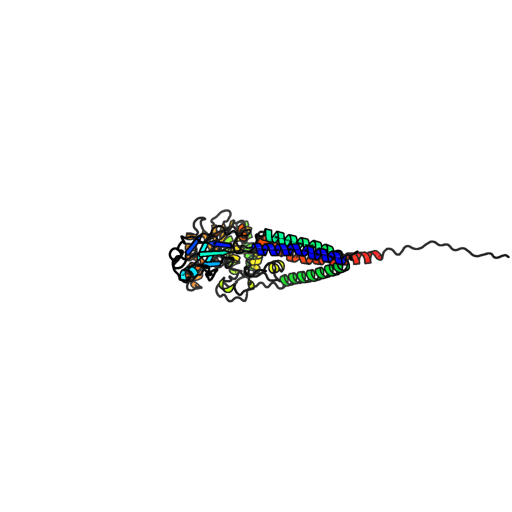
ATOM 3191 N N . PHE A 1 418 ? 8.797 -5.952 -9.567 1.00 85.31 418 PHE A N 1
ATOM 3192 C CA . PHE A 1 418 ? 9.854 -6.915 -9.232 1.00 85.31 418 PHE A CA 1
ATOM 3193 C C . PHE A 1 418 ? 10.315 -7.743 -10.428 1.00 85.31 418 PHE A C 1
ATOM 3195 O O . PHE A 1 418 ? 11.500 -8.063 -10.523 1.00 85.31 418 PHE A O 1
ATOM 3202 N N . LEU A 1 419 ? 9.430 -8.056 -11.370 1.00 86.50 419 LEU A N 1
ATOM 3203 C CA . LEU A 1 419 ? 9.824 -8.685 -12.625 1.00 86.50 419 LEU A CA 1
ATOM 3204 C C . LEU A 1 419 ? 10.630 -7.710 -13.503 1.00 86.50 419 LEU A C 1
ATOM 3206 O O . LEU A 1 419 ? 11.711 -8.040 -14.005 1.00 86.50 419 LEU A O 1
ATOM 3210 N N . LEU A 1 420 ? 10.130 -6.481 -13.659 1.00 85.25 420 LEU A N 1
ATOM 3211 C CA . LEU A 1 420 ? 10.732 -5.450 -14.504 1.00 85.25 420 LEU A CA 1
ATOM 3212 C C . LEU A 1 420 ? 12.132 -5.050 -14.042 1.00 85.25 420 LEU A C 1
ATOM 3214 O O . LEU A 1 420 ? 12.997 -4.827 -14.898 1.00 85.25 420 LEU A O 1
ATOM 3218 N N . LYS A 1 421 ? 12.392 -5.036 -12.724 1.00 87.94 421 LYS A N 1
ATOM 3219 C CA . LYS A 1 421 ? 13.723 -4.712 -12.196 1.00 87.94 421 LYS A CA 1
ATOM 3220 C C . LYS A 1 421 ? 14.806 -5.618 -12.780 1.00 87.94 421 LYS A C 1
ATOM 3222 O O . LYS A 1 421 ? 15.923 -5.145 -12.964 1.00 87.94 421 LYS A O 1
ATOM 3227 N N . TRP A 1 422 ? 14.488 -6.872 -13.125 1.00 91.12 422 TRP A N 1
ATOM 3228 C CA . TRP A 1 422 ? 15.409 -7.830 -13.752 1.00 91.12 422 TRP A CA 1
ATOM 3229 C C . TRP A 1 422 ? 15.341 -7.844 -15.281 1.00 91.12 422 TRP A C 1
ATOM 3231 O O . TRP A 1 422 ? 16.383 -7.885 -15.941 1.00 91.12 422 TRP A O 1
ATOM 3241 N N . LEU A 1 423 ? 14.137 -7.794 -15.859 1.00 87.00 423 LEU A N 1
ATOM 3242 C CA . LEU A 1 423 ? 13.967 -7.881 -17.311 1.00 87.00 423 LEU A CA 1
ATOM 3243 C C . LEU A 1 423 ? 14.559 -6.676 -18.046 1.00 87.00 423 LEU A C 1
ATOM 3245 O O . LEU A 1 423 ? 15.188 -6.859 -19.089 1.00 87.00 423 LEU A O 1
ATOM 3249 N N . ILE A 1 424 ? 14.404 -5.459 -17.511 1.00 84.94 424 ILE A N 1
ATOM 3250 C CA . ILE A 1 424 ? 14.895 -4.237 -18.164 1.00 84.94 424 ILE A CA 1
ATOM 3251 C C . ILE A 1 424 ? 16.432 -4.257 -18.316 1.00 84.94 424 ILE A C 1
ATOM 3253 O O . ILE A 1 424 ? 16.909 -4.111 -19.447 1.00 84.94 424 ILE A O 1
ATOM 3257 N N . PRO A 1 425 ? 17.232 -4.517 -17.259 1.00 90.19 425 PRO A N 1
ATOM 3258 C CA . PRO A 1 425 ? 18.686 -4.632 -17.374 1.00 90.19 425 PRO A CA 1
ATOM 3259 C C . PRO A 1 425 ? 19.145 -5.683 -18.389 1.00 90.19 425 PRO A C 1
ATOM 3261 O O . PRO A 1 425 ? 20.027 -5.414 -19.209 1.00 90.19 425 PRO A O 1
ATOM 3264 N N . ILE A 1 426 ? 18.525 -6.868 -18.375 1.00 88.75 426 ILE A N 1
ATOM 3265 C CA . ILE A 1 426 ? 18.855 -7.968 -19.292 1.00 88.75 426 ILE A CA 1
ATOM 3266 C C . ILE A 1 426 ? 18.537 -7.570 -20.737 1.00 88.75 426 ILE A C 1
ATOM 3268 O O . ILE A 1 426 ? 19.376 -7.735 -21.629 1.00 88.75 426 ILE A O 1
ATOM 3272 N N . ALA A 1 427 ? 17.355 -6.999 -20.971 1.00 83.19 427 ALA A N 1
ATOM 3273 C CA . ALA A 1 427 ? 16.937 -6.537 -22.288 1.00 83.19 427 ALA A CA 1
ATOM 3274 C C . ALA A 1 427 ? 17.881 -5.457 -22.840 1.00 83.19 427 ALA A C 1
ATOM 3276 O O . ALA A 1 427 ? 18.178 -5.455 -24.034 1.00 83.19 427 ALA A O 1
ATOM 3277 N N . TRP A 1 428 ? 18.403 -4.570 -21.990 1.00 86.88 428 TRP A N 1
ATOM 3278 C CA . TRP A 1 428 ? 19.346 -3.522 -22.397 1.00 86.88 428 TRP A CA 1
ATOM 3279 C C . TRP A 1 428 ? 20.761 -4.050 -22.684 1.00 86.88 428 TRP A C 1
ATOM 3281 O O . TRP A 1 428 ? 21.474 -3.490 -23.521 1.00 86.88 428 TRP A O 1
ATOM 3291 N N . LEU A 1 429 ? 21.157 -5.165 -22.065 1.00 85.81 429 LEU A N 1
ATOM 3292 C CA . LEU A 1 429 ? 22.431 -5.847 -22.320 1.00 85.81 429 LEU A CA 1
ATOM 3293 C C . LEU A 1 429 ? 22.424 -6.692 -23.605 1.00 85.81 429 LEU A C 1
ATOM 3295 O O . LEU A 1 429 ? 23.449 -6.805 -24.293 1.00 85.81 429 LEU A O 1
ATOM 3299 N N . LEU A 1 430 ? 21.275 -7.281 -23.945 1.00 81.81 430 LEU A N 1
ATOM 3300 C CA . LEU A 1 430 ? 21.144 -8.296 -24.992 1.00 81.81 430 LEU A CA 1
ATOM 3301 C C . LEU A 1 430 ? 21.636 -7.840 -26.386 1.00 81.81 430 LEU A C 1
ATOM 3303 O O . LEU A 1 430 ? 22.418 -8.576 -26.998 1.00 81.81 430 LEU A O 1
ATOM 3307 N N . PRO A 1 431 ? 21.290 -6.641 -26.908 1.00 85.81 431 PRO A N 1
ATOM 3308 C CA . PRO A 1 431 ? 21.731 -6.213 -28.238 1.00 85.81 431 PRO A CA 1
ATOM 3309 C C . PRO A 1 431 ? 23.253 -6.084 -28.343 1.00 85.81 431 PRO A C 1
ATOM 3311 O O . PRO A 1 431 ? 23.852 -6.426 -29.369 1.00 85.81 431 PRO A O 1
ATOM 3314 N N . TRP A 1 432 ? 23.906 -5.614 -27.276 1.00 88.00 432 TRP A N 1
ATOM 3315 C CA . TRP A 1 432 ? 25.360 -5.503 -27.237 1.00 88.00 432 TRP A CA 1
ATOM 3316 C C . TRP A 1 432 ? 26.021 -6.884 -27.225 1.00 88.00 432 TRP A C 1
ATOM 3318 O O . TRP A 1 432 ? 26.921 -7.127 -28.042 1.00 88.00 432 TRP A O 1
ATOM 3328 N N . ALA A 1 433 ? 25.538 -7.795 -26.375 1.00 83.62 433 ALA A N 1
ATOM 3329 C CA . ALA A 1 433 ? 26.035 -9.165 -26.272 1.00 83.62 433 ALA A CA 1
ATOM 3330 C C . ALA A 1 433 ? 25.875 -9.932 -27.595 1.00 83.62 433 ALA A C 1
ATOM 3332 O O . ALA A 1 433 ? 26.850 -10.487 -28.112 1.00 83.62 433 ALA A O 1
ATOM 3333 N N . LEU A 1 434 ? 24.692 -9.864 -28.214 1.00 80.88 434 LEU A N 1
ATOM 3334 C CA . LEU A 1 434 ? 24.417 -10.488 -29.509 1.00 80.88 434 LEU A CA 1
ATOM 3335 C C . LEU A 1 434 ? 25.321 -9.918 -30.610 1.00 80.88 434 LEU A C 1
ATOM 3337 O O . LEU A 1 434 ? 25.896 -10.666 -31.400 1.00 80.88 434 LEU A O 1
ATOM 3341 N N . SER A 1 435 ? 25.543 -8.598 -30.625 1.00 82.94 435 SER A N 1
ATOM 3342 C CA . SER A 1 435 ? 26.452 -7.977 -31.595 1.00 82.94 435 SER A CA 1
ATOM 3343 C C . SER A 1 435 ? 27.902 -8.466 -31.446 1.00 82.94 435 SER A C 1
ATOM 3345 O O . SER A 1 435 ? 28.611 -8.615 -32.443 1.00 82.94 435 SER A O 1
ATOM 3347 N N . ARG A 1 436 ? 28.368 -8.719 -30.212 1.00 86.81 436 ARG A N 1
ATOM 3348 C CA . ARG A 1 436 ? 29.695 -9.293 -29.923 1.00 86.81 436 ARG A CA 1
ATOM 3349 C C . ARG A 1 436 ? 29.760 -10.753 -30.378 1.00 86.81 436 ARG A C 1
ATOM 3351 O O . ARG A 1 436 ? 30.736 -11.114 -31.032 1.00 86.81 436 ARG A O 1
ATOM 3358 N N . ALA A 1 437 ? 28.737 -11.551 -30.076 1.00 82.31 437 ALA A N 1
ATOM 3359 C CA . ALA A 1 437 ? 28.657 -12.959 -30.460 1.00 82.31 437 ALA A CA 1
ATOM 3360 C C . ALA A 1 437 ? 28.670 -13.137 -31.986 1.00 82.31 437 ALA A C 1
ATOM 3362 O O . ALA A 1 437 ? 29.499 -13.877 -32.508 1.00 82.31 437 ALA A O 1
ATOM 3363 N N . LEU A 1 438 ? 27.850 -12.373 -32.715 1.00 81.94 438 LEU A N 1
ATOM 3364 C CA . LEU A 1 438 ? 27.804 -12.410 -34.180 1.00 81.94 438 LEU A CA 1
ATOM 3365 C C . LEU A 1 438 ? 29.129 -11.979 -34.822 1.00 81.94 438 LEU A C 1
ATOM 3367 O O . LEU A 1 438 ? 29.566 -12.587 -35.799 1.00 81.94 438 LEU A O 1
ATOM 3371 N N . ARG A 1 439 ? 29.805 -10.957 -34.272 1.00 84.94 439 ARG A N 1
ATOM 3372 C CA . ARG A 1 439 ? 31.145 -10.559 -34.741 1.00 84.94 439 ARG A CA 1
ATOM 3373 C C . ARG A 1 439 ? 32.176 -11.668 -34.529 1.00 84.94 439 ARG A C 1
ATOM 3375 O O . ARG A 1 439 ? 32.959 -11.928 -35.435 1.00 84.94 439 ARG A O 1
ATOM 3382 N N . ARG A 1 440 ? 32.157 -12.334 -33.369 1.00 85.56 440 ARG A N 1
ATOM 3383 C CA . ARG A 1 440 ? 33.042 -13.476 -33.077 1.00 85.56 440 ARG A CA 1
ATOM 3384 C C . ARG A 1 440 ? 32.763 -14.664 -34.002 1.00 85.56 440 ARG A C 1
ATOM 3386 O O . ARG A 1 440 ? 33.705 -15.217 -34.550 1.00 85.56 440 ARG A O 1
ATOM 3393 N N . ALA A 1 441 ? 31.495 -15.003 -34.235 1.00 81.06 441 ALA A N 1
ATOM 3394 C CA . ALA A 1 441 ? 31.104 -16.088 -35.136 1.00 81.06 441 ALA A CA 1
ATOM 3395 C C . ALA A 1 441 ? 31.544 -15.829 -36.588 1.00 81.06 441 ALA A C 1
ATOM 3397 O O . ALA A 1 441 ? 32.081 -16.721 -37.237 1.00 81.06 441 ALA A O 1
ATOM 3398 N N . ARG A 1 442 ? 31.395 -14.590 -37.084 1.00 80.50 442 ARG A N 1
ATOM 3399 C CA . ARG A 1 442 ? 31.901 -14.195 -38.412 1.00 80.50 442 ARG A CA 1
ATOM 3400 C C . ARG A 1 442 ? 33.425 -14.272 -38.505 1.00 80.50 442 ARG A C 1
ATOM 3402 O O . ARG A 1 442 ? 33.937 -14.745 -39.513 1.00 80.50 442 ARG A O 1
ATOM 3409 N N . ALA A 1 443 ? 34.140 -13.848 -37.462 1.00 79.62 443 ALA A N 1
ATOM 3410 C CA . ALA A 1 443 ? 35.597 -13.959 -37.411 1.00 79.62 443 ALA A CA 1
ATOM 3411 C C . ALA A 1 443 ? 36.071 -15.426 -37.395 1.00 79.62 443 ALA A C 1
ATOM 3413 O O . ALA A 1 443 ? 37.048 -15.752 -38.058 1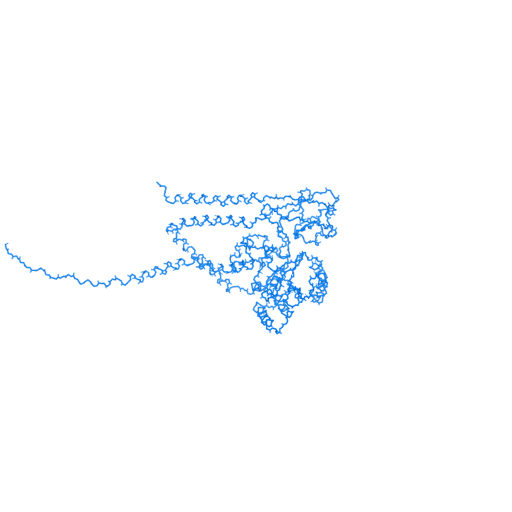.00 79.62 443 ALA A O 1
ATOM 3414 N N . ALA A 1 444 ? 35.351 -16.317 -36.704 1.00 75.94 444 ALA A N 1
ATOM 3415 C CA . ALA A 1 444 ? 35.648 -17.751 -36.672 1.00 75.94 444 ALA A CA 1
ATOM 3416 C C . ALA A 1 444 ? 35.293 -18.480 -37.987 1.00 75.94 444 ALA A C 1
ATOM 3418 O O . ALA A 1 444 ? 35.990 -19.410 -38.381 1.00 75.94 444 ALA A O 1
ATOM 3419 N N . GLY A 1 445 ? 34.232 -18.057 -38.685 1.00 65.12 445 GLY A N 1
ATOM 3420 C CA . GLY A 1 445 ? 33.825 -18.623 -39.979 1.00 65.12 445 GLY A CA 1
ATOM 3421 C C . GLY A 1 445 ? 34.692 -18.181 -41.165 1.00 65.12 445 GLY A C 1
ATOM 3422 O O . GLY A 1 445 ? 34.830 -18.929 -42.127 1.00 65.12 445 GLY A O 1
ATOM 3423 N N . GLY A 1 446 ? 35.326 -17.006 -41.085 1.00 54.84 446 GLY A N 1
ATOM 3424 C CA . GLY A 1 446 ? 36.210 -16.473 -42.131 1.00 54.84 446 GLY A CA 1
ATOM 3425 C C . GLY A 1 446 ? 37.575 -17.163 -42.258 1.00 54.84 446 GLY A C 1
ATOM 3426 O O . GLY A 1 446 ? 38.336 -16.820 -43.153 1.00 54.84 446 GLY A O 1
ATOM 3427 N N . HIS A 1 447 ? 37.898 -18.126 -41.389 1.00 52.50 447 HIS A N 1
ATOM 3428 C CA . HIS A 1 447 ? 39.156 -18.887 -41.426 1.00 52.50 447 HIS A CA 1
ATOM 3429 C C . HIS A 1 447 ? 39.048 -20.254 -42.130 1.00 52.50 447 HIS A C 1
ATOM 3431 O O . HIS A 1 447 ? 40.014 -21.006 -42.131 1.00 52.50 447 HIS A O 1
ATOM 3437 N N . ARG A 1 448 ? 37.895 -20.607 -42.724 1.00 50.31 448 ARG A N 1
ATOM 3438 C CA . ARG A 1 448 ? 37.672 -21.931 -43.349 1.00 50.31 448 ARG A CA 1
ATOM 3439 C C . ARG A 1 448 ? 37.620 -21.954 -44.886 1.00 50.31 448 ARG A C 1
ATOM 3441 O O . ARG A 1 448 ? 37.305 -22.999 -45.441 1.00 50.31 448 ARG A O 1
ATOM 3448 N N . THR A 1 449 ? 37.922 -20.862 -45.593 1.00 46.72 449 THR A N 1
ATOM 3449 C CA . THR A 1 449 ? 37.729 -20.786 -47.063 1.00 46.72 449 THR A CA 1
ATOM 3450 C C . THR A 1 449 ? 38.926 -20.242 -47.853 1.00 46.72 449 THR A C 1
ATOM 3452 O O . THR A 1 449 ? 38.726 -19.514 -48.821 1.00 46.72 449 THR A O 1
ATOM 3455 N N . THR A 1 450 ? 40.165 -20.582 -47.483 1.00 46.91 450 THR A N 1
ATOM 3456 C CA . THR A 1 450 ? 41.357 -20.232 -48.294 1.00 46.91 450 THR A CA 1
ATOM 3457 C C . THR A 1 450 ? 42.306 -21.392 -48.600 1.00 46.91 450 THR A C 1
ATOM 3459 O O . THR A 1 450 ? 43.423 -21.135 -49.022 1.00 46.91 450 THR A O 1
ATOM 3462 N N . ASP A 1 451 ? 41.856 -22.644 -48.493 1.00 45.06 451 ASP A N 1
ATOM 3463 C CA . ASP A 1 451 ? 42.585 -23.799 -49.039 1.00 45.06 451 ASP A CA 1
ATOM 3464 C C . ASP A 1 451 ? 41.794 -24.404 -50.207 1.00 45.06 451 ASP A C 1
ATOM 3466 O O . ASP A 1 451 ? 41.200 -25.475 -50.109 1.00 45.06 451 ASP A O 1
ATOM 3470 N N . VAL A 1 452 ? 41.744 -23.684 -51.331 1.00 45.19 452 VAL A N 1
ATOM 3471 C CA . VAL A 1 452 ? 41.497 -24.310 -52.636 1.00 45.19 452 VAL A CA 1
ATOM 3472 C C . VAL A 1 452 ? 42.801 -24.214 -53.407 1.00 45.19 452 VAL A C 1
ATOM 3474 O O . VAL A 1 452 ? 43.243 -23.138 -53.798 1.00 45.19 452 VAL A O 1
ATOM 3477 N N . ILE A 1 453 ? 43.421 -25.379 -53.537 1.00 44.19 453 ILE A N 1
ATOM 3478 C CA . ILE A 1 453 ? 44.642 -25.658 -54.278 1.00 44.19 453 ILE A CA 1
ATOM 3479 C C . ILE A 1 453 ? 44.442 -25.200 -55.730 1.00 44.19 453 ILE A C 1
ATOM 3481 O O . ILE A 1 453 ? 43.580 -25.724 -56.435 1.00 44.19 453 ILE A O 1
ATOM 3485 N N . ASP A 1 454 ? 45.243 -24.232 -56.175 1.00 43.03 454 ASP A N 1
ATOM 3486 C CA . ASP A 1 454 ? 45.347 -23.856 -57.585 1.00 43.03 454 ASP A CA 1
ATOM 3487 C C . ASP A 1 454 ? 46.191 -24.913 -58.317 1.00 43.03 454 ASP A C 1
ATOM 3489 O O . ASP A 1 454 ? 47.422 -24.899 -58.279 1.00 43.03 454 ASP A O 1
ATOM 3493 N N . VAL A 1 455 ? 45.515 -25.885 -58.936 1.00 49.16 455 VAL A N 1
ATOM 3494 C CA . VAL A 1 455 ? 46.112 -26.820 -59.899 1.00 49.16 455 VAL A CA 1
ATOM 3495 C C . VAL A 1 455 ? 45.535 -26.518 -61.276 1.00 49.16 455 VAL A C 1
ATOM 3497 O O . VAL A 1 455 ? 44.625 -27.205 -61.724 1.00 49.16 455 VAL A O 1
ATOM 3500 N N . SER A 1 456 ? 46.049 -25.499 -61.969 1.00 46.16 456 SER A N 1
ATOM 3501 C CA . SER A 1 456 ? 46.166 -25.546 -63.436 1.00 46.16 456 SER A CA 1
ATOM 3502 C C . SER A 1 456 ? 46.927 -24.350 -64.015 1.00 46.16 456 SER A C 1
ATOM 3504 O O . SER A 1 456 ? 46.350 -23.302 -64.288 1.00 46.16 456 SER A O 1
ATOM 3506 N N . ARG A 1 457 ? 48.209 -24.545 -64.348 1.00 40.75 457 ARG A N 1
ATOM 3507 C CA . ARG A 1 457 ? 48.762 -24.061 -65.625 1.00 40.75 457 ARG A CA 1
ATOM 3508 C C . ARG A 1 457 ? 50.059 -24.787 -65.981 1.00 40.75 457 ARG A C 1
ATOM 3510 O O . ARG A 1 457 ? 50.989 -24.888 -65.190 1.00 40.75 457 ARG A O 1
ATOM 3517 N N . THR A 1 458 ? 50.023 -25.358 -67.174 1.00 44.75 458 THR A N 1
ATOM 3518 C CA . THR A 1 458 ? 50.963 -26.274 -67.821 1.00 44.75 458 THR A CA 1
ATOM 3519 C C . THR A 1 458 ? 52.256 -25.598 -68.306 1.00 44.75 458 THR A C 1
ATOM 3521 O O . THR A 1 458 ? 52.244 -24.401 -68.592 1.00 44.75 458 THR A O 1
ATOM 3524 N N . PRO A 1 459 ? 53.356 -26.364 -68.460 1.00 46.84 459 PRO A N 1
ATOM 3525 C CA . PRO A 1 459 ? 54.611 -25.912 -69.056 1.00 46.84 459 PRO A CA 1
ATOM 3526 C C . PRO A 1 459 ? 54.640 -26.161 -70.574 1.00 46.84 459 PRO A C 1
ATOM 3528 O O . PRO A 1 459 ? 54.192 -27.210 -71.036 1.00 46.84 459 PRO A O 1
ATOM 3531 N N . GLY A 1 460 ? 55.230 -25.242 -71.341 1.00 41.34 460 GLY A N 1
ATOM 3532 C CA . GLY A 1 460 ? 55.628 -25.516 -72.723 1.00 41.34 460 GLY A CA 1
ATOM 3533 C C . GLY A 1 460 ? 55.692 -24.279 -73.604 1.00 41.34 460 GLY A C 1
ATOM 3534 O O . GLY A 1 460 ? 54.693 -23.934 -74.218 1.00 41.34 460 GLY A O 1
ATOM 3535 N N . ASP A 1 461 ? 56.870 -23.657 -73.692 1.00 39.31 461 ASP A N 1
ATOM 3536 C CA . ASP A 1 461 ? 57.306 -23.028 -74.943 1.00 39.31 461 ASP A CA 1
ATOM 3537 C C . ASP A 1 461 ? 58.835 -22.843 -74.942 1.00 39.31 461 ASP A C 1
ATOM 3539 O O . ASP A 1 461 ? 59.379 -21.911 -74.351 1.00 39.31 461 ASP A O 1
ATOM 3543 N N . THR A 1 462 ? 59.549 -23.773 -75.582 1.00 44.94 462 THR A N 1
ATOM 3544 C CA . THR A 1 462 ? 60.946 -23.579 -75.995 1.00 44.94 462 THR A CA 1
ATOM 3545 C C . THR A 1 462 ? 61.142 -24.093 -77.413 1.00 44.94 462 THR A C 1
ATOM 3547 O O . THR A 1 462 ? 61.134 -25.302 -77.636 1.00 44.94 462 THR A O 1
ATOM 3550 N N . GLY A 1 463 ? 61.428 -23.162 -78.326 1.00 37.75 463 GLY A N 1
ATOM 3551 C CA . GLY A 1 463 ? 62.248 -23.398 -79.514 1.00 37.75 463 GLY A CA 1
ATOM 3552 C C . GLY A 1 463 ? 61.574 -23.126 -80.859 1.00 37.75 463 GLY A C 1
ATOM 3553 O O . GLY A 1 463 ? 60.771 -23.924 -81.322 1.00 37.75 463 GLY A O 1
ATOM 3554 N N . SER A 1 464 ? 62.012 -22.072 -81.556 1.00 43.53 464 SER A N 1
ATOM 3555 C CA . SER A 1 464 ? 62.886 -22.222 -82.735 1.00 43.53 464 SER A CA 1
ATOM 3556 C C . SER A 1 464 ? 63.066 -20.882 -83.459 1.00 43.53 464 SER A C 1
ATOM 3558 O O . SER A 1 464 ? 62.099 -20.262 -83.895 1.00 43.53 464 SER A O 1
ATOM 3560 N N . ALA A 1 465 ? 64.325 -20.467 -83.596 1.00 44.47 465 ALA A N 1
ATOM 3561 C CA . ALA A 1 465 ? 64.780 -19.410 -84.484 1.00 44.47 465 ALA A CA 1
ATOM 3562 C C . ALA A 1 465 ? 65.386 -20.050 -85.743 1.00 44.47 465 ALA A C 1
ATOM 3564 O O . ALA A 1 465 ? 66.211 -20.957 -85.630 1.00 44.47 465 ALA A O 1
ATOM 3565 N N . ALA A 1 466 ? 65.018 -19.545 -86.921 1.00 47.00 466 ALA A N 1
ATOM 3566 C CA . ALA A 1 466 ? 65.798 -19.640 -88.153 1.00 47.00 466 ALA A CA 1
ATOM 3567 C C . ALA A 1 466 ? 65.407 -18.461 -89.061 1.00 47.00 466 ALA A C 1
ATOM 3569 O O . ALA A 1 466 ? 64.226 -18.294 -89.371 1.00 47.00 466 ALA A O 1
ATOM 3570 N N . GLY A 1 467 ? 66.399 -17.654 -89.446 1.00 39.69 467 GLY A N 1
ATOM 3571 C CA . GLY A 1 467 ? 66.269 -16.458 -90.280 1.00 39.69 467 GLY A CA 1
ATOM 3572 C C . GLY A 1 467 ? 67.369 -15.462 -89.975 1.00 39.69 467 GLY A C 1
ATOM 3573 O O . GLY A 1 467 ? 67.081 -14.538 -89.186 1.00 39.69 467 GLY A O 1
#

Foldseek 3Di:
DPDLVVVLVVLLVVLVVLLVVLVVVQVVQQDKDKDWDDDDWDDDAQFKTKDFADQDDRPAAGAAFAFQLQLLRGPKFKDKLNHTFDDESDQLVCCRPVAQRHWGGHDRMIMHGDNVSDNPVPPPIIIMIIDGGDHQLVSVVVSVVSSVVSVVVSVVSQCVPVVSVVVQLVVLLVVLVVLVVLQVCLVVVLDLDDDDDPDPFQDQPDTLVVLVVQLVVLLVCPVVVVDDPVVNLLSNLQSLLNQADADAPVCLVPDLLQAQDCSNFVLQVVQPPDPSQSHDQDQDLSVLSSSRYHHQVSSQSSSQSSVVVSQWFKFWFTFSNHIWIWTHHPDDFIWTGRSNQSDIFGDHPPCLVVSLVVVLVVCCVRPVVPDVPVVVVSCSHRVTDRPDTATSQCVPVRRDGSCSSVVHRNNVVVVVSVVCSNPSSCVSNVVVVVVVVVVVVVVVVVVPPDPDDDPDDDDDDDDDDDD

pLDDT: mean 73.85, std 16.49, range [37.75, 97.81]

Sequence (467 aa):
MPSATRTTWIWGLALLGVPALATLLSVVAGRSQQLPLDAPFSPAGSLSYTVALPPLEARWAQVAADGAGSPQASSLVLLEDGSPLGPAHALHASISESGGGAFSHWGGTLYFSTSDATDPNTNGRRYTLEFSGEPEAWVGRATTGLALLSALVWLIALLSITRVRATAVRALAVTGMLLLLLNLAGALLEPDLPARFPSREFDTTINFDAAWERIESSRGAYRSGQIDAAQHVANVMWAVNRRMTNIHSRYVRRDDALRPRLLDNWVLWACDWDERHRSYEWQAPARALQRGLGMCGAQSITTARLLEQDGFEAGLWESEAHAVAWARPPAGPTQVIDSDYGVVIEAEPAGLREALERVNVAYRELLEPSVGDITAVVERHYGTTYARVTAIADIGSVRYDASRFLGLEPLTFEDTAFLLKWLIPIAWLLPWALSRALRRARAAGGHRTTDVIDVSRTPGDTGSAAG

Secondary structure (DSSP, 8-state):
---HHHHHHHHHHHHHHHHHHHHHHHHHHTPPEEEEEPSPPEE-SSS-EEEEPP--EETTEEPPPBBTTBTT----EEEETTEEP--SS--HHHHHHT-TT-EEEETTEEEE--TTS--TTTS-PPEEEEE-----HHHHHHHHHHHHHHHHHHHHHHHTSHHHHHHHHHHHHHHHHHHHHHHHHHHHH----------TT----S-HHHHHHHHHHHHHHHHTTSS-HHHHHHHHHHHHHHHPEE--GGGGGG-GGGSPPTTT-HHHHHH---GGG-----SSHHHHHHHTEE-HHHHHHHHHHHHHHTT-EEEEEE-SS-EEEEEE-SSS-EEEEETTTTEEEEE-TT-HHHHHHHHHHHHHHHHHHHHS-HHHHHHHHHSSPP-EEEEGGGHHHHS--THHHHT--HHHHHHHHHHHHHHHHHHHHHHHHHHHHHHHHHHHHTTSS------------------

Radius of gyration: 31.68 Å; chains: 1; bounding box: 93×65×123 Å